Protein AF-0000000084535356 (afdb_homodimer)

Organism: NCBI:txid1434108

Secondary structure (DSSP, 8-state):
-PPPEEEEPPGGGHHHHHHHHHHSTT--GGGSHHHHHHHHHHTT-EEEEEEEEETTEEEEEEEEEEEEETTTEEEEES-BTTB-----EEPPP--S-HHHHHHHHHHHHHHHHHHHHTTT-SEEEEEPPTT----HHHHTTT-EEEEEEEEEEETTS-HHHH--HHHHHHHHHHHHTT-EEEE---HHHHHHHHHHHHHHTT---SS-HHHHHHHHHHHHHHT-EEEEEEE-TT--EEEEEEEEE-SSEEEEEEEEE-GGGGGG-HHHHHHHHHHHHHHHTT-SEEE---TTSHHHHHHHHTT-PEEEEEEEEEEE-HHHHHHHHHHHHHTT---/-PPPEEEEPPGGGHHHHHHHHHHSTT--GGGSHHHHHHHHHHTT-EEEEEEEEETTEEEEEEEEEEEEETTTEEEEES-BTTB-----EEPPP--S-HHHHHHHHHHHHHHHHHHHHTTT-SEEEEEPPTT----HHHHTTT-EEEEEEEEEEETTS-HHHH--HHHHHHHHHHHHTT-EEEE---HHHHHHHHHHHHHHTT---SS-HHHHHHHHHHHHHHT-EEEEEEE-TT--EEEEEEEEE-SSEEEEEEEEE-GGGGGG-HHHHHHHHHHHHHHHTT-SEEE---TTSHHHHHHHHTT-PEEEEEEEEEEE-HHHHHHHHHHHHHTT---

Nearest PDB structures (foldseek):
  6snr-assembly1_A  TM=7.212E-01  e=9.235E-14  Staphylococcus aureus
  1lrz-assembly1_A  TM=6.314E-01  e=2.154E-14  Staphylococcus aureus
  2hv2-assembly1_D  TM=4.639E-01  e=5.388E-11  Enterococcus faecalis
  2hv2-assembly1_A  TM=4.556E-01  e=2.046E-10  Enterococcus faecalis
  6yug-assembly1_B  TM=5.069E-01  e=3.599E-02  Cryptosporidium parvum Iowa II

Structure (mmCIF, N/CA/C/O backbone):
data_AF-0000000084535356-model_v1
#
loop_
_entity.id
_entity.type
_entity.pdbx_description
1 polymer 'BioF2-like acetyltransferase domain-containing protein'
#
loop_
_atom_site.group_PDB
_atom_site.id
_atom_site.type_symbol
_atom_site.label_atom_id
_atom_site.label_alt_id
_atom_site.label_comp_id
_atom_site.label_asym_id
_atom_site.label_entity_id
_atom_site.label_seq_id
_atom_site.pdbx_PDB_ins_code
_atom_site.Cartn_x
_atom_site.Cartn_y
_atom_site.Cartn_z
_atom_site.occupancy
_atom_site.B_iso_or_equiv
_atom_site.auth_seq_id
_atom_site.auth_comp_id
_atom_site.auth_asym_id
_atom_site.auth_atom_id
_atom_site.pdbx_PDB_model_num
ATOM 1 N N . MET A 1 1 ? 29.609 7.246 0.271 1 58.12 1 MET A N 1
ATOM 2 C CA . MET A 1 1 ? 29.094 5.906 0.035 1 58.12 1 MET A CA 1
ATOM 3 C C . MET A 1 1 ? 29.453 5.418 -1.365 1 58.12 1 MET A C 1
ATOM 5 O O . MET A 1 1 ? 29.531 6.215 -2.301 1 58.12 1 MET A O 1
ATOM 9 N N . ASP A 1 2 ? 29.969 4.195 -1.492 1 73.88 2 ASP A N 1
ATOM 10 C CA . ASP A 1 2 ? 30.453 3.689 -2.777 1 73.88 2 ASP A CA 1
ATOM 11 C C . ASP A 1 2 ? 29.328 3.713 -3.822 1 73.88 2 ASP A C 1
ATOM 13 O O . ASP A 1 2 ? 28.172 3.434 -3.508 1 73.88 2 ASP A O 1
ATOM 17 N N . GLU A 1 3 ? 29.625 4.152 -4.891 1 88.38 3 GLU A N 1
ATOM 18 C CA . GLU A 1 3 ? 28.703 4.336 -6.008 1 88.38 3 GLU A CA 1
ATOM 19 C C . GLU A 1 3 ? 28.172 2.996 -6.508 1 88.38 3 GLU A C 1
ATOM 21 O O . GLU A 1 3 ? 28.906 2.006 -6.551 1 88.38 3 GLU A O 1
ATOM 26 N N . ILE A 1 4 ? 26.938 2.803 -6.711 1 95.38 4 ILE A N 1
ATOM 27 C CA . ILE A 1 4 ? 26.281 1.622 -7.266 1 95.38 4 ILE A CA 1
ATOM 28 C C . ILE A 1 4 ? 26.297 1.693 -8.789 1 95.38 4 ILE A C 1
ATOM 30 O O . ILE A 1 4 ? 25.922 2.715 -9.375 1 95.38 4 ILE A O 1
ATOM 34 N N . GLU A 1 5 ? 26.844 0.658 -9.383 1 97.19 5 GLU A N 1
ATOM 35 C CA . GLU A 1 5 ? 26.812 0.506 -10.836 1 97.19 5 GLU A CA 1
ATOM 36 C C . GLU A 1 5 ? 25.719 -0.477 -11.258 1 97.19 5 GLU A C 1
ATOM 38 O O . GLU A 1 5 ? 25.562 -1.537 -10.648 1 97.19 5 GLU A O 1
ATOM 43 N N . VAL A 1 6 ? 24.984 -0.087 -12.266 1 98.38 6 VAL A N 1
ATOM 44 C CA . VAL A 1 6 ? 23.922 -0.958 -12.766 1 98.38 6 VAL A CA 1
ATOM 45 C C . VAL A 1 6 ? 24.25 -1.408 -14.188 1 98.38 6 VAL A C 1
ATOM 47 O O . VAL A 1 6 ? 24.625 -0.592 -15.031 1 98.38 6 VAL A O 1
ATOM 50 N N . ARG A 1 7 ? 24.109 -2.646 -14.422 1 98.06 7 ARG A N 1
ATOM 51 C CA . ARG A 1 7 ? 24.328 -3.18 -15.758 1 98.06 7 ARG A CA 1
ATOM 52 C C . ARG A 1 7 ? 23.594 -4.496 -15.953 1 98.06 7 ARG A C 1
ATOM 54 O O . ARG A 1 7 ? 23.109 -5.098 -14.992 1 98.06 7 ARG A O 1
ATOM 61 N N . GLU A 1 8 ? 23.516 -4.914 -17.156 1 98.12 8 GLU A N 1
ATOM 62 C CA . GLU A 1 8 ? 22.891 -6.191 -17.484 1 98.12 8 GLU A CA 1
ATOM 63 C C . GLU A 1 8 ? 23.797 -7.359 -17.109 1 98.12 8 GLU A C 1
ATOM 65 O O . GLU A 1 8 ? 25.016 -7.316 -17.344 1 98.12 8 GLU A O 1
ATOM 70 N N . LEU A 1 9 ? 23.234 -8.352 -16.578 1 98.25 9 LEU A N 1
ATOM 71 C CA . LEU A 1 9 ? 23.984 -9.562 -16.25 1 98.25 9 LEU A CA 1
ATOM 72 C C . LEU A 1 9 ? 24.156 -10.445 -17.469 1 98.25 9 LEU A C 1
ATOM 74 O O . LEU A 1 9 ? 23.234 -10.594 -18.281 1 98.25 9 LEU A O 1
ATOM 78 N N . ALA A 1 10 ? 25.344 -11.047 -17.547 1 96.81 10 ALA A N 1
ATOM 79 C CA . ALA A 1 10 ? 25.562 -12.125 -18.5 1 96.81 10 ALA A CA 1
ATOM 80 C C . ALA A 1 10 ? 25.016 -13.453 -17.969 1 96.81 10 ALA A C 1
ATOM 82 O O . ALA A 1 10 ? 24.938 -13.656 -16.75 1 96.81 10 ALA A O 1
ATOM 83 N N . PRO A 1 11 ? 24.672 -14.305 -18.906 1 95.31 11 PRO A N 1
ATOM 84 C CA . PRO A 1 11 ? 24.141 -15.594 -18.469 1 95.31 11 PRO A CA 1
ATOM 85 C C . PRO A 1 11 ? 25.094 -16.312 -17.5 1 95.31 11 PRO A C 1
ATOM 87 O O . PRO A 1 11 ? 24.625 -17.016 -16.594 1 95.31 11 PRO A O 1
ATOM 90 N N . SER A 1 12 ? 26.375 -16.078 -17.625 1 95.94 12 SER A N 1
ATOM 91 C CA . SER A 1 12 ? 27.359 -16.703 -16.766 1 95.94 12 SER A CA 1
ATOM 92 C C . SER A 1 12 ? 27.266 -16.156 -15.344 1 95.94 12 SER A C 1
ATOM 94 O O . SER A 1 12 ? 27.812 -16.75 -14.414 1 95.94 12 SER A O 1
ATOM 96 N N . GLU A 1 13 ? 26.578 -15.07 -15.164 1 97.12 13 GLU A N 1
ATOM 97 C CA . GLU A 1 13 ? 26.469 -14.43 -13.852 1 97.12 13 GLU A CA 1
ATOM 98 C C . GLU A 1 13 ? 25.141 -14.781 -13.172 1 97.12 13 GLU A C 1
ATOM 100 O O . GLU A 1 13 ? 24.875 -14.312 -12.062 1 97.12 13 GLU A O 1
ATOM 105 N N . TYR A 1 14 ? 24.391 -15.602 -13.797 1 97.69 14 TYR A N 1
ATOM 106 C CA . TYR A 1 14 ? 23.047 -15.898 -13.281 1 97.69 14 TYR A CA 1
ATOM 107 C C . TYR A 1 14 ? 23.125 -16.672 -11.977 1 97.69 14 TYR A C 1
ATOM 109 O O . TYR A 1 14 ? 22.219 -16.609 -11.148 1 97.69 14 TYR A O 1
ATOM 117 N N . ASN A 1 15 ? 24.203 -17.344 -11.773 1 96.94 15 ASN A N 1
ATOM 118 C CA . ASN A 1 15 ? 24.375 -18.016 -10.484 1 96.94 15 ASN A CA 1
ATOM 119 C C . ASN A 1 15 ? 24.484 -17 -9.344 1 96.94 15 ASN A C 1
ATOM 121 O O . ASN A 1 15 ? 23.984 -17.25 -8.242 1 96.94 15 ASN A O 1
ATOM 125 N N . GLU A 1 16 ? 25.156 -15.961 -9.602 1 97.12 16 GLU A N 1
ATOM 126 C CA . GLU A 1 16 ? 25.266 -14.898 -8.602 1 97.12 16 GLU A CA 1
ATOM 127 C C . GLU A 1 16 ? 23.906 -14.273 -8.328 1 97.12 16 GLU A C 1
ATOM 129 O O . GLU A 1 16 ? 23.578 -13.953 -7.18 1 97.12 16 GLU A O 1
ATOM 134 N N . TRP A 1 17 ? 23.172 -14.109 -9.328 1 98.06 17 TRP A N 1
ATOM 135 C CA . TRP A 1 17 ? 21.797 -13.617 -9.188 1 98.06 17 TRP A CA 1
ATOM 136 C C . TRP A 1 17 ? 20.969 -14.555 -8.312 1 98.06 17 TRP A C 1
ATOM 138 O O . TRP A 1 17 ? 20.297 -14.109 -7.379 1 98.06 17 TRP A O 1
ATOM 148 N N . ASP A 1 18 ? 21.094 -15.773 -8.578 1 97.44 18 ASP A N 1
ATOM 149 C CA . ASP A 1 18 ? 20.312 -16.75 -7.84 1 97.44 18 ASP A CA 1
ATOM 150 C C . ASP A 1 18 ? 20.719 -16.797 -6.367 1 97.44 18 ASP A C 1
ATOM 152 O O . ASP A 1 18 ? 19.891 -17.031 -5.492 1 97.44 18 ASP A O 1
ATOM 156 N N . LEU A 1 19 ? 21.984 -16.531 -6.109 1 97.06 19 LEU A N 1
ATOM 157 C CA . LEU A 1 19 ? 22.438 -16.438 -4.727 1 97.06 19 LEU A CA 1
ATOM 158 C C . LEU A 1 19 ? 21.797 -15.242 -4.023 1 97.06 19 LEU A C 1
ATOM 160 O O . LEU A 1 19 ? 21.406 -15.344 -2.857 1 97.06 19 LEU A O 1
ATOM 164 N N . LEU A 1 20 ? 21.703 -14.148 -4.727 1 97.19 20 LEU A N 1
ATOM 165 C CA . LEU A 1 20 ? 21.016 -12.984 -4.176 1 97.19 20 LEU A CA 1
ATOM 166 C C . LEU A 1 20 ? 19.547 -13.289 -3.904 1 97.19 20 LEU A C 1
ATOM 168 O O . LEU A 1 20 ? 19.016 -12.906 -2.859 1 97.19 20 LEU A O 1
ATOM 172 N N . VAL A 1 21 ? 18.906 -13.93 -4.859 1 96.19 21 VAL A N 1
ATOM 173 C CA . VAL A 1 21 ? 17.516 -14.32 -4.703 1 96.19 21 VAL A CA 1
ATOM 174 C C . VAL A 1 21 ? 17.344 -15.156 -3.441 1 96.19 21 VAL A C 1
ATOM 176 O O . VAL A 1 21 ? 16.406 -14.945 -2.662 1 96.19 21 VAL A O 1
ATOM 179 N N . GLU A 1 22 ? 18.234 -16.016 -3.182 1 94.31 22 GLU A N 1
ATOM 180 C CA . GLU A 1 22 ? 18.172 -16.922 -2.037 1 94.31 22 GLU A CA 1
ATOM 181 C C . GLU A 1 22 ? 18.344 -16.172 -0.725 1 94.31 22 GLU A C 1
ATOM 183 O O . GLU A 1 22 ? 17.688 -16.469 0.272 1 94.31 22 GLU A O 1
ATOM 188 N N . LYS A 1 23 ? 19.141 -15.211 -0.764 1 93.56 23 LYS A N 1
ATOM 189 C CA . LYS A 1 23 ? 19.516 -14.508 0.46 1 93.56 23 LYS A CA 1
ATOM 190 C C . LYS A 1 23 ? 18.5 -13.398 0.78 1 93.56 23 LYS A C 1
ATOM 192 O O . LYS A 1 23 ? 18.25 -13.109 1.95 1 93.56 23 LYS A O 1
ATOM 197 N N . ALA A 1 24 ? 18 -12.758 -0.27 1 92.38 24 ALA A N 1
ATOM 198 C CA . ALA A 1 24 ? 17.062 -11.664 -0.068 1 92.38 24 ALA A CA 1
ATOM 199 C C . ALA A 1 24 ? 15.727 -12.18 0.475 1 92.38 24 ALA A C 1
ATOM 201 O O . ALA A 1 24 ? 15.141 -13.102 -0.085 1 92.38 24 ALA A O 1
ATOM 202 N N . GLN A 1 25 ? 15.195 -11.555 1.484 1 88.81 25 GLN A N 1
ATOM 203 C CA . GLN A 1 25 ? 13.969 -11.992 2.145 1 88.81 25 GLN A CA 1
ATOM 204 C C . GLN A 1 25 ? 12.789 -11.984 1.18 1 88.81 25 GLN A C 1
ATOM 206 O O . GLN A 1 25 ? 12.008 -12.938 1.129 1 88.81 25 GLN A O 1
ATOM 211 N N . PRO A 1 26 ? 12.703 -10.945 0.29 1 90 26 PRO A N 1
ATOM 212 C CA . PRO A 1 26 ? 11.555 -10.945 -0.619 1 90 26 PRO A CA 1
ATOM 213 C C . PRO A 1 26 ? 11.766 -11.844 -1.836 1 90 26 PRO A C 1
ATOM 215 O O . PRO A 1 26 ? 10.906 -11.891 -2.725 1 90 26 PRO A O 1
ATOM 218 N N . GLY A 1 27 ? 12.93 -12.438 -1.937 1 92.12 27 GLY A N 1
ATOM 219 C CA . GLY A 1 27 ? 13.203 -13.312 -3.066 1 92.12 27 GLY A CA 1
ATOM 220 C C . GLY A 1 27 ? 12.258 -14.492 -3.154 1 92.12 27 GLY A C 1
ATOM 221 O O . GLY A 1 27 ? 11.93 -15.109 -2.139 1 92.12 27 GLY A O 1
ATOM 222 N N . THR A 1 28 ? 11.789 -14.75 -4.371 1 91.62 28 THR A N 1
ATOM 223 C CA . THR A 1 28 ? 10.875 -15.859 -4.625 1 91.62 28 THR A CA 1
ATOM 224 C C . THR A 1 28 ? 11.383 -16.734 -5.77 1 91.62 28 THR A C 1
ATOM 226 O O . THR A 1 28 ? 12.32 -16.344 -6.477 1 91.62 28 THR A O 1
ATOM 229 N N . LEU A 1 29 ? 10.75 -17.859 -5.922 1 92.56 29 LEU A N 1
ATOM 230 C CA . LEU A 1 29 ? 11.062 -18.766 -7.023 1 92.56 29 LEU A CA 1
ATOM 231 C C . LEU A 1 29 ? 10.914 -18.047 -8.367 1 92.56 29 LEU A C 1
ATOM 233 O O . LEU A 1 29 ? 11.656 -18.328 -9.305 1 92.56 29 LEU A O 1
ATOM 237 N N . PHE A 1 30 ? 10.055 -17.078 -8.414 1 94.75 30 PHE A N 1
ATOM 238 C CA . PHE A 1 30 ? 9.766 -16.375 -9.656 1 94.75 30 PHE A CA 1
ATOM 239 C C . PHE A 1 30 ? 10.93 -15.492 -10.07 1 94.75 30 PHE A C 1
ATOM 241 O O . PHE A 1 30 ? 11.023 -15.062 -11.227 1 94.75 30 PHE A O 1
ATOM 248 N N . HIS A 1 31 ? 11.828 -15.25 -9.086 1 96 31 HIS A N 1
ATOM 249 C CA . HIS A 1 31 ? 12.992 -14.422 -9.367 1 96 31 HIS A CA 1
ATOM 250 C C . HIS A 1 31 ? 14.141 -15.25 -9.938 1 96 31 HIS A C 1
ATOM 252 O O . HIS A 1 31 ? 15.102 -14.703 -10.477 1 96 31 HIS A O 1
ATOM 258 N N . THR A 1 32 ? 14.078 -16.516 -9.734 1 95.81 32 THR A N 1
ATOM 259 C CA . THR A 1 32 ? 15.227 -17.359 -10.07 1 95.81 32 THR A CA 1
ATOM 260 C C . THR A 1 32 ? 15.469 -17.359 -11.578 1 95.81 32 THR A C 1
ATOM 262 O O . THR A 1 32 ? 14.523 -17.281 -12.359 1 95.81 32 THR A O 1
ATOM 265 N N . SER A 1 33 ? 16.734 -17.578 -11.93 1 96.69 33 SER A N 1
ATOM 266 C CA . SER A 1 33 ? 17.125 -17.547 -13.328 1 96.69 33 SER A CA 1
ATOM 267 C C . SER A 1 33 ? 16.469 -18.688 -14.102 1 96.69 33 SER A C 1
ATOM 269 O O . SER A 1 33 ? 16.125 -18.547 -15.281 1 96.69 33 SER A O 1
ATOM 271 N N . GLU A 1 34 ? 16.281 -19.828 -13.477 1 95.69 34 GLU A N 1
ATOM 272 C CA . GLU A 1 34 ? 15.664 -20.969 -14.148 1 95.69 34 GLU A CA 1
ATOM 273 C C . GLU A 1 34 ? 14.211 -20.672 -14.492 1 95.69 34 GLU A C 1
ATOM 275 O O . GLU A 1 34 ? 13.766 -20.953 -15.609 1 95.69 34 GLU A O 1
ATOM 280 N N . TRP A 1 35 ? 13.492 -20.172 -13.531 1 95.44 35 TRP A N 1
ATOM 281 C CA . TRP A 1 35 ? 12.109 -19.812 -13.805 1 95.44 35 TRP A CA 1
ATOM 282 C C . TRP A 1 35 ? 12.016 -18.766 -14.914 1 95.44 35 TRP A C 1
ATOM 284 O O . TRP A 1 35 ? 11.25 -18.922 -15.859 1 95.44 35 TRP A O 1
ATOM 294 N N . LEU A 1 36 ? 12.828 -17.719 -14.75 1 96.62 36 LEU A N 1
ATOM 295 C CA . LEU A 1 36 ? 12.859 -16.656 -15.734 1 96.62 36 LEU A CA 1
ATOM 296 C C . LEU A 1 36 ? 13.227 -17.203 -17.109 1 96.62 36 LEU A C 1
ATOM 298 O O . LEU A 1 36 ? 12.68 -16.75 -18.125 1 96.62 36 LEU A O 1
ATOM 302 N N . GLY A 1 37 ? 14.125 -18.125 -17.125 1 96 37 GLY A N 1
ATOM 303 C CA . GLY A 1 37 ? 14.516 -18.766 -18.359 1 96 37 GLY A CA 1
ATOM 304 C C . GLY A 1 37 ? 13.383 -19.531 -19.031 1 96 37 GLY A C 1
ATOM 305 O O . GLY A 1 37 ? 13.258 -19.531 -20.25 1 96 37 GLY A O 1
ATOM 306 N N . ILE A 1 38 ? 12.562 -20.188 -18.25 1 96.06 38 ILE A N 1
ATOM 307 C CA . ILE A 1 38 ? 11.391 -20.875 -18.781 1 96.06 38 ILE A CA 1
ATOM 308 C C . ILE A 1 38 ? 10.469 -19.875 -19.469 1 96.06 38 ILE A C 1
ATOM 310 O O . ILE A 1 38 ? 10.008 -20.109 -20.594 1 96.06 38 ILE A O 1
ATOM 314 N N . CYS A 1 39 ? 10.242 -18.719 -18.766 1 95.31 39 CYS A N 1
ATOM 315 C CA . CYS A 1 39 ? 9.414 -17.672 -19.359 1 95.31 39 CYS A CA 1
ATOM 316 C C . CYS A 1 39 ? 10.008 -17.172 -20.656 1 95.31 39 CYS A C 1
ATOM 318 O O . CYS A 1 39 ? 9.297 -17.047 -21.672 1 95.31 39 CYS A O 1
ATOM 320 N N . ARG A 1 40 ? 11.242 -16.938 -20.641 1 95.31 40 ARG A N 1
ATOM 321 C CA . ARG A 1 40 ? 11.953 -16.453 -21.812 1 95.31 40 ARG A CA 1
ATOM 322 C C . ARG A 1 40 ? 11.812 -17.422 -22.984 1 95.31 40 ARG A C 1
ATOM 324 O O . ARG A 1 40 ? 11.414 -17.031 -24.078 1 95.31 40 ARG A O 1
ATOM 331 N N . ASP A 1 41 ? 12.062 -18.688 -22.75 1 95.5 41 ASP A N 1
ATOM 332 C CA . ASP A 1 41 ? 12.164 -19.688 -23.797 1 95.5 41 ASP A CA 1
ATOM 333 C C . ASP A 1 41 ? 10.781 -20.078 -24.328 1 95.5 41 ASP A C 1
ATOM 335 O O . ASP A 1 41 ? 10.555 -20.109 -25.531 1 95.5 41 ASP A O 1
ATOM 339 N N . VAL A 1 42 ? 9.875 -20.312 -23.406 1 94.38 42 VAL A N 1
ATOM 340 C CA . VAL A 1 42 ? 8.594 -20.891 -23.797 1 94.38 42 VAL A CA 1
ATOM 341 C C . VAL A 1 42 ? 7.652 -19.797 -24.297 1 94.38 42 VAL A C 1
ATOM 343 O O . VAL A 1 42 ? 6.855 -20.016 -25.203 1 94.38 42 VAL A O 1
ATOM 346 N N . LEU A 1 43 ? 7.73 -18.672 -23.719 1 92 43 LEU A N 1
ATOM 347 C CA . LEU A 1 43 ? 6.82 -17.594 -24.078 1 92 43 LEU A CA 1
ATOM 348 C C . LEU A 1 43 ? 7.488 -16.625 -25.047 1 92 43 LEU A C 1
ATOM 350 O O . LEU A 1 43 ? 6.906 -15.594 -25.406 1 92 43 LEU A O 1
ATOM 354 N N . SER A 1 44 ? 8.664 -16.938 -25.469 1 90.44 44 SER A N 1
ATOM 355 C CA . SER A 1 44 ? 9.414 -16.125 -26.422 1 90.44 44 SER A CA 1
ATOM 356 C C . SER A 1 44 ? 9.469 -14.664 -25.984 1 90.44 44 SER A C 1
ATOM 358 O O . SER A 1 44 ? 9.148 -13.773 -26.766 1 90.44 44 SER A O 1
ATOM 360 N N . LYS A 1 45 ? 9.828 -14.469 -24.75 1 91.94 45 LYS A N 1
ATOM 361 C CA . LYS A 1 45 ? 9.984 -13.125 -24.203 1 91.94 45 LYS A CA 1
ATOM 362 C C . LYS A 1 45 ? 11.453 -12.695 -24.203 1 91.94 45 LYS A C 1
ATOM 364 O O . LYS A 1 45 ? 12.352 -13.539 -24.109 1 91.94 45 LYS A O 1
ATOM 369 N N . ASP A 1 46 ? 11.672 -11.445 -24.406 1 95.25 46 ASP A N 1
ATOM 370 C CA . ASP A 1 46 ? 13.008 -10.883 -24.219 1 95.25 46 ASP A CA 1
ATOM 371 C C . ASP A 1 46 ? 13.289 -10.609 -22.75 1 95.25 46 ASP A C 1
ATOM 373 O O . ASP A 1 46 ? 12.703 -9.711 -22.141 1 95.25 46 ASP A O 1
ATOM 377 N N . LEU A 1 47 ? 14.18 -11.43 -22.203 1 97 47 LEU A N 1
ATOM 378 C CA . LEU A 1 47 ? 14.508 -11.336 -20.781 1 97 47 LEU A CA 1
ATOM 379 C C . LEU A 1 47 ? 15.82 -10.602 -20.562 1 97 47 LEU A C 1
ATOM 381 O O . LEU A 1 47 ? 16.828 -10.906 -21.219 1 97 47 LEU A O 1
ATOM 385 N N . LYS A 1 48 ? 15.812 -9.648 -19.719 1 97.56 48 LYS A N 1
ATOM 386 C CA . LYS A 1 48 ? 17 -8.953 -19.25 1 97.56 48 LYS A CA 1
ATOM 387 C C . LYS A 1 48 ? 17.062 -8.93 -17.719 1 97.56 48 LYS A C 1
ATOM 389 O O . LYS A 1 48 ? 16.062 -8.594 -17.062 1 97.56 48 LYS A O 1
ATOM 394 N N . ILE A 1 49 ? 18.172 -9.352 -17.203 1 98.31 49 ILE A N 1
ATOM 395 C CA . ILE A 1 49 ? 18.375 -9.188 -15.766 1 98.31 49 ILE A CA 1
ATOM 396 C C . ILE A 1 49 ? 19.406 -8.078 -15.516 1 98.31 49 ILE A C 1
ATOM 398 O O . ILE A 1 49 ? 20.562 -8.18 -15.938 1 98.31 49 ILE A O 1
ATOM 402 N N . TYR A 1 50 ? 18.969 -7.035 -14.891 1 98.62 50 TYR A N 1
ATOM 403 C CA . TYR A 1 50 ? 19.875 -5.945 -14.523 1 98.62 50 TYR A CA 1
ATOM 404 C C . TYR A 1 50 ? 20.344 -6.098 -13.086 1 98.62 50 TYR A C 1
ATOM 406 O O . TYR A 1 50 ? 19.547 -6.32 -12.18 1 98.62 50 TYR A O 1
ATOM 414 N N . GLY A 1 51 ? 21.672 -5.996 -12.914 1 98.5 51 GLY A N 1
ATOM 415 C CA . GLY A 1 51 ? 22.266 -6.105 -11.594 1 98.5 51 GLY A CA 1
ATOM 416 C C . GLY A 1 51 ? 22.812 -4.789 -11.078 1 98.5 51 GLY A C 1
ATOM 417 O O . GLY A 1 51 ? 23.312 -3.969 -11.852 1 98.5 51 GLY A O 1
ATOM 418 N N . CYS A 1 52 ? 22.656 -4.555 -9.781 1 98.56 52 CYS A N 1
ATOM 419 C CA . CYS A 1 52 ? 23.297 -3.453 -9.07 1 98.56 52 CYS A CA 1
ATOM 420 C C . CYS A 1 52 ? 24.547 -3.922 -8.352 1 98.56 52 CYS A C 1
ATOM 422 O O . CYS A 1 52 ? 24.5 -4.82 -7.508 1 98.56 52 CYS A O 1
ATOM 424 N N . PHE A 1 53 ? 25.656 -3.225 -8.609 1 98.12 53 PHE A N 1
ATOM 425 C CA . PHE A 1 53 ? 26.938 -3.68 -8.07 1 98.12 53 PHE A CA 1
ATOM 426 C C . PHE A 1 53 ? 27.562 -2.609 -7.191 1 98.12 53 PHE A C 1
ATOM 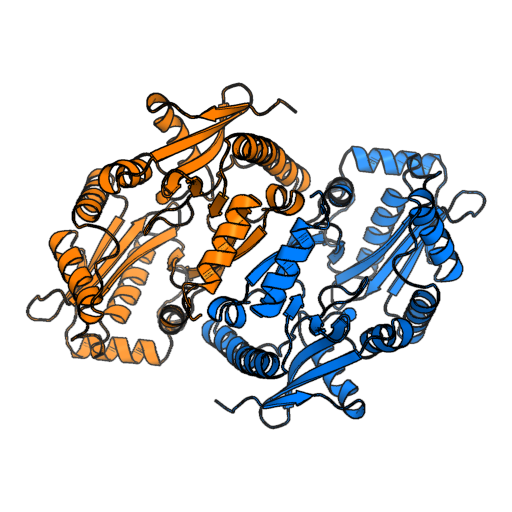428 O O . PHE A 1 53 ? 27.609 -1.435 -7.562 1 98.12 53 PHE A O 1
ATOM 435 N N . ARG A 1 54 ? 27.906 -2.986 -5.977 1 95.81 54 ARG A N 1
ATOM 436 C CA . ARG A 1 54 ? 28.75 -2.201 -5.078 1 95.81 54 ARG A CA 1
ATOM 437 C C . ARG A 1 54 ? 30.141 -2.824 -4.945 1 95.81 54 ARG A C 1
ATOM 439 O O . ARG A 1 54 ? 30.281 -3.926 -4.41 1 95.81 54 ARG A O 1
ATOM 446 N N . LYS A 1 55 ? 31.25 -2.254 -5.395 1 92.62 55 LYS A N 1
ATOM 447 C CA . LYS A 1 55 ? 32.594 -2.816 -5.398 1 92.62 55 LYS A CA 1
ATOM 448 C C . LYS A 1 55 ? 32.594 -4.227 -5.977 1 92.62 55 LYS A C 1
ATOM 450 O O . LYS A 1 55 ? 33.125 -5.16 -5.352 1 92.62 55 LYS A O 1
ATOM 455 N N . ASP A 1 56 ? 31.906 -4.531 -7.035 1 90.75 56 ASP A N 1
ATOM 456 C CA . ASP A 1 56 ? 31.875 -5.754 -7.832 1 90.75 56 ASP A CA 1
ATOM 457 C C . ASP A 1 56 ? 31.016 -6.816 -7.168 1 90.75 56 ASP A C 1
ATOM 459 O O . ASP A 1 56 ? 30.953 -7.961 -7.629 1 90.75 56 ASP A O 1
ATOM 463 N N . GLU A 1 57 ? 30.422 -6.418 -6.07 1 95.62 57 GLU A N 1
ATOM 464 C CA . GLU A 1 57 ? 29.469 -7.324 -5.438 1 95.62 57 GLU A CA 1
ATOM 465 C C . GLU A 1 57 ? 28.047 -7.027 -5.883 1 95.62 57 GLU A C 1
ATOM 467 O O . GLU A 1 57 ? 27.609 -5.871 -5.883 1 95.62 57 GLU A O 1
ATOM 472 N N . LEU A 1 58 ? 27.328 -8.094 -6.285 1 97.94 58 LEU A N 1
ATOM 473 C CA . LEU A 1 58 ? 25.922 -7.938 -6.645 1 97.94 58 LEU A CA 1
ATOM 474 C C . LEU A 1 58 ? 25.078 -7.672 -5.406 1 97.94 58 LEU A C 1
ATOM 476 O O . LEU A 1 58 ? 24.938 -8.539 -4.539 1 97.94 58 LEU A O 1
ATOM 480 N N . VAL A 1 59 ? 24.453 -6.477 -5.27 1 97.5 59 VAL A N 1
ATOM 481 C CA . VAL A 1 59 ? 23.75 -6.09 -4.051 1 97.5 59 VAL A CA 1
ATOM 482 C C . VAL A 1 59 ? 22.281 -5.875 -4.348 1 97.5 59 VAL A C 1
ATOM 484 O O . VAL A 1 59 ? 21.484 -5.574 -3.447 1 97.5 59 VAL A O 1
ATOM 487 N N . GLY A 1 60 ? 21.859 -5.992 -5.516 1 98 60 GLY A N 1
ATOM 488 C CA . GLY A 1 60 ? 20.469 -5.848 -5.93 1 98 60 GLY A CA 1
ATOM 489 C C . GLY A 1 60 ? 20.266 -6.023 -7.422 1 98 60 GLY A C 1
ATOM 490 O O . GLY A 1 60 ? 21.203 -6.379 -8.141 1 98 60 GLY A O 1
ATOM 491 N N . GLY A 1 61 ? 19.031 -5.875 -7.859 1 98.25 61 GLY A N 1
ATOM 492 C CA . GLY A 1 61 ? 18.75 -5.996 -9.281 1 98.25 61 GLY A CA 1
ATOM 493 C C . GLY A 1 61 ? 17.266 -6.223 -9.578 1 98.25 61 GLY A C 1
ATOM 494 O O . GLY A 1 61 ? 16.438 -6.172 -8.672 1 98.25 61 GLY A O 1
ATOM 495 N N . CYS A 1 62 ? 17 -6.422 -10.836 1 98.44 62 CYS A N 1
ATOM 496 C CA . CYS A 1 62 ? 15.633 -6.613 -11.281 1 98.44 62 CYS A CA 1
ATOM 497 C C . CYS A 1 62 ? 15.586 -7.312 -12.633 1 98.44 62 CYS A C 1
ATOM 499 O O . CYS A 1 62 ? 16.234 -6.867 -13.586 1 98.44 62 CYS A O 1
ATOM 501 N N . PRO A 1 63 ? 14.922 -8.391 -12.695 1 98.12 63 PRO A N 1
ATOM 502 C CA . PRO A 1 63 ? 14.633 -8.961 -14.016 1 98.12 63 PRO A CA 1
ATOM 503 C C . PRO A 1 63 ? 13.508 -8.219 -14.742 1 98.12 63 PRO A C 1
ATOM 505 O O . PRO A 1 63 ? 12.555 -7.77 -14.102 1 98.12 63 PRO A O 1
ATOM 508 N N . LEU A 1 64 ? 13.625 -8.133 -16.047 1 97.88 64 LEU A N 1
ATOM 509 C CA . LEU A 1 64 ? 12.602 -7.477 -16.859 1 97.88 64 LEU A CA 1
ATOM 510 C C . LEU A 1 64 ? 12.32 -8.281 -18.125 1 97.88 64 LEU A C 1
ATOM 512 O O . LEU A 1 64 ? 13.242 -8.805 -18.75 1 97.88 64 LEU A O 1
ATOM 516 N N . PHE A 1 65 ? 11.07 -8.406 -18.422 1 97.62 65 PHE A N 1
ATOM 517 C CA . PHE A 1 65 ? 10.625 -8.852 -19.734 1 97.62 65 PHE A CA 1
ATOM 518 C C . PHE A 1 65 ? 10.32 -7.66 -20.641 1 97.62 65 PHE A C 1
ATOM 520 O O . PHE A 1 65 ? 9.469 -6.832 -20.312 1 97.62 65 PHE A O 1
ATOM 527 N N . VAL A 1 66 ? 11.023 -7.617 -21.766 1 96.62 66 VAL A N 1
ATOM 528 C CA . VAL A 1 66 ? 10.898 -6.477 -22.672 1 96.62 66 VAL A CA 1
ATOM 529 C C . VAL A 1 66 ? 10.078 -6.875 -23.891 1 96.62 66 VAL A C 1
ATOM 531 O O . VAL A 1 66 ? 10.281 -7.953 -24.469 1 96.62 66 VAL A O 1
ATOM 534 N N . LYS A 1 67 ? 9.156 -6.066 -24.203 1 94.81 67 LYS A N 1
ATOM 535 C CA . LYS A 1 67 ? 8.305 -6.312 -25.359 1 94.81 67 LYS A CA 1
ATOM 536 C C . LYS A 1 67 ? 8.203 -5.066 -26.234 1 94.81 67 LYS A C 1
ATOM 538 O O . LYS A 1 67 ? 8.094 -3.951 -25.734 1 94.81 67 LYS A O 1
ATOM 543 N N . ASN A 1 68 ? 8.289 -5.27 -27.531 1 92.75 68 ASN A N 1
ATOM 544 C CA . ASN A 1 68 ? 8.047 -4.219 -28.516 1 92.75 68 ASN A CA 1
ATOM 545 C C . ASN A 1 68 ? 6.645 -4.324 -29.109 1 92.75 68 ASN A C 1
ATOM 547 O O . ASN A 1 68 ? 6.34 -5.285 -29.828 1 92.75 68 ASN A O 1
ATOM 551 N N . ILE A 1 69 ? 5.848 -3.402 -28.797 1 90.19 69 ILE A N 1
ATOM 552 C CA . ILE A 1 69 ? 4.473 -3.41 -29.297 1 90.19 69 ILE A CA 1
ATOM 553 C C . ILE A 1 69 ? 4.41 -2.746 -30.656 1 90.19 69 ILE A C 1
ATOM 555 O O . ILE A 1 69 ? 4.516 -1.522 -30.766 1 90.19 69 ILE A O 1
ATOM 559 N N . LYS A 1 70 ? 4.141 -3.492 -31.719 1 86.94 70 LYS A N 1
ATOM 560 C CA . LYS A 1 70 ? 3.957 -3.066 -33.094 1 86.94 70 LYS A CA 1
ATOM 561 C C . LYS A 1 70 ? 5.098 -2.158 -33.562 1 86.94 70 LYS A C 1
ATOM 563 O O . LYS A 1 70 ? 4.871 -1.179 -34.281 1 86.94 70 LYS A O 1
ATOM 568 N N . GLY A 1 71 ? 6.258 -2.318 -32.906 1 85.19 71 GLY A N 1
ATOM 569 C CA . GLY A 1 71 ? 7.43 -1.547 -33.281 1 85.19 71 GLY A CA 1
ATOM 570 C C . GLY A 1 71 ? 7.371 -0.103 -32.844 1 85.19 71 GLY A C 1
ATOM 571 O O . GLY A 1 71 ? 8.281 0.681 -33.125 1 85.19 71 GLY A O 1
ATOM 572 N N . ALA A 1 72 ? 6.375 0.262 -32.094 1 89.31 72 ALA A N 1
ATOM 573 C CA . ALA A 1 72 ? 6.152 1.671 -31.781 1 89.31 72 ALA A CA 1
ATOM 574 C C . ALA A 1 72 ? 6.367 1.939 -30.297 1 89.31 72 ALA A C 1
ATOM 576 O O . ALA A 1 72 ? 6.824 3.02 -29.922 1 89.31 72 ALA A O 1
ATOM 577 N N . LEU A 1 73 ? 6.043 0.942 -29.453 1 93.75 73 LEU A N 1
ATOM 578 C CA . LEU A 1 73 ? 6.156 1.131 -28.016 1 93.75 73 LEU A CA 1
ATOM 579 C C . LEU A 1 73 ? 6.992 0.022 -27.391 1 93.75 73 LEU A C 1
ATOM 581 O O . LEU A 1 73 ? 6.738 -1.162 -27.625 1 93.75 73 LEU A O 1
ATOM 585 N N . LYS A 1 74 ? 7.977 0.395 -26.703 1 96.12 74 LYS A N 1
ATOM 586 C CA . LYS A 1 74 ? 8.812 -0.542 -25.953 1 96.12 74 LYS A CA 1
ATOM 587 C C . LYS A 1 74 ? 8.406 -0.582 -24.484 1 96.12 74 LYS A C 1
ATOM 589 O O . LYS A 1 74 ? 8.477 0.432 -23.797 1 96.12 74 LYS A O 1
ATOM 594 N N . VAL A 1 75 ? 8 -1.73 -24.062 1 96.94 75 VAL A N 1
ATOM 595 C CA . VAL A 1 75 ? 7.504 -1.845 -22.688 1 96.94 75 VAL A CA 1
ATOM 596 C C . VAL A 1 75 ? 8.359 -2.842 -21.906 1 96.94 75 VAL A C 1
ATOM 598 O O . VAL A 1 75 ? 8.789 -3.859 -22.453 1 96.94 75 VAL A O 1
ATOM 601 N N . ALA A 1 76 ? 8.656 -2.543 -20.672 1 97.81 76 ALA A N 1
ATOM 602 C CA . ALA A 1 76 ? 9.398 -3.404 -19.75 1 97.81 76 ALA A CA 1
ATOM 603 C C . ALA A 1 76 ? 8.547 -3.77 -18.531 1 97.81 76 ALA A C 1
ATOM 605 O O . ALA A 1 76 ? 7.988 -2.891 -17.875 1 97.81 76 ALA A O 1
ATOM 606 N N . ASN A 1 77 ? 8.406 -5.02 -18.281 1 97.75 77 ASN A N 1
ATOM 607 C CA . ASN A 1 77 ? 7.617 -5.531 -17.172 1 97.75 77 ASN A CA 1
ATOM 608 C C . ASN A 1 77 ? 8.391 -6.562 -16.359 1 97.75 77 ASN A C 1
ATOM 610 O O . ASN A 1 77 ? 9.062 -7.43 -16.922 1 97.75 77 ASN A O 1
ATOM 614 N N . SER A 1 78 ? 8.352 -6.375 -15.023 1 97.62 78 SER A N 1
ATOM 615 C CA . SER A 1 78 ? 9.055 -7.348 -14.188 1 97.62 78 SER A CA 1
ATOM 616 C C . SER A 1 78 ? 8.289 -8.664 -14.117 1 97.62 78 SER A C 1
ATOM 618 O O . SER A 1 78 ? 8.836 -9.68 -13.672 1 97.62 78 SER A O 1
ATOM 620 N N . THR A 1 79 ? 7.078 -8.633 -14.469 1 94.56 79 THR A N 1
ATOM 621 C CA . THR A 1 79 ? 6.254 -9.844 -14.43 1 94.56 79 THR A CA 1
ATOM 622 C C . THR A 1 79 ? 5.832 -10.258 -15.836 1 94.56 79 THR A C 1
ATOM 624 O O . THR A 1 79 ? 5.918 -9.461 -16.781 1 94.56 79 THR A O 1
ATOM 627 N N . CYS A 1 80 ? 5.438 -11.461 -15.938 1 91.25 80 CYS A N 1
ATOM 628 C CA . CYS A 1 80 ? 4.82 -12.008 -17.141 1 91.25 80 CYS A CA 1
ATOM 629 C C . CYS A 1 80 ? 3.73 -13.008 -16.797 1 91.25 80 CYS A C 1
ATOM 631 O O . CYS A 1 80 ? 3.379 -13.172 -15.633 1 91.25 80 CYS A O 1
ATOM 633 N N . ASN A 1 81 ? 3.105 -13.602 -17.766 1 84.88 81 ASN A N 1
ATOM 634 C CA . ASN A 1 81 ? 1.977 -14.508 -17.562 1 84.88 81 ASN A CA 1
ATOM 635 C C . ASN A 1 81 ? 2.26 -15.508 -16.438 1 84.88 81 ASN A C 1
ATOM 637 O O . ASN A 1 81 ? 3.223 -16.266 -16.516 1 84.88 81 ASN A O 1
ATOM 641 N N . MET A 1 82 ? 1.441 -15.438 -15.398 1 86.06 82 MET A N 1
ATOM 642 C CA . MET A 1 82 ? 1.442 -16.375 -14.281 1 86.06 82 MET A CA 1
ATOM 643 C C . MET A 1 82 ? 2.756 -16.297 -13.508 1 86.06 82 MET A C 1
ATOM 645 O O . MET A 1 82 ? 3.176 -17.281 -12.891 1 86.06 82 MET A O 1
ATOM 649 N N . THR A 1 83 ? 3.598 -15.273 -13.68 1 87.31 83 THR A N 1
ATOM 650 C CA . THR A 1 83 ? 4.77 -14.945 -12.875 1 87.31 83 THR A CA 1
ATOM 651 C C . THR A 1 83 ? 4.508 -13.719 -12.016 1 87.31 83 THR A C 1
ATOM 653 O O . THR A 1 83 ? 4.484 -12.594 -12.523 1 87.31 83 THR A O 1
ATOM 656 N N . SER A 1 84 ? 4.383 -14.156 -10.742 1 84.38 84 SER A N 1
ATOM 657 C CA . SER A 1 84 ? 3.992 -13.109 -9.805 1 84.38 84 SER A CA 1
ATOM 658 C C . SER A 1 84 ? 5.203 -12.555 -9.062 1 84.38 84 SER A C 1
ATOM 660 O O . SER A 1 84 ? 6.27 -13.172 -9.055 1 84.38 84 SER A O 1
ATOM 662 N N . TYR A 1 85 ? 5.395 -11.289 -8.75 1 86.75 85 TYR A N 1
ATOM 663 C CA . TYR A 1 85 ? 6.27 -10.664 -7.766 1 86.75 85 TYR A CA 1
ATOM 664 C C . TYR A 1 85 ? 7.699 -10.578 -8.281 1 86.75 85 TYR A C 1
ATOM 666 O O . TYR A 1 85 ? 8.656 -10.617 -7.504 1 86.75 85 TYR A O 1
ATOM 674 N N . SER A 1 86 ? 8.117 -10.641 -9.383 1 93 86 SER A N 1
ATOM 675 C CA . SER A 1 86 ? 9.484 -10.664 -9.891 1 93 86 SER A CA 1
ATOM 676 C C . SER A 1 86 ? 10.016 -9.25 -10.102 1 93 86 SER A C 1
ATOM 678 O O . SER A 1 86 ? 10.703 -8.977 -11.086 1 93 86 SER A O 1
ATOM 680 N N . GLY A 1 87 ? 9.766 -8.375 -9.148 1 95.88 87 GLY A N 1
ATOM 681 C CA . GLY A 1 87 ? 10.289 -7.023 -9.195 1 95.88 87 GLY A CA 1
ATOM 682 C C . GLY A 1 87 ? 11.672 -6.902 -8.578 1 95.88 87 GLY A C 1
ATOM 683 O O . GLY A 1 87 ? 12.391 -7.895 -8.453 1 95.88 87 GLY A O 1
ATOM 684 N N . PRO A 1 88 ? 12.094 -5.711 -8.234 1 97.88 88 PRO A N 1
ATOM 685 C CA . PRO A 1 88 ? 13.438 -5.441 -7.711 1 97.88 88 PRO A CA 1
ATOM 686 C C . PRO A 1 88 ? 13.727 -6.203 -6.418 1 97.88 88 PRO A C 1
ATOM 688 O O . PRO A 1 88 ? 12.844 -6.352 -5.57 1 97.88 88 PRO A O 1
ATOM 691 N N . LEU A 1 89 ? 14.945 -6.691 -6.344 1 96.69 89 LEU A N 1
ATOM 692 C CA . LEU A 1 89 ? 15.484 -7.289 -5.125 1 96.69 89 LEU A CA 1
ATOM 693 C C . LEU A 1 89 ? 16.688 -6.5 -4.625 1 96.69 89 LEU A C 1
ATOM 695 O O . LEU A 1 89 ? 17.5 -6.012 -5.422 1 96.69 89 LEU A O 1
ATOM 699 N N . ILE A 1 90 ? 16.781 -6.41 -3.35 1 96.38 90 ILE A N 1
ATOM 700 C CA . ILE A 1 90 ? 17.891 -5.695 -2.727 1 96.38 90 ILE A CA 1
ATOM 701 C C . ILE A 1 90 ? 18.516 -6.555 -1.631 1 96.38 90 ILE A C 1
ATOM 703 O O . ILE A 1 90 ? 17.812 -7.305 -0.948 1 96.38 90 ILE A O 1
ATOM 707 N N . LYS A 1 91 ? 19.781 -6.465 -1.582 1 94.5 91 LYS A N 1
ATOM 708 C CA . LYS A 1 91 ? 20.469 -7.07 -0.446 1 94.5 91 LYS A CA 1
ATOM 709 C C . LYS A 1 91 ? 20.078 -6.383 0.861 1 94.5 91 LYS A C 1
ATOM 711 O O . LYS A 1 91 ? 20.125 -5.156 0.961 1 94.5 91 LYS A O 1
ATOM 716 N N . GLU A 1 92 ? 19.703 -7.133 1.825 1 90.75 92 GLU A N 1
ATOM 717 C CA . GLU A 1 92 ? 19.266 -6.57 3.1 1 90.75 92 GLU A CA 1
ATOM 718 C C . GLU A 1 92 ? 20.438 -5.961 3.865 1 90.75 92 GLU A C 1
ATOM 720 O O . GLU A 1 92 ? 21.547 -6.496 3.838 1 90.75 92 GLU A O 1
ATOM 725 N N . SER A 1 93 ? 20.047 -4.879 4.512 1 89.31 93 SER A N 1
ATOM 726 C CA . SER A 1 93 ? 21.031 -4.223 5.371 1 89.31 93 SER A CA 1
ATOM 727 C C . SER A 1 93 ? 21.25 -5.004 6.664 1 89.31 93 SER A C 1
ATOM 729 O O . SER A 1 93 ? 20.297 -5.59 7.203 1 89.31 93 SER A O 1
ATOM 731 N N . ASN A 1 94 ? 22.469 -4.984 7.148 1 88 94 ASN A N 1
ATOM 732 C CA . ASN A 1 94 ? 22.781 -5.609 8.43 1 88 94 ASN A CA 1
ATOM 733 C C . ASN A 1 94 ? 22.719 -4.598 9.57 1 88 94 ASN A C 1
ATOM 735 O O . ASN A 1 94 ? 22.969 -4.945 10.727 1 88 94 ASN A O 1
ATOM 739 N N . SER A 1 95 ? 22.328 -3.465 9.195 1 86.19 95 SER A N 1
ATOM 740 C CA . SER A 1 95 ? 22.297 -2.422 10.219 1 86.19 95 SER A CA 1
ATOM 741 C C . SER A 1 95 ? 21.109 -2.582 11.148 1 86.19 95 SER A C 1
ATOM 743 O O . SER A 1 95 ? 20.016 -2.939 10.711 1 86.19 95 SER A O 1
ATOM 745 N N . SER A 1 96 ? 21.281 -2.295 12.445 1 82.12 96 SER A N 1
ATOM 746 C CA . SER A 1 96 ? 20.188 -2.299 13.422 1 82.12 96 SER A CA 1
ATOM 747 C C . SER A 1 96 ? 19.391 -0.998 13.375 1 82.12 96 SER A C 1
ATOM 749 O O . SER A 1 96 ? 18.266 -0.935 13.859 1 82.12 96 SER A O 1
ATOM 751 N N . LYS A 1 97 ? 20 0.06 12.82 1 80.31 97 LYS A N 1
ATOM 752 C CA . LYS A 1 97 ? 19.344 1.364 12.75 1 80.31 97 LYS A CA 1
ATOM 753 C C . LYS A 1 97 ? 18.391 1.44 11.555 1 80.31 97 LYS A C 1
ATOM 755 O O . LYS A 1 97 ? 18.797 1.187 10.422 1 80.31 97 LYS A O 1
ATOM 760 N N . ALA A 1 98 ? 17.203 1.832 11.852 1 77.62 98 ALA A N 1
ATOM 761 C CA . ALA A 1 98 ? 16.172 1.916 10.82 1 77.62 98 ALA A CA 1
ATOM 762 C C . ALA A 1 98 ? 16.578 2.902 9.727 1 77.62 98 ALA A C 1
ATOM 764 O O . ALA A 1 98 ? 16.391 2.629 8.539 1 77.62 98 ALA A O 1
ATOM 765 N N . SER A 1 99 ? 17.109 4.008 10.086 1 80.94 99 SER A N 1
ATOM 766 C CA . SER A 1 99 ? 17.5 5.047 9.141 1 80.94 99 SER A CA 1
ATOM 767 C C . SER A 1 99 ? 18.547 4.535 8.148 1 80.94 99 SER A C 1
ATOM 769 O O . SER A 1 99 ? 18.469 4.82 6.953 1 80.94 99 SER A O 1
ATOM 771 N N . LYS A 1 100 ? 19.422 3.811 8.648 1 84.38 100 LYS A N 1
ATOM 772 C CA . LYS A 1 100 ? 20.469 3.273 7.797 1 84.38 100 LYS A CA 1
ATOM 773 C C . LYS A 1 100 ? 19.922 2.217 6.844 1 84.38 100 LYS A C 1
ATOM 775 O O . LYS A 1 100 ? 20.344 2.141 5.684 1 84.38 100 LYS A O 1
ATOM 780 N N . ARG A 1 101 ? 19.031 1.427 7.332 1 88.62 101 ARG A N 1
ATOM 781 C CA . ARG A 1 101 ? 18.406 0.419 6.484 1 88.62 101 ARG A CA 1
ATOM 782 C C . ARG A 1 101 ? 17.672 1.067 5.312 1 88.62 101 ARG A C 1
ATOM 784 O O . ARG A 1 101 ? 17.797 0.623 4.172 1 88.62 101 ARG A O 1
ATOM 791 N N . VAL A 1 102 ? 16.984 2.105 5.629 1 88.88 102 VAL A N 1
ATOM 792 C CA . VAL A 1 102 ? 16.25 2.828 4.598 1 88.88 102 VAL A CA 1
ATOM 793 C C . VAL A 1 102 ? 17.219 3.459 3.611 1 88.88 102 VAL A C 1
ATOM 795 O O . VAL A 1 102 ? 17.016 3.408 2.398 1 88.88 102 VAL A O 1
ATOM 798 N N . GLN A 1 103 ? 18.234 4.031 4.109 1 88.12 103 GLN A N 1
ATOM 799 C CA . GLN A 1 103 ? 19.25 4.668 3.268 1 88.12 103 GLN A CA 1
ATOM 800 C C . GLN A 1 103 ? 19.875 3.66 2.307 1 88.12 103 GLN A C 1
ATOM 802 O O . GLN A 1 103 ?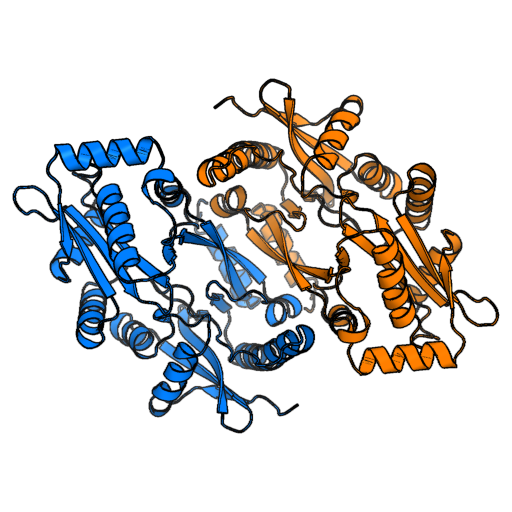 20.062 3.955 1.124 1 88.12 103 GLN A O 1
ATOM 807 N N . GLU A 1 104 ? 20.188 2.543 2.799 1 90.94 104 GLU A N 1
ATOM 808 C CA . GLU A 1 104 ? 20.812 1.519 1.973 1 90.94 104 GLU A CA 1
ATOM 809 C C . GLU A 1 104 ? 19.859 1.028 0.882 1 90.94 104 GLU A C 1
ATOM 811 O O . GLU A 1 104 ? 20.297 0.75 -0.24 1 90.94 104 GLU A O 1
ATOM 816 N N . VAL A 1 105 ? 18.641 0.916 1.234 1 92.94 105 VAL A N 1
ATOM 817 C CA . VAL A 1 105 ? 17.625 0.567 0.243 1 92.94 105 VAL A CA 1
ATOM 818 C C . VAL A 1 105 ? 17.609 1.618 -0.864 1 92.94 105 VAL A C 1
ATOM 820 O O . VAL A 1 105 ? 17.641 1.281 -2.051 1 92.94 105 VAL A O 1
ATOM 823 N N . HIS A 1 106 ? 17.594 2.865 -0.502 1 94.31 106 HIS A N 1
ATOM 824 C CA . HIS A 1 106 ? 17.562 3.965 -1.461 1 94.31 106 HIS A CA 1
ATOM 825 C C . HIS A 1 106 ? 18.828 4.008 -2.303 1 94.31 106 HIS A C 1
ATOM 827 O O . HIS A 1 106 ? 18.781 4.305 -3.498 1 94.31 106 HIS A O 1
ATOM 833 N N . ASP A 1 107 ? 19.922 3.678 -1.679 1 94.94 107 ASP A N 1
ATOM 834 C CA . ASP A 1 107 ? 21.203 3.682 -2.363 1 94.94 107 ASP A CA 1
ATOM 835 C C . ASP A 1 107 ? 21.219 2.684 -3.518 1 94.94 107 ASP A C 1
ATOM 837 O O . ASP A 1 107 ? 21.922 2.879 -4.508 1 94.94 107 ASP A O 1
ATOM 841 N N . ILE A 1 108 ? 20.469 1.68 -3.369 1 97 108 ILE A N 1
ATOM 842 C CA . ILE A 1 108 ? 20.453 0.636 -4.391 1 97 108 ILE A CA 1
ATOM 843 C C . ILE A 1 108 ? 19.359 0.925 -5.406 1 97 108 ILE A C 1
ATOM 845 O O . ILE A 1 108 ? 19.594 0.881 -6.617 1 97 108 ILE A O 1
ATOM 849 N N . LEU A 1 109 ? 18.188 1.287 -4.965 1 97.56 109 LEU A N 1
ATOM 850 C CA . LEU A 1 109 ? 17.031 1.423 -5.84 1 97.56 109 LEU A CA 1
ATOM 851 C C . LEU A 1 109 ? 17.156 2.676 -6.699 1 97.56 109 LEU A C 1
ATOM 853 O O . LEU A 1 109 ? 16.688 2.693 -7.844 1 97.56 109 LEU A O 1
ATOM 857 N N . ASN A 1 110 ? 17.734 3.742 -6.156 1 97.44 110 ASN A N 1
ATOM 858 C CA . ASN A 1 110 ? 17.812 4.984 -6.914 1 97.44 110 ASN A CA 1
ATOM 859 C C . ASN A 1 110 ? 18.641 4.809 -8.188 1 97.44 110 ASN A C 1
ATOM 861 O O . ASN A 1 110 ? 18.156 5.109 -9.289 1 97.44 110 ASN A O 1
ATOM 865 N N . PRO A 1 111 ? 19.859 4.254 -8.086 1 98.12 111 PRO A N 1
ATOM 866 C CA . PRO A 1 111 ? 20.609 4.016 -9.328 1 98.12 111 PRO A CA 1
ATOM 867 C C . PRO A 1 111 ? 19.891 3.035 -10.258 1 98.12 111 PRO A C 1
ATOM 869 O O . PRO A 1 111 ? 19.953 3.195 -11.484 1 98.12 111 PRO A O 1
ATOM 872 N N . LEU A 1 112 ? 19.297 1.995 -9.734 1 98.44 112 LEU A N 1
ATOM 873 C CA . LEU A 1 112 ? 18.547 1.061 -10.562 1 98.44 112 LEU A CA 1
ATOM 874 C C . LEU A 1 112 ? 17.438 1.782 -11.328 1 98.44 112 LEU A C 1
ATOM 876 O O . LEU A 1 112 ? 17.312 1.621 -12.547 1 98.44 112 LEU A O 1
ATOM 880 N N . ARG A 1 113 ? 16.625 2.566 -10.602 1 98.44 113 ARG A N 1
ATOM 881 C CA . ARG A 1 113 ? 15.547 3.346 -11.211 1 98.44 113 ARG A CA 1
ATOM 882 C C . ARG A 1 113 ? 16.094 4.266 -12.297 1 98.44 113 ARG A C 1
ATOM 884 O O . ARG A 1 113 ? 15.555 4.312 -13.406 1 98.44 113 ARG A O 1
ATOM 891 N N . GLU A 1 114 ? 17.141 5.004 -11.984 1 98.12 114 GLU A N 1
ATOM 892 C CA . GLU A 1 114 ? 17.734 5.926 -12.938 1 98.12 114 GLU A CA 1
ATOM 893 C C . GLU A 1 114 ? 18.219 5.191 -14.188 1 98.12 114 GLU A C 1
ATOM 895 O O . GLU A 1 114 ? 18.031 5.668 -15.312 1 98.12 114 GLU A O 1
ATOM 900 N N . PHE A 1 115 ? 18.891 4.086 -14.008 1 98.31 115 PHE A N 1
ATOM 901 C CA . PHE A 1 115 ? 19.375 3.271 -15.125 1 98.31 115 PHE A CA 1
ATOM 902 C C . PHE A 1 115 ? 18.203 2.85 -16.016 1 98.31 115 PHE A C 1
ATOM 904 O O . PHE A 1 115 ? 18.281 2.969 -17.234 1 98.31 115 PHE A O 1
ATOM 911 N N . LEU A 1 116 ? 17.125 2.318 -15.359 1 98.31 116 LEU A N 1
ATOM 912 C CA . LEU A 1 116 ? 15.953 1.86 -16.109 1 98.31 116 LEU A CA 1
ATOM 913 C C . LEU A 1 116 ? 15.352 2.994 -16.938 1 98.31 116 LEU A C 1
ATOM 915 O O . LEU A 1 116 ? 14.945 2.785 -18.078 1 98.31 116 LEU A O 1
ATOM 919 N N . CYS A 1 117 ? 15.328 4.18 -16.359 1 97.31 117 CYS A N 1
ATOM 920 C CA . CYS A 1 117 ? 14.758 5.34 -17.031 1 97.31 117 CYS A CA 1
ATOM 921 C C . CYS A 1 117 ? 15.562 5.707 -18.266 1 97.31 117 CYS A C 1
ATOM 923 O O . CYS A 1 117 ? 15.047 6.34 -19.188 1 97.31 117 CYS A O 1
ATOM 925 N N . LYS A 1 118 ? 16.766 5.27 -18.359 1 97.12 118 LYS A N 1
ATOM 926 C CA . LYS A 1 118 ? 17.656 5.629 -19.453 1 97.12 118 LYS A CA 1
ATOM 927 C C . LYS A 1 118 ? 17.641 4.562 -20.547 1 97.12 118 LYS A C 1
ATOM 929 O O . LYS A 1 118 ? 18.328 4.699 -21.562 1 97.12 118 LYS A O 1
ATOM 934 N N . GLN A 1 119 ? 16.875 3.49 -20.391 1 96.5 119 GLN A N 1
ATOM 935 C CA . GLN A 1 119 ? 16.906 2.373 -21.328 1 96.5 119 GLN A CA 1
ATOM 936 C C . GLN A 1 119 ? 16 2.639 -22.531 1 96.5 119 GLN A C 1
ATOM 938 O O . GLN A 1 119 ? 15.953 1.841 -23.469 1 96.5 119 GLN A O 1
ATOM 943 N N . GLY A 1 120 ? 15.234 3.699 -22.5 1 94.44 120 GLY A N 1
ATOM 944 C CA . GLY A 1 120 ? 14.391 4.066 -23.641 1 94.44 120 GLY A CA 1
ATOM 945 C C . GLY A 1 120 ? 13.047 3.365 -23.625 1 94.44 120 GLY A C 1
ATOM 946 O O . GLY A 1 120 ? 12.406 3.236 -24.672 1 94.44 120 GLY A O 1
ATOM 947 N N . PHE A 1 121 ? 12.625 2.859 -22.531 1 97.38 121 PHE A N 1
ATOM 948 C CA . PHE A 1 121 ? 11.312 2.229 -22.422 1 97.38 121 PHE A CA 1
ATOM 949 C C . PHE A 1 121 ? 10.211 3.277 -22.422 1 97.38 121 PHE A C 1
ATOM 951 O O . PHE A 1 121 ? 10.352 4.344 -21.828 1 97.38 121 PHE A O 1
ATOM 958 N N . ASP A 1 122 ? 9.062 2.955 -23.078 1 97.19 122 ASP A N 1
ATOM 959 C CA . ASP A 1 122 ? 7.891 3.82 -23.062 1 97.19 122 ASP A CA 1
ATOM 960 C C . ASP A 1 122 ? 7.027 3.555 -21.828 1 97.19 122 ASP A C 1
ATOM 962 O O . ASP A 1 122 ? 6.227 4.402 -21.422 1 97.19 122 ASP A O 1
ATOM 966 N N . SER A 1 123 ? 7.18 2.396 -21.297 1 97.69 123 SER A N 1
ATOM 967 C CA . SER A 1 123 ? 6.52 2.033 -20.047 1 97.69 123 SER A CA 1
ATOM 968 C C . SER A 1 123 ? 7.34 1.015 -19.266 1 97.69 123 SER A C 1
ATOM 970 O O . SER A 1 123 ? 7.922 0.098 -19.844 1 97.69 123 SER A O 1
ATOM 972 N N . ILE A 1 124 ? 7.473 1.209 -17.969 1 98.38 124 ILE A N 1
ATOM 973 C CA . ILE A 1 124 ? 8.125 0.276 -17.062 1 98.38 124 ILE A CA 1
ATOM 974 C C . ILE A 1 124 ? 7.168 -0.097 -15.93 1 98.38 124 ILE A C 1
ATOM 976 O O . ILE A 1 124 ? 6.602 0.779 -15.273 1 98.38 124 ILE A O 1
ATOM 980 N N . HIS A 1 125 ? 6.922 -1.345 -15.766 1 98.25 125 HIS A N 1
ATOM 981 C CA . HIS A 1 125 ? 6.078 -1.837 -14.68 1 98.25 125 HIS A CA 1
ATOM 982 C C . HIS A 1 125 ? 6.836 -2.828 -13.797 1 98.25 125 HIS A C 1
ATOM 984 O O . HIS A 1 125 ? 7.281 -3.873 -14.281 1 98.25 125 HIS A O 1
ATOM 990 N N . LEU A 1 126 ? 7.008 -2.516 -12.531 1 98.44 126 LEU A N 1
ATOM 991 C CA . LEU A 1 126 ? 7.719 -3.355 -11.57 1 98.44 126 LEU A CA 1
ATOM 992 C C . LEU A 1 126 ? 6.789 -3.803 -10.445 1 98.44 126 LEU A C 1
ATOM 994 O O . LEU A 1 126 ? 6.18 -2.971 -9.773 1 98.44 126 LEU A O 1
ATOM 998 N N . ALA A 1 127 ? 6.68 -5.09 -10.242 1 97.69 127 ALA A N 1
ATOM 999 C CA . ALA A 1 127 ? 5.883 -5.633 -9.148 1 97.69 127 ALA A CA 1
ATOM 1000 C C . ALA A 1 127 ? 6.773 -6.207 -8.055 1 97.69 127 ALA A C 1
ATOM 1002 O O . ALA A 1 127 ? 7.48 -7.195 -8.273 1 97.69 127 ALA A O 1
ATOM 1003 N N . PHE A 1 128 ? 6.699 -5.621 -6.906 1 97.31 128 PHE A N 1
ATOM 1004 C CA . PHE A 1 128 ? 7.496 -6.078 -5.777 1 97.31 128 PHE A CA 1
ATOM 1005 C C . PHE A 1 128 ? 6.844 -7.285 -5.109 1 97.31 128 PHE A C 1
ATOM 1007 O O . PHE A 1 128 ? 5.629 -7.469 -5.199 1 97.31 128 PHE A O 1
ATOM 1014 N N . ALA A 1 129 ? 7.695 -8.094 -4.535 1 94.94 129 ALA A N 1
ATOM 1015 C CA . ALA A 1 129 ? 7.191 -9.234 -3.781 1 94.94 129 ALA A CA 1
ATOM 1016 C C . ALA A 1 129 ? 6.66 -8.805 -2.418 1 94.94 129 ALA A C 1
ATOM 1018 O O . ALA A 1 129 ? 7.098 -7.789 -1.868 1 94.94 129 ALA A O 1
ATOM 1019 N N . PRO A 1 130 ? 5.672 -9.609 -1.893 1 92.75 130 PRO A N 1
ATOM 1020 C CA . PRO A 1 130 ? 5.277 -9.336 -0.508 1 92.75 130 PRO A CA 1
ATOM 1021 C C . PRO A 1 130 ? 6.469 -9.289 0.446 1 92.75 130 PRO A C 1
ATOM 1023 O O . PRO A 1 130 ? 7.398 -10.086 0.321 1 92.75 130 PRO A O 1
ATOM 1026 N N . GLY A 1 131 ? 6.422 -8.312 1.366 1 88.69 131 GLY A N 1
ATOM 1027 C CA . GLY A 1 131 ? 7.543 -8.133 2.279 1 88.69 131 GLY A CA 1
ATOM 1028 C C . GLY A 1 131 ? 8.352 -6.887 1.996 1 88.69 131 GLY A C 1
ATOM 1029 O O . GLY A 1 131 ? 9.016 -6.355 2.889 1 88.69 131 GLY A O 1
ATOM 1030 N N . PHE A 1 132 ? 8.391 -6.523 0.7 1 92.19 132 PHE A N 1
ATOM 1031 C CA . PHE A 1 132 ? 9.039 -5.258 0.377 1 92.19 132 PHE A CA 1
ATOM 1032 C C . PHE A 1 132 ? 8.094 -4.09 0.611 1 92.19 132 PHE A C 1
ATOM 1034 O O . PHE A 1 132 ? 7.031 -4.012 -0.01 1 92.19 132 PHE A O 1
ATOM 1041 N N . LYS A 1 133 ? 8.492 -3.09 1.406 1 90.12 133 LYS A N 1
ATOM 1042 C CA . LYS A 1 133 ? 7.508 -2.119 1.881 1 90.12 133 LYS A CA 1
ATOM 1043 C C . LYS A 1 133 ? 7.766 -0.74 1.28 1 90.12 133 LYS A C 1
ATOM 1045 O O . LYS A 1 133 ? 6.824 0.017 1.022 1 90.12 133 LYS A O 1
ATOM 1050 N N . ASP A 1 134 ? 9.023 -0.385 0.963 1 95.19 134 ASP A N 1
ATOM 1051 C CA . ASP A 1 134 ? 9.375 1.007 0.693 1 95.19 134 ASP A CA 1
ATOM 1052 C C . ASP A 1 134 ? 9.578 1.243 -0.801 1 95.19 134 ASP A C 1
ATOM 1054 O O . ASP A 1 134 ? 10.656 0.983 -1.335 1 95.19 134 ASP A O 1
ATOM 1058 N N . VAL A 1 135 ? 8.555 1.857 -1.448 1 97.25 135 VAL A N 1
ATOM 1059 C CA . VAL A 1 135 ? 8.672 2.096 -2.883 1 97.25 135 VAL A CA 1
ATOM 1060 C C . VAL A 1 135 ? 8.852 3.59 -3.146 1 97.25 135 VAL A C 1
ATOM 1062 O O . VAL A 1 135 ? 8.672 4.055 -4.273 1 97.25 135 VAL A O 1
ATOM 1065 N N . ARG A 1 136 ? 9.32 4.398 -2.172 1 97.5 136 ARG A N 1
ATOM 1066 C CA . ARG A 1 136 ? 9.469 5.852 -2.258 1 97.5 136 ARG A CA 1
ATOM 1067 C C . ARG A 1 136 ? 10.516 6.238 -3.293 1 97.5 136 ARG A C 1
ATOM 1069 O O . ARG A 1 136 ? 10.375 7.25 -3.979 1 97.5 136 ARG A O 1
ATOM 1076 N N . PRO A 1 137 ? 11.578 5.402 -3.461 1 97.38 137 PRO A N 1
ATOM 1077 C CA . PRO A 1 137 ? 12.523 5.754 -4.527 1 97.38 137 PRO A CA 1
ATOM 1078 C C . PRO A 1 137 ? 11.836 5.953 -5.879 1 97.38 137 PRO A C 1
ATOM 1080 O O . PRO A 1 137 ? 12.328 6.711 -6.719 1 97.38 137 PRO A O 1
ATOM 1083 N N . PHE A 1 138 ? 10.719 5.32 -6.043 1 98.19 138 PHE A N 1
ATOM 1084 C CA . PHE A 1 138 ? 9.977 5.438 -7.289 1 98.19 138 PHE A CA 1
ATOM 1085 C C . PHE A 1 138 ? 8.922 6.535 -7.191 1 98.19 138 PHE A C 1
ATOM 1087 O O . PHE A 1 138 ? 8.867 7.43 -8.039 1 98.19 138 PHE A O 1
ATOM 1094 N N . THR A 1 139 ? 8.117 6.555 -6.113 1 97.44 139 THR A N 1
ATOM 1095 C CA . THR A 1 139 ? 7 7.484 -6 1 97.44 139 THR A CA 1
ATOM 1096 C C . THR A 1 139 ? 7.504 8.922 -5.867 1 97.44 139 THR A C 1
ATOM 1098 O O . THR A 1 139 ? 6.867 9.859 -6.352 1 97.44 139 THR A O 1
ATOM 1101 N N . TRP A 1 140 ? 8.641 9.086 -5.234 1 96.88 140 TRP A N 1
ATOM 1102 C CA . TRP A 1 140 ? 9.242 10.414 -5.129 1 96.88 140 TRP A CA 1
ATOM 1103 C C . TRP A 1 140 ? 9.648 10.938 -6.504 1 96.88 140 TRP A C 1
ATOM 1105 O O . TRP A 1 140 ? 9.891 12.141 -6.668 1 96.88 140 TRP A O 1
ATOM 1115 N N . ASN A 1 141 ? 9.805 10.07 -7.426 1 96.62 141 ASN A N 1
ATOM 1116 C CA . ASN A 1 141 ? 10.328 10.445 -8.734 1 96.62 141 ASN A CA 1
ATOM 1117 C C . ASN A 1 141 ? 9.289 10.258 -9.836 1 96.62 141 ASN A C 1
ATOM 1119 O O . ASN A 1 141 ? 9.625 9.891 -10.961 1 96.62 141 ASN A O 1
ATOM 1123 N N . GLY A 1 142 ? 8.07 10.352 -9.453 1 95.12 142 GLY A N 1
ATOM 1124 C CA . GLY A 1 142 ? 7 10.531 -10.422 1 95.12 142 GLY A CA 1
ATOM 1125 C C . GLY A 1 142 ? 6.379 9.227 -10.875 1 95.12 142 GLY A C 1
ATOM 1126 O O . GLY A 1 142 ? 5.539 9.211 -11.773 1 95.12 142 GLY A O 1
ATOM 1127 N N . TRP A 1 143 ? 6.793 8.062 -10.344 1 97.69 143 TRP A N 1
ATOM 1128 C CA . TRP A 1 143 ? 6.168 6.793 -10.703 1 97.69 143 TRP A CA 1
ATOM 1129 C C . TRP A 1 143 ? 4.828 6.625 -10 1 97.69 143 TRP A C 1
ATOM 1131 O O . TRP A 1 143 ? 4.688 6.992 -8.828 1 97.69 143 TRP A O 1
ATOM 1141 N N . ASP A 1 144 ? 3.906 6.051 -10.703 1 97.31 144 ASP A N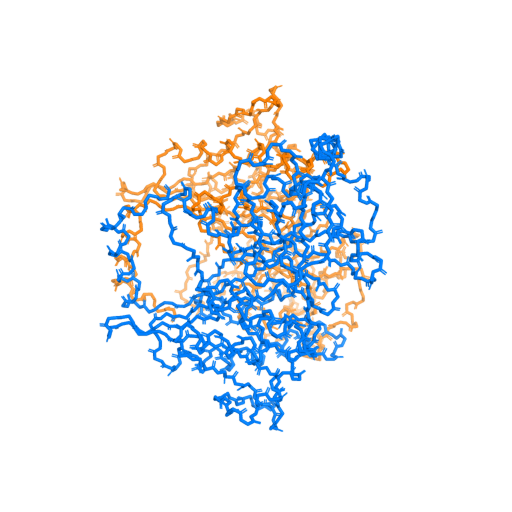 1
ATOM 1142 C CA . ASP A 1 144 ? 2.643 5.664 -10.078 1 97.31 144 ASP A CA 1
ATOM 1143 C C . ASP A 1 144 ? 2.799 4.379 -9.266 1 97.31 144 ASP A C 1
ATOM 1145 O O . ASP A 1 144 ? 3.551 3.482 -9.656 1 97.31 144 ASP A O 1
ATOM 1149 N N . SER A 1 145 ? 2.139 4.34 -8.164 1 98.25 145 SER A N 1
ATOM 1150 C CA . SER A 1 145 ? 2.145 3.119 -7.363 1 98.25 145 SER A CA 1
ATOM 1151 C C . SER A 1 145 ? 0.751 2.506 -7.277 1 98.25 145 SER A C 1
ATOM 1153 O O . SER A 1 145 ? -0.251 3.203 -7.441 1 98.25 145 SER A O 1
ATOM 1155 N N . THR A 1 146 ? 0.659 1.195 -7.09 1 98 146 THR A N 1
ATOM 1156 C CA . THR A 1 146 ? -0.579 0.442 -6.914 1 98 146 THR A CA 1
ATOM 1157 C C . THR A 1 146 ? -0.458 -0.534 -5.75 1 98 146 THR A C 1
ATOM 1159 O O . THR A 1 146 ? 0.591 -1.151 -5.555 1 98 146 THR A O 1
ATOM 1162 N N . VAL A 1 147 ? -1.579 -0.62 -5.035 1 97.62 147 VAL A N 1
ATOM 1163 C CA . VAL A 1 147 ? -1.657 -1.553 -3.916 1 97.62 147 VAL A CA 1
ATOM 1164 C C . VAL A 1 147 ? -2.287 -2.865 -4.379 1 97.62 147 VAL A C 1
ATOM 1166 O O . VAL A 1 147 ? -3.334 -2.863 -5.027 1 97.62 147 VAL A O 1
ATOM 1169 N N . HIS A 1 148 ? -1.573 -3.93 -4.117 1 96.75 148 HIS A N 1
ATOM 1170 C CA . HIS A 1 148 ? -2.08 -5.281 -4.324 1 96.75 148 HIS A CA 1
ATOM 1171 C C . HIS A 1 148 ? -2.143 -6.055 -3.012 1 96.75 148 HIS A C 1
ATOM 1173 O O . HIS A 1 148 ? -1.607 -5.605 -1.996 1 96.75 148 HIS A O 1
ATOM 1179 N N . TYR A 1 149 ? -2.869 -7.203 -3.082 1 96.25 149 TYR A N 1
ATOM 1180 C CA . TYR A 1 149 ? -2.967 -8.039 -1.888 1 96.25 149 TYR A CA 1
ATOM 1181 C C . TYR A 1 149 ? -2.789 -9.508 -2.232 1 96.25 149 TYR A C 1
ATOM 1183 O O . TYR A 1 149 ? -3.062 -9.93 -3.359 1 96.25 149 TYR A O 1
ATOM 1191 N N . THR A 1 150 ? -2.281 -10.195 -1.33 1 95.19 150 THR A N 1
ATOM 1192 C CA . THR A 1 150 ? -2.279 -11.656 -1.359 1 95.19 150 THR A CA 1
ATOM 1193 C C . THR A 1 150 ? -2.787 -12.227 -0.037 1 95.19 150 THR A C 1
ATOM 1195 O O . THR A 1 150 ? -2.924 -11.492 0.947 1 95.19 150 THR A O 1
ATOM 1198 N N . HIS A 1 151 ? -3.158 -13.516 -0.028 1 95.19 151 HIS A N 1
ATOM 1199 C CA . HIS A 1 151 ? -3.668 -14.195 1.159 1 95.19 151 HIS A CA 1
ATOM 1200 C C . HIS A 1 151 ? -2.643 -15.18 1.712 1 95.19 151 HIS A C 1
ATOM 1202 O O . HIS A 1 151 ? -2.168 -16.062 0.989 1 95.19 151 HIS A O 1
ATOM 1208 N N . TYR A 1 152 ? -2.328 -15.008 2.967 1 94.75 152 TYR A N 1
ATOM 1209 C CA . TYR A 1 152 ? -1.47 -15.961 3.662 1 94.75 152 TYR A CA 1
ATOM 1210 C C . TYR A 1 152 ? -2.268 -16.781 4.668 1 94.75 152 TYR A C 1
ATOM 1212 O O . TYR A 1 152 ? -3.008 -16.234 5.484 1 94.75 152 TYR A O 1
ATOM 1220 N N . LEU A 1 153 ? -2.242 -18.031 4.59 1 94.75 153 LEU A N 1
ATOM 1221 C CA . LEU A 1 153 ? -2.736 -18.891 5.652 1 94.75 153 LEU A CA 1
ATOM 1222 C C . LEU A 1 153 ? -1.636 -19.203 6.664 1 94.75 153 LEU A C 1
ATOM 1224 O O . LEU A 1 153 ? -0.55 -19.656 6.293 1 94.75 153 LEU A O 1
ATOM 1228 N N . ASN A 1 154 ? -1.901 -18.891 7.898 1 94.19 154 ASN A N 1
ATOM 1229 C CA . ASN A 1 154 ? -0.962 -19.156 8.977 1 94.19 154 ASN A CA 1
ATOM 1230 C C . ASN A 1 154 ? -0.961 -20.641 9.359 1 94.19 154 ASN A C 1
ATOM 1232 O O . ASN A 1 154 ? -1.912 -21.125 9.977 1 94.19 154 ASN A O 1
ATOM 1236 N N . LEU A 1 155 ? 0.13 -21.297 9.125 1 95.56 155 LEU A N 1
ATOM 1237 C CA . LEU A 1 155 ? 0.178 -22.75 9.273 1 95.56 155 LEU A CA 1
ATOM 1238 C C . LEU A 1 155 ? 0.438 -23.141 10.727 1 95.56 155 LEU A C 1
ATOM 1240 O O . LEU A 1 155 ? 0.336 -24.312 11.086 1 95.56 155 LEU A O 1
ATOM 1244 N N . ASN A 1 156 ? 0.726 -22.156 11.539 1 94.44 156 ASN A N 1
ATOM 1245 C CA . ASN A 1 156 ? 0.917 -22.438 12.953 1 94.44 156 ASN A CA 1
ATOM 1246 C C . ASN A 1 156 ? -0.417 -22.562 13.688 1 94.44 156 ASN A C 1
ATOM 1248 O O . ASN A 1 156 ? -0.465 -23.047 14.82 1 94.44 156 ASN A O 1
ATOM 1252 N N . GLU A 1 157 ? -1.442 -22.203 13.062 1 92 157 GLU A N 1
ATOM 1253 C CA . GLU A 1 157 ? -2.77 -22.25 13.672 1 92 157 GLU A CA 1
ATOM 1254 C C . GLU A 1 157 ? -3.436 -23.609 13.414 1 92 157 GLU A C 1
ATOM 1256 O O . GLU A 1 157 ? -2.924 -24.422 12.641 1 92 157 GLU A O 1
ATOM 1261 N N . ASP A 1 158 ? -4.52 -23.781 14.195 1 92.75 158 ASP A N 1
ATOM 1262 C CA . ASP A 1 158 ? -5.391 -24.922 13.938 1 92.75 158 ASP A CA 1
ATOM 1263 C C . ASP A 1 158 ? -6.414 -24.609 12.852 1 92.75 158 ASP A C 1
ATOM 1265 O O . ASP A 1 158 ? -7.32 -23.797 13.062 1 92.75 158 ASP A O 1
ATOM 1269 N N . VAL A 1 159 ? -6.262 -25.266 11.742 1 92.12 159 VAL A N 1
ATOM 1270 C CA . VAL A 1 159 ? -7.098 -24.969 10.586 1 92.12 159 VAL A CA 1
ATOM 1271 C C . VAL A 1 159 ? -8.57 -25.156 10.945 1 92.12 159 VAL A C 1
ATOM 1273 O O . VAL A 1 159 ? -9.43 -24.391 10.477 1 92.12 159 VAL A O 1
ATOM 1276 N N . ASP A 1 160 ? -8.93 -26.062 11.805 1 93.69 160 ASP A N 1
ATOM 1277 C CA . ASP A 1 160 ? -10.312 -26.391 12.148 1 93.69 160 ASP A CA 1
ATOM 1278 C C . ASP A 1 160 ? -10.961 -25.25 12.93 1 93.69 160 ASP A C 1
ATOM 1280 O O . ASP A 1 160 ? -12.172 -25.031 12.844 1 93.69 160 ASP A O 1
ATOM 1284 N N . ASN A 1 161 ? -10.18 -24.547 13.578 1 89.44 161 ASN A N 1
ATOM 1285 C CA . ASN A 1 161 ? -10.695 -23.438 14.383 1 89.44 161 ASN A CA 1
ATOM 1286 C C . ASN A 1 161 ? -10.984 -22.203 13.523 1 89.44 161 ASN A C 1
ATOM 1288 O O . ASN A 1 161 ? -11.719 -21.312 13.945 1 89.44 161 ASN A O 1
ATOM 1292 N N . ASN A 1 162 ? -10.445 -22.281 12.367 1 87.12 162 ASN A N 1
ATOM 1293 C CA . ASN A 1 162 ? -10.461 -21.031 11.617 1 87.12 162 ASN A CA 1
ATOM 1294 C C . ASN A 1 162 ? -11.328 -21.125 10.367 1 87.12 162 ASN A C 1
ATOM 1296 O O . ASN A 1 162 ? -11.602 -20.125 9.711 1 87.12 162 ASN A O 1
ATOM 1300 N N . ILE A 1 163 ? -11.773 -22.297 10.008 1 92.88 163 ILE A N 1
ATOM 1301 C CA . ILE A 1 163 ? -12.523 -22.438 8.773 1 92.88 163 ILE A CA 1
ATOM 1302 C C . ILE A 1 163 ? -13.984 -22.047 9.008 1 92.88 163 ILE A C 1
ATOM 1304 O O . ILE A 1 163 ? -14.531 -22.297 10.086 1 92.88 163 ILE A O 1
ATOM 1308 N N . SER A 1 164 ? -14.57 -21.484 8.055 1 91.5 164 SER A N 1
ATOM 1309 C CA . SER A 1 164 ? -15.961 -21.031 8.125 1 91.5 164 SER A CA 1
ATOM 1310 C C . SER A 1 164 ? -16.922 -22.219 8.094 1 91.5 164 SER A C 1
ATOM 1312 O O . SER A 1 164 ? -16.531 -23.328 7.758 1 91.5 164 SER A O 1
ATOM 1314 N N . ARG A 1 165 ? -18.234 -22 8.414 1 91.69 165 ARG A N 1
ATOM 1315 C CA . ARG A 1 165 ? -19.297 -23 8.328 1 91.69 165 ARG A CA 1
ATOM 1316 C C . ARG A 1 165 ? -19.453 -23.516 6.902 1 91.69 165 ARG A C 1
ATOM 1318 O O . ARG A 1 165 ? -19.703 -24.703 6.688 1 91.69 165 ARG A O 1
ATOM 1325 N N . LYS A 1 166 ? -19.312 -22.625 5.945 1 91.88 166 LYS A N 1
ATOM 1326 C CA . LYS A 1 166 ? -19.438 -22.984 4.539 1 91.88 166 LYS A CA 1
ATOM 1327 C C . LYS A 1 166 ? -18.344 -23.984 4.137 1 91.88 166 LYS A C 1
ATOM 1329 O O . LYS A 1 166 ? -18.641 -24.984 3.467 1 91.88 166 LYS A O 1
ATOM 1334 N N . ILE A 1 167 ? -17.125 -23.719 4.52 1 94.69 167 ILE A N 1
ATOM 1335 C CA . ILE A 1 167 ? -16.016 -24.609 4.195 1 94.69 167 ILE A CA 1
ATOM 1336 C C . ILE A 1 167 ? -16.219 -25.953 4.875 1 94.69 167 ILE A C 1
ATOM 1338 O O . ILE A 1 167 ? -15.969 -27 4.277 1 94.69 167 ILE A O 1
ATOM 1342 N N . ARG A 1 168 ? -16.688 -25.969 6.098 1 96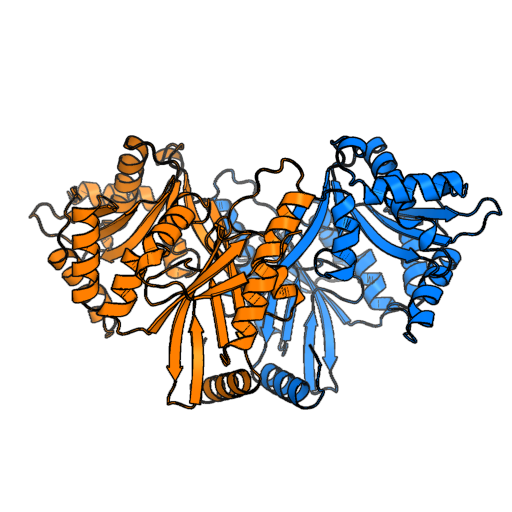.75 168 ARG A N 1
ATOM 1343 C CA . ARG A 1 168 ? -16.969 -27.219 6.805 1 96.75 168 ARG A CA 1
ATOM 1344 C C . ARG A 1 168 ? -17.984 -28.047 6.047 1 96.75 168 ARG A C 1
ATOM 1346 O O . ARG A 1 168 ? -17.844 -29.266 5.949 1 96.75 168 ARG A O 1
ATOM 1353 N N . ARG A 1 169 ? -18.984 -27.375 5.586 1 97.25 169 ARG A N 1
ATOM 1354 C CA . ARG A 1 169 ? -20 -28.062 4.809 1 97.25 169 ARG A CA 1
ATOM 1355 C C . ARG A 1 169 ? -19.422 -28.656 3.529 1 97.25 169 ARG A C 1
ATOM 1357 O O . ARG A 1 169 ? -19.75 -29.781 3.15 1 97.25 169 ARG A O 1
ATOM 1364 N N . GLU A 1 170 ? -18.609 -27.891 2.879 1 97 170 GLU A N 1
ATOM 1365 C CA . GLU A 1 170 ? -17.969 -28.375 1.653 1 97 170 GLU A CA 1
ATOM 1366 C C . GLU A 1 170 ? -17.062 -29.562 1.928 1 97 170 GLU A C 1
ATOM 1368 O O . GLU A 1 170 ? -17.016 -30.5 1.136 1 97 170 GLU A O 1
ATOM 1373 N N . LEU A 1 171 ? -16.391 -29.516 3 1 97.75 171 LEU A N 1
ATOM 1374 C CA . LEU A 1 171 ? -15.531 -30.625 3.381 1 97.75 171 LEU A CA 1
ATOM 1375 C C . LEU A 1 171 ? -16.359 -31.875 3.691 1 97.75 171 LEU A C 1
ATOM 1377 O O . LEU A 1 171 ? -15.969 -32.969 3.32 1 97.75 171 LEU A O 1
ATOM 1381 N N . LYS A 1 172 ? -17.422 -31.656 4.402 1 98.12 172 LYS A N 1
ATOM 1382 C CA . LYS A 1 172 ? -18.328 -32.781 4.676 1 98.12 172 LYS A CA 1
ATOM 1383 C C . LYS A 1 172 ? -18.828 -33.406 3.381 1 98.12 172 LYS A C 1
ATOM 1385 O O . LYS A 1 172 ? -18.844 -34.625 3.24 1 98.12 172 LYS A O 1
ATOM 1390 N N . THR A 1 173 ? -19.25 -32.562 2.467 1 98.31 173 THR A N 1
ATOM 1391 C CA . THR A 1 173 ? -19.719 -33.031 1.167 1 98.31 173 THR A CA 1
ATOM 1392 C C . THR A 1 173 ? -18.641 -33.812 0.441 1 98.31 173 THR A C 1
ATOM 1394 O O . THR A 1 173 ? -18.906 -34.875 -0.132 1 98.31 173 THR A O 1
ATOM 1397 N N . ALA A 1 174 ? -17.422 -33.281 0.415 1 98.38 174 ALA A N 1
ATOM 1398 C CA . ALA A 1 174 ? -16.297 -33.969 -0.229 1 98.38 174 ALA A CA 1
ATOM 1399 C C . ALA A 1 174 ? -16.047 -35.344 0.382 1 98.38 174 ALA A C 1
ATOM 1401 O O . ALA A 1 174 ? -15.836 -36.312 -0.34 1 98.38 174 ALA A O 1
ATOM 1402 N N . ASN A 1 175 ? -16.109 -35.406 1.66 1 97.69 175 ASN A N 1
ATOM 1403 C CA . ASN A 1 175 ? -15.898 -36.656 2.373 1 97.69 175 ASN A CA 1
ATOM 1404 C C . ASN A 1 175 ? -17 -37.656 2.076 1 97.69 175 ASN A C 1
ATOM 1406 O O . ASN A 1 175 ? -16.719 -38.844 1.865 1 97.69 175 ASN A O 1
ATOM 1410 N N . GLU A 1 176 ? -18.219 -37.156 2.086 1 98.06 176 GLU A N 1
ATOM 1411 C CA . GLU A 1 176 ? -19.344 -38.031 1.808 1 98.06 176 GLU A CA 1
ATOM 1412 C C . GLU A 1 176 ? -19.297 -38.562 0.385 1 98.06 176 GLU A C 1
ATOM 1414 O O . GLU A 1 176 ? -19.719 -39.688 0.132 1 98.06 176 GLU A O 1
ATOM 1419 N N . ALA A 1 177 ? -18.781 -37.781 -0.49 1 97.88 177 ALA A N 1
ATOM 1420 C CA . ALA A 1 177 ? -18.656 -38.188 -1.884 1 97.88 177 ALA A CA 1
ATOM 1421 C C . ALA A 1 177 ? -17.469 -39.156 -2.061 1 97.88 177 ALA A C 1
ATOM 1423 O O . ALA A 1 177 ? -17.25 -39.688 -3.146 1 97.88 177 ALA A O 1
ATOM 1424 N N . GLY A 1 178 ? -16.688 -39.312 -1.045 1 98 178 GLY A N 1
ATOM 1425 C CA . GLY A 1 178 ? -15.547 -40.219 -1.075 1 98 178 GLY A CA 1
ATOM 1426 C C . GLY A 1 178 ? -14.336 -39.625 -1.771 1 98 178 GLY A C 1
ATOM 1427 O O . GLY A 1 178 ? -13.461 -40.344 -2.229 1 98 178 GLY A O 1
ATOM 1428 N N . LEU A 1 179 ? -14.258 -38.344 -1.916 1 98.44 179 LEU A N 1
ATOM 1429 C CA . LEU A 1 179 ? -13.117 -37.688 -2.559 1 98.44 179 LEU A CA 1
ATOM 1430 C C . LEU A 1 179 ? -11.852 -37.875 -1.725 1 98.44 179 LEU A C 1
ATOM 1432 O O . LEU A 1 179 ? -11.922 -37.938 -0.495 1 98.44 179 LEU A O 1
ATOM 1436 N N . LYS A 1 180 ? -10.75 -38 -2.41 1 98.12 180 LYS A N 1
ATOM 1437 C CA . LYS A 1 180 ? -9.453 -38.125 -1.757 1 98.12 180 LYS A CA 1
ATOM 1438 C C . LYS A 1 180 ? -8.414 -37.219 -2.412 1 98.12 180 LYS A C 1
ATOM 1440 O O . LYS A 1 180 ? -8.539 -36.875 -3.59 1 98.12 180 LYS A O 1
ATOM 1445 N N . THR A 1 181 ? -7.5 -36.812 -1.613 1 97.69 181 THR A N 1
ATOM 1446 C CA . THR A 1 181 ? -6.391 -36 -2.104 1 97.69 181 THR A CA 1
ATOM 1447 C C . THR A 1 181 ? -5.105 -36.812 -2.148 1 97.69 181 THR A C 1
ATOM 1449 O O . THR A 1 181 ? -4.832 -37.594 -1.24 1 97.69 181 THR A O 1
ATOM 1452 N N . ARG A 1 182 ? -4.289 -36.656 -3.139 1 97.06 182 ARG A N 1
ATOM 1453 C CA . ARG A 1 182 ? -2.977 -37.281 -3.209 1 97.06 182 ARG A CA 1
ATOM 1454 C C . ARG A 1 182 ? -1.987 -36.406 -3.973 1 97.06 182 ARG A C 1
ATOM 1456 O O . ARG A 1 182 ? -2.389 -35.562 -4.773 1 97.06 182 ARG A O 1
ATOM 1463 N N . VAL A 1 183 ? -0.735 -36.656 -3.74 1 96.5 183 VAL A N 1
ATOM 1464 C CA . VAL A 1 183 ? 0.314 -36.031 -4.523 1 96.5 183 VAL A CA 1
ATOM 1465 C C . VAL A 1 183 ? 0.429 -36.688 -5.891 1 96.5 183 VAL A C 1
ATOM 1467 O O . VAL A 1 183 ? 0.519 -37.938 -5.977 1 96.5 183 VAL A O 1
ATOM 1470 N N . TRP A 1 184 ? 0.358 -35.938 -6.973 1 96.25 184 TRP A N 1
ATOM 1471 C CA . TRP A 1 184 ? 0.436 -36.469 -8.336 1 96.25 184 TRP A CA 1
ATOM 1472 C C . TRP A 1 184 ? 1.062 -35.438 -9.273 1 96.25 184 TRP A C 1
ATOM 1474 O O . TRP A 1 184 ? 0.355 -34.656 -9.898 1 96.25 184 TRP A O 1
ATOM 1484 N N . ASN A 1 185 ? 2.373 -35.562 -9.422 1 96.06 185 ASN A N 1
ATOM 1485 C CA . ASN A 1 185 ? 3.096 -34.594 -10.258 1 96.06 185 ASN A CA 1
ATOM 1486 C C . ASN A 1 185 ? 3.055 -35 -11.734 1 96.06 185 ASN A C 1
ATOM 1488 O O . ASN A 1 185 ? 4.051 -35.5 -12.273 1 96.06 185 ASN A O 1
ATOM 1492 N N . ASP A 1 186 ? 1.961 -34.781 -12.375 1 96.44 186 ASP A N 1
ATOM 1493 C CA . ASP A 1 186 ? 1.755 -35.125 -13.773 1 96.44 186 ASP A CA 1
ATOM 1494 C C . ASP A 1 186 ? 1.257 -33.938 -14.578 1 96.44 186 ASP A C 1
ATOM 1496 O O . ASP A 1 186 ? 0.091 -33.562 -14.477 1 96.44 186 ASP A O 1
ATOM 1500 N N . PRO A 1 187 ? 2.107 -33.438 -15.438 1 97 187 PRO A N 1
ATOM 1501 C CA . PRO A 1 187 ? 1.729 -32.219 -16.188 1 97 187 PRO A CA 1
ATOM 1502 C C . PRO A 1 187 ? 0.527 -32.469 -17.094 1 97 187 PRO A C 1
ATOM 1504 O O . PRO A 1 187 ? -0.27 -31.547 -17.328 1 97 187 PRO A O 1
ATOM 1507 N N . GLU A 1 188 ? 0.356 -33.625 -17.609 1 96.69 188 GLU A N 1
ATOM 1508 C CA . GLU A 1 188 ? -0.77 -33.938 -18.5 1 96.69 188 GLU A CA 1
ATOM 1509 C C . GLU A 1 188 ? -2.096 -33.812 -17.75 1 96.69 188 GLU A C 1
ATOM 1511 O O . GLU A 1 188 ? -3.068 -33.281 -18.266 1 96.69 188 GLU A O 1
ATOM 1516 N N . THR A 1 189 ? -2.104 -34.406 -16.594 1 97 189 THR A N 1
ATOM 1517 C CA . THR A 1 189 ? -3.303 -34.312 -15.766 1 97 189 THR A CA 1
ATOM 1518 C C . THR A 1 189 ? -3.654 -32.875 -15.461 1 97 189 THR A C 1
ATOM 1520 O O . THR A 1 189 ? -4.812 -32.469 -15.594 1 97 189 THR A O 1
ATOM 1523 N N . TYR A 1 190 ? -2.674 -32.156 -15.055 1 97.5 190 TYR A N 1
ATOM 1524 C CA . TYR A 1 190 ? -2.941 -30.75 -14.719 1 97.5 190 TYR A CA 1
ATOM 1525 C C . TYR A 1 190 ? -3.455 -29.984 -15.93 1 97.5 190 TYR A C 1
ATOM 1527 O O . TYR A 1 190 ? -4.469 -29.281 -15.844 1 97.5 190 TYR A O 1
ATOM 1535 N N . TYR A 1 191 ? -2.754 -30.094 -17 1 96.88 191 TYR A N 1
ATOM 1536 C CA . TYR A 1 191 ? -3.107 -29.312 -18.188 1 96.88 191 TYR A CA 1
ATOM 1537 C C . TYR A 1 191 ? -4.492 -29.688 -18.688 1 96.88 191 TYR A C 1
ATOM 1539 O O . TYR A 1 191 ? -5.234 -28.828 -19.188 1 96.88 191 TYR A O 1
ATOM 1547 N N . HIS A 1 192 ? -4.812 -30.938 -18.609 1 96 192 HIS A N 1
ATOM 1548 C CA . HIS A 1 192 ? -6.152 -31.391 -18.984 1 96 192 HIS A CA 1
ATOM 1549 C C . HIS A 1 192 ? -7.215 -30.688 -18.141 1 96 192 HIS A C 1
ATOM 1551 O O . HIS A 1 192 ? -8.18 -30.125 -18.688 1 96 192 HIS A O 1
ATOM 1557 N N . LEU A 1 193 ? -7.047 -30.656 -16.844 1 96.69 193 LEU A N 1
ATOM 1558 C CA . LEU A 1 193 ? -7.98 -29.984 -15.945 1 96.69 193 LEU A CA 1
ATOM 1559 C C . LEU A 1 193 ? -8.055 -28.5 -16.25 1 96.69 193 LEU A C 1
ATOM 1561 O O . LEU A 1 193 ? -9.148 -27.922 -16.312 1 96.69 193 LEU A O 1
ATOM 1565 N N . LEU A 1 194 ? -6.848 -27.922 -16.438 1 95.75 194 LEU A N 1
ATOM 1566 C CA . LEU A 1 194 ? -6.785 -26.5 -16.75 1 95.75 194 LEU A CA 1
ATOM 1567 C C . LEU A 1 194 ? -7.555 -26.188 -18.031 1 95.75 194 LEU A C 1
ATOM 1569 O O . LEU A 1 194 ? -8.289 -25.203 -18.094 1 95.75 194 LEU A O 1
ATOM 1573 N N . SER A 1 195 ? -7.438 -27.016 -19 1 95.25 195 SER A N 1
ATOM 1574 C CA . SER A 1 195 ? -8.109 -26.828 -20.281 1 95.25 195 SER A CA 1
ATOM 1575 C C . SER A 1 195 ? -9.625 -26.891 -20.141 1 95.25 195 SER A C 1
ATOM 1577 O O . SER A 1 195 ? -10.352 -26.172 -20.812 1 95.25 195 SER A O 1
ATOM 1579 N N . MET A 1 196 ? -10.125 -27.688 -19.266 1 94.25 196 MET A N 1
ATOM 1580 C CA . MET A 1 196 ? -11.562 -27.812 -19.016 1 94.25 196 MET A CA 1
ATOM 1581 C C . MET A 1 196 ? -12.133 -26.5 -18.469 1 94.25 196 MET A C 1
ATOM 1583 O O . MET A 1 196 ? -13.234 -26.094 -18.844 1 94.25 196 MET A O 1
ATOM 1587 N N . VAL A 1 197 ? -11.344 -25.875 -17.594 1 89.94 197 VAL A N 1
ATOM 1588 C CA . VAL A 1 197 ? -11.766 -24.625 -16.984 1 89.94 197 VAL A CA 1
ATOM 1589 C C . VAL A 1 197 ? -11.938 -23.562 -18.062 1 89.94 197 VAL A C 1
ATOM 1591 O O . VAL A 1 197 ? -12.953 -22.859 -18.109 1 89.94 197 VAL A O 1
ATOM 1594 N N . TYR A 1 198 ? -10.977 -23.453 -18.953 1 91.38 198 TYR A N 1
ATOM 1595 C CA . TYR A 1 198 ? -10.961 -22.375 -19.938 1 91.38 198 TYR A CA 1
ATOM 1596 C C . TYR A 1 198 ? -11.883 -22.703 -21.109 1 91.38 198 TYR A C 1
ATOM 1598 O O . TYR A 1 198 ? -12.469 -21.797 -21.719 1 91.38 198 TYR A O 1
ATOM 1606 N N . GLU A 1 199 ? -12.039 -23.938 -21.422 1 89.94 199 GLU A N 1
ATOM 1607 C CA . GLU A 1 199 ? -12.953 -24.344 -22.484 1 89.94 199 GLU A CA 1
ATOM 1608 C C . GLU A 1 199 ? -14.391 -23.953 -22.141 1 89.94 199 GLU A C 1
ATOM 1610 O O . GLU A 1 199 ? -15.133 -23.5 -23.016 1 89.94 199 GLU A O 1
ATOM 1615 N N . LYS A 1 200 ? -14.727 -24.094 -21 1 87.38 200 LYS A N 1
ATOM 1616 C CA . LYS A 1 200 ? -16.062 -23.734 -20.547 1 87.38 200 LYS A CA 1
ATOM 1617 C C . LYS A 1 200 ? -16.312 -22.234 -20.734 1 87.38 200 LYS A C 1
ATOM 1619 O O . LYS A 1 200 ? -17.453 -21.812 -20.953 1 87.38 200 LYS A O 1
ATOM 1624 N N . GLN A 1 201 ? -15.312 -21.453 -20.641 1 86.56 201 GLN A N 1
ATOM 1625 C CA . GLN A 1 201 ? -15.414 -20.016 -20.797 1 86.56 201 GLN A CA 1
ATOM 1626 C C . GLN A 1 201 ? -15.094 -19.578 -22.219 1 86.56 201 GLN A C 1
ATOM 1628 O O . GLN A 1 201 ? -15.023 -18.391 -22.516 1 86.56 201 GLN A O 1
ATOM 1633 N N . LYS A 1 202 ? -14.859 -20.531 -23.109 1 90.44 202 LYS A N 1
ATOM 1634 C CA . LYS A 1 202 ? -14.5 -20.281 -24.5 1 90.44 202 LYS A CA 1
ATOM 1635 C C . LYS A 1 202 ? -13.242 -19.438 -24.609 1 90.44 202 LYS A C 1
ATOM 1637 O O . LYS A 1 202 ? -13.18 -18.5 -25.406 1 90.44 202 LYS A O 1
ATOM 1642 N N . LEU A 1 203 ? -12.328 -19.75 -23.688 1 88.88 203 LEU A N 1
ATOM 1643 C CA . LEU A 1 203 ? -11.039 -19.078 -23.656 1 88.88 203 LEU A CA 1
ATOM 1644 C C . LEU A 1 203 ? -9.891 -20.078 -23.781 1 88.88 203 LEU A C 1
ATOM 1646 O O . LEU A 1 203 ? -10.062 -21.266 -23.484 1 88.88 203 LEU A O 1
ATOM 1650 N N . ALA A 1 204 ? -8.797 -19.625 -24.297 1 88.44 204 ALA A N 1
ATOM 1651 C CA . ALA A 1 204 ? -7.578 -20.422 -24.281 1 88.44 204 ALA A CA 1
ATOM 1652 C C . ALA A 1 204 ? -6.902 -20.375 -22.922 1 88.44 204 ALA A C 1
ATOM 1654 O O . ALA A 1 204 ? -7.004 -19.391 -22.203 1 88.44 204 ALA A O 1
ATOM 1655 N N . PRO A 1 205 ? -6.211 -21.5 -22.609 1 89.5 205 PRO A N 1
ATOM 1656 C CA . PRO A 1 205 ? -5.441 -21.453 -21.375 1 89.5 205 PRO A CA 1
ATOM 1657 C C . PRO A 1 205 ? -4.426 -20.312 -21.344 1 89.5 205 PRO A C 1
ATOM 1659 O O . PRO A 1 205 ? -3.967 -19.875 -22.406 1 89.5 205 PRO A O 1
ATOM 1662 N N . PRO A 1 206 ? -4.141 -19.891 -20.188 1 87.62 206 PRO A N 1
ATOM 1663 C CA . PRO A 1 206 ? -3.275 -18.719 -20.062 1 87.62 206 PRO A CA 1
ATOM 1664 C C . PRO A 1 206 ? -1.839 -18.984 -20.5 1 87.62 206 PRO A C 1
ATOM 1666 O O . PRO A 1 206 ? -1.113 -18.062 -20.875 1 87.62 206 PRO A O 1
ATOM 1669 N N . LEU A 1 207 ? -1.385 -20.266 -20.391 1 92.69 207 LEU A N 1
ATOM 1670 C CA . LEU A 1 207 ? -0.048 -20.688 -20.797 1 92.69 207 LEU A CA 1
ATOM 1671 C C . LEU A 1 207 ? -0.106 -21.969 -21.594 1 92.69 207 LEU A C 1
ATOM 1673 O O . LEU A 1 207 ? -1.008 -22.797 -21.406 1 92.69 207 LEU A O 1
ATOM 1677 N N . PRO A 1 208 ? 0.864 -22.109 -22.484 1 93.62 208 PRO A N 1
ATOM 1678 C CA . PRO A 1 208 ? 0.879 -23.344 -23.281 1 93.62 208 PRO A CA 1
ATOM 1679 C C . PRO A 1 208 ? 1.306 -24.562 -22.453 1 93.62 208 PRO A C 1
ATOM 1681 O O . PRO A 1 208 ? 1.959 -24.422 -21.422 1 93.62 208 PRO A O 1
ATOM 1684 N N . ARG A 1 209 ? 0.935 -25.688 -23 1 95.19 209 ARG A N 1
ATOM 1685 C CA . ARG A 1 209 ? 1.243 -26.969 -22.359 1 95.19 209 ARG A CA 1
ATOM 1686 C C . ARG A 1 209 ? 2.734 -27.094 -22.062 1 95.19 209 ARG A C 1
ATOM 1688 O O . ARG A 1 209 ? 3.123 -27.562 -21 1 95.19 209 ARG A O 1
ATOM 1695 N N . GLY A 1 210 ? 3.531 -26.656 -23.016 1 95.81 210 GLY A N 1
ATOM 1696 C CA . GLY A 1 210 ? 4.977 -26.734 -22.891 1 95.81 210 GLY A CA 1
ATOM 1697 C C . GLY A 1 210 ? 5.508 -26 -21.672 1 95.81 210 GLY A C 1
ATOM 1698 O O . GLY A 1 210 ? 6.52 -26.406 -21.094 1 95.81 210 GLY A O 1
ATOM 1699 N N . PHE A 1 211 ? 4.918 -24.969 -21.328 1 95.94 211 PHE A N 1
ATOM 1700 C CA . PHE A 1 211 ? 5.324 -24.219 -20.141 1 95.94 211 PHE A CA 1
ATOM 1701 C C . PHE A 1 211 ? 5.176 -25.078 -18.891 1 95.94 211 PHE A C 1
ATOM 1703 O O . PHE A 1 211 ? 6.105 -25.188 -18.078 1 95.94 211 PHE A O 1
ATOM 1710 N N . PHE A 1 212 ? 4.039 -25.688 -18.688 1 96.88 212 PHE A N 1
ATOM 1711 C CA . PHE A 1 212 ? 3.773 -26.516 -17.531 1 96.88 212 PHE A CA 1
ATOM 1712 C C . PHE A 1 212 ? 4.699 -27.719 -17.5 1 96.88 212 PHE A C 1
ATOM 1714 O O . PHE A 1 212 ? 5.191 -28.109 -16.438 1 96.88 212 PHE A O 1
ATOM 1721 N N . GLU A 1 213 ? 4.934 -28.281 -18.656 1 97.81 213 GLU A N 1
ATOM 1722 C CA . GLU A 1 213 ? 5.875 -29.406 -18.719 1 97.81 213 GLU A CA 1
ATOM 1723 C C . GLU A 1 213 ? 7.246 -29 -18.188 1 97.81 213 GLU A C 1
ATOM 1725 O O . GLU A 1 213 ? 7.871 -29.75 -17.438 1 97.81 213 GLU A O 1
ATOM 1730 N N . ARG A 1 214 ? 7.676 -27.828 -18.547 1 96.94 214 ARG A N 1
ATOM 1731 C CA . ARG A 1 214 ? 8.969 -27.328 -18.062 1 96.94 214 ARG A CA 1
ATOM 1732 C C . ARG A 1 214 ? 8.938 -27.078 -16.562 1 96.94 214 ARG A C 1
ATOM 1734 O O . ARG A 1 214 ? 9.922 -27.344 -15.867 1 96.94 214 ARG A O 1
ATOM 1741 N N . VAL A 1 215 ? 7.879 -26.562 -16.078 1 96.56 215 VAL A N 1
ATOM 1742 C CA . VAL A 1 215 ? 7.754 -26.281 -14.648 1 96.56 215 VAL A CA 1
ATOM 1743 C C . VAL A 1 215 ? 7.762 -27.594 -13.867 1 96.56 215 VAL A C 1
ATOM 1745 O O . VAL A 1 215 ? 8.453 -27.719 -12.852 1 96.56 215 VAL A O 1
ATOM 1748 N N . PHE A 1 216 ? 7.047 -28.594 -14.375 1 97.88 216 PHE A N 1
ATOM 1749 C CA . PHE A 1 216 ? 7.023 -29.891 -13.711 1 97.88 216 PHE A CA 1
ATOM 1750 C C . PHE A 1 216 ? 8.406 -30.531 -13.719 1 97.88 216 PHE A C 1
ATOM 1752 O O . PHE A 1 216 ? 8.805 -31.188 -12.75 1 97.88 216 PHE A O 1
ATOM 1759 N N . LYS A 1 217 ? 9.055 -30.391 -14.828 1 97.56 217 LYS A N 1
ATOM 1760 C CA . LYS A 1 217 ? 10.422 -30.891 -14.883 1 97.56 217 LYS A CA 1
ATOM 1761 C C . LYS A 1 217 ? 11.297 -30.203 -13.836 1 97.56 217 LYS A C 1
ATOM 1763 O O . LYS A 1 217 ? 12.094 -30.859 -13.156 1 97.56 217 LYS A O 1
ATOM 1768 N N . LEU A 1 218 ? 11.164 -28.906 -13.727 1 95.88 218 LEU A N 1
ATOM 1769 C CA . LEU A 1 218 ? 11.906 -28.141 -12.727 1 95.88 218 LEU A CA 1
ATOM 1770 C C . LEU A 1 218 ? 11.578 -28.609 -11.32 1 95.88 218 LEU A C 1
ATOM 1772 O O . LEU A 1 218 ? 12.477 -28.781 -10.492 1 95.88 218 LEU A O 1
ATOM 1776 N N . ILE A 1 219 ? 10.312 -28.844 -11.008 1 95.81 219 ILE A N 1
ATOM 1777 C CA . ILE A 1 219 ? 9.859 -29.344 -9.711 1 95.81 219 ILE A CA 1
ATOM 1778 C C . ILE A 1 219 ? 10.539 -30.672 -9.406 1 95.81 219 ILE A C 1
ATOM 1780 O O . ILE A 1 219 ? 11.031 -30.875 -8.289 1 95.81 219 ILE A O 1
ATOM 1784 N N . GLN A 1 220 ? 10.555 -31.469 -10.391 1 95.62 220 GLN A N 1
ATOM 1785 C CA . GLN A 1 220 ? 11.148 -32.781 -10.211 1 95.62 220 GLN A CA 1
ATOM 1786 C C . GLN A 1 220 ? 12.656 -32.688 -9.992 1 95.62 220 GLN A C 1
ATOM 1788 O O . GLN A 1 220 ? 13.195 -33.344 -9.086 1 95.62 220 GLN A O 1
ATOM 1793 N N . GLU A 1 221 ? 13.281 -31.922 -10.742 1 95.56 221 GLU A N 1
ATOM 1794 C CA . GLU A 1 221 ? 14.742 -31.844 -10.734 1 95.56 221 GLU A CA 1
ATOM 1795 C C . GLU A 1 221 ? 15.242 -31.125 -9.484 1 95.56 221 GLU A C 1
ATOM 1797 O O . GLU A 1 221 ? 16.281 -31.484 -8.93 1 95.56 221 GLU A O 1
ATOM 1802 N N . LYS A 1 222 ? 14.484 -30.156 -8.992 1 94.12 222 LYS A N 1
ATOM 1803 C CA . LYS A 1 222 ? 15.008 -29.281 -7.934 1 94.12 222 LYS A CA 1
ATOM 1804 C C . LYS A 1 222 ? 14.211 -29.453 -6.645 1 94.12 222 LYS A C 1
ATOM 1806 O O . LYS A 1 222 ? 14.539 -28.859 -5.621 1 94.12 222 LYS A O 1
ATOM 1811 N N . ASP A 1 223 ? 13.141 -30.25 -6.66 1 93.81 223 ASP A N 1
ATOM 1812 C CA . ASP A 1 223 ? 12.266 -30.453 -5.504 1 93.81 223 ASP A CA 1
ATOM 1813 C C . ASP A 1 223 ? 11.766 -29.125 -4.957 1 93.81 223 ASP A C 1
ATOM 1815 O O . ASP A 1 223 ? 11.93 -28.828 -3.77 1 93.81 223 ASP A O 1
ATOM 1819 N N . ILE A 1 224 ? 11.141 -28.391 -5.871 1 94.56 224 ILE A N 1
ATOM 1820 C CA . ILE A 1 224 ? 10.766 -27.031 -5.48 1 94.56 224 ILE A CA 1
ATOM 1821 C C . ILE A 1 224 ? 9.242 -26.922 -5.379 1 94.56 224 ILE A C 1
ATOM 1823 O O . ILE A 1 224 ? 8.695 -25.828 -5.336 1 94.56 224 ILE A O 1
ATOM 1827 N N . GLY A 1 225 ? 8.523 -28.062 -5.441 1 96.12 225 GLY A N 1
ATOM 1828 C CA . GLY A 1 225 ? 7.074 -28 -5.344 1 96.12 225 GLY A CA 1
ATOM 1829 C C . GLY A 1 225 ? 6.41 -29.344 -5.559 1 96.12 225 GLY A C 1
ATOM 1830 O O . GLY A 1 225 ? 7.086 -30.375 -5.613 1 96.12 225 GLY A O 1
ATOM 1831 N N . TYR A 1 226 ? 5.102 -29.312 -5.566 1 96.62 226 TYR A N 1
ATOM 1832 C CA . TYR A 1 226 ? 4.293 -30.516 -5.781 1 96.62 226 TYR A CA 1
ATOM 1833 C C . TYR A 1 226 ? 2.893 -30.141 -6.254 1 96.62 226 TYR A C 1
ATOM 1835 O O . TYR A 1 226 ? 2.463 -29 -6.113 1 96.62 226 TYR A O 1
ATOM 1843 N N . MET A 1 227 ? 2.262 -31.141 -6.824 1 98.19 227 MET A N 1
ATOM 1844 C CA . MET A 1 227 ? 0.855 -31 -7.184 1 98.19 227 MET A CA 1
ATOM 1845 C C . MET A 1 227 ? -0.019 -31.938 -6.355 1 98.19 227 MET A C 1
ATOM 1847 O O . MET A 1 227 ? 0.26 -33.125 -6.266 1 98.19 227 MET A O 1
ATOM 1851 N N . PHE A 1 228 ? -1.049 -31.375 -5.711 1 97.88 228 PHE A N 1
ATOM 1852 C CA . PHE A 1 228 ? -2.123 -32.156 -5.121 1 97.88 228 PHE A CA 1
ATOM 1853 C C . PHE A 1 228 ? -3.289 -32.312 -6.09 1 97.88 228 PHE A C 1
ATOM 1855 O O . PHE A 1 228 ? -3.629 -31.359 -6.801 1 97.88 228 PHE A O 1
ATOM 1862 N N . VAL A 1 229 ? -3.826 -33.469 -6.066 1 98.31 229 VAL A N 1
ATOM 1863 C CA . VAL A 1 229 ? -5.027 -33.719 -6.855 1 98.31 229 VAL A CA 1
ATOM 1864 C C . VAL A 1 229 ? -6.125 -34.281 -5.961 1 98.31 229 VAL A C 1
ATOM 1866 O O . VAL A 1 229 ? -5.852 -35.062 -5.039 1 98.31 229 VAL A O 1
ATOM 1869 N N . THR A 1 230 ? -7.289 -33.75 -6.152 1 98.5 230 THR A N 1
ATOM 1870 C CA . THR A 1 230 ? -8.469 -34.438 -5.613 1 98.5 230 THR A CA 1
ATOM 1871 C C . THR A 1 230 ? -9.047 -35.406 -6.625 1 98.5 230 THR A C 1
ATOM 1873 O O . THR A 1 230 ? -9.25 -35.062 -7.793 1 98.5 230 THR A O 1
ATOM 1876 N N . GLU A 1 231 ? -9.273 -36.594 -6.203 1 98.06 231 GLU A N 1
ATOM 1877 C CA . GLU A 1 231 ? -9.789 -37.625 -7.098 1 98.06 231 GLU A CA 1
ATOM 1878 C C . GLU A 1 231 ? -11.078 -38.219 -6.562 1 98.06 231 GLU A C 1
ATOM 1880 O O . GLU A 1 231 ? -11.297 -38.281 -5.348 1 98.06 231 GLU A O 1
ATOM 1885 N N . THR A 1 232 ? -11.906 -38.75 -7.473 1 97.69 232 THR A N 1
ATOM 1886 C CA . THR A 1 232 ? -13.117 -39.5 -7.129 1 97.69 232 THR A CA 1
ATOM 1887 C C . THR A 1 232 ? -12.758 -40.906 -6.668 1 97.69 232 THR A C 1
ATOM 1889 O O . THR A 1 232 ? -11.617 -41.344 -6.805 1 97.69 232 THR A O 1
ATOM 1892 N N . PRO A 1 233 ? -13.758 -41.562 -6.102 1 96.94 233 PRO A N 1
ATOM 1893 C CA . PRO A 1 233 ? -13.5 -42.938 -5.707 1 96.94 233 PRO A CA 1
ATOM 1894 C C . PRO A 1 233 ? -13.055 -43.812 -6.879 1 96.94 233 PRO A C 1
ATOM 1896 O O . PRO A 1 233 ? -12.336 -44.812 -6.68 1 96.94 233 PRO A O 1
ATOM 1899 N N . GLU A 1 234 ? -13.445 -43.531 -8.117 1 96.06 234 GLU A N 1
ATOM 1900 C CA . GLU A 1 234 ? -13.102 -44.281 -9.312 1 96.06 234 GLU A CA 1
ATOM 1901 C C . GLU A 1 234 ? -11.703 -43.906 -9.812 1 96.06 234 GLU A C 1
ATOM 1903 O O . GLU A 1 234 ? -11.211 -44.5 -10.773 1 96.06 234 GLU A O 1
ATOM 1908 N N . GLY A 1 235 ? -11.086 -42.906 -9.227 1 95.06 235 GLY A N 1
ATOM 1909 C CA . GLY A 1 235 ? -9.711 -42.562 -9.562 1 95.06 235 GLY A CA 1
ATOM 1910 C C . GLY A 1 235 ? -9.609 -41.406 -10.555 1 95.06 235 GLY A C 1
ATOM 1911 O O . GLY A 1 235 ? -8.523 -41.125 -11.078 1 95.06 235 GLY A O 1
ATOM 1912 N N . GLU A 1 236 ? -10.688 -40.781 -10.773 1 96.19 236 GLU A N 1
ATOM 1913 C CA . GLU A 1 236 ? -10.672 -39.656 -11.703 1 96.19 236 GLU A CA 1
ATOM 1914 C C . GLU A 1 236 ? -10.219 -38.375 -11.008 1 96.19 236 GLU A C 1
ATOM 1916 O O . GLU A 1 236 ? -10.805 -37.969 -10 1 96.19 236 GLU A O 1
ATOM 1921 N N . ALA A 1 237 ? -9.125 -37.781 -11.594 1 97.88 237 ALA A N 1
ATOM 1922 C CA . ALA A 1 237 ? -8.688 -36.469 -11.078 1 97.88 237 ALA A CA 1
ATOM 1923 C C . ALA A 1 237 ? -9.68 -35.375 -11.445 1 97.88 237 ALA A C 1
ATOM 1925 O O . ALA A 1 237 ? -10 -35.188 -12.625 1 97.88 237 ALA A O 1
ATOM 1926 N N . ILE A 1 238 ? -10.141 -34.562 -10.445 1 98.25 238 ILE A N 1
ATOM 1927 C CA . ILE A 1 238 ? -11.203 -33.625 -10.766 1 98.25 238 ILE A CA 1
ATOM 1928 C C . ILE A 1 238 ? -10.797 -32.219 -10.328 1 98.25 238 ILE A C 1
ATOM 1930 O O . ILE A 1 238 ? -11.445 -31.25 -10.703 1 98.25 238 ILE A O 1
ATOM 1934 N N . ALA A 1 239 ? -9.766 -32.062 -9.523 1 98.31 239 ALA A N 1
ATOM 1935 C CA . ALA A 1 239 ? -9.203 -30.781 -9.133 1 98.31 239 ALA A CA 1
ATOM 1936 C C . ALA A 1 239 ? -7.715 -30.906 -8.812 1 98.31 239 ALA A C 1
ATOM 1938 O O . ALA A 1 239 ? -7.242 -31.984 -8.445 1 98.31 239 ALA A O 1
ATOM 1939 N N . ALA A 1 240 ? -6.984 -29.828 -8.992 1 98.44 240 ALA A N 1
ATOM 1940 C CA . ALA A 1 240 ? -5.547 -29.875 -8.742 1 98.44 240 ALA A CA 1
ATOM 1941 C C . ALA A 1 240 ? -5.031 -28.5 -8.32 1 98.44 240 ALA A C 1
ATOM 1943 O O . ALA A 1 240 ? -5.52 -27.469 -8.797 1 98.44 240 ALA A O 1
ATOM 1944 N N . HIS A 1 241 ? -4.141 -28.469 -7.355 1 97.88 241 HIS A N 1
ATOM 1945 C CA . HIS A 1 241 ? -3.318 -27.312 -6.996 1 97.88 241 HIS A CA 1
ATOM 1946 C C . HIS A 1 241 ? -1.842 -27.594 -7.262 1 97.88 241 HIS A C 1
ATOM 1948 O O . HIS A 1 241 ? -1.316 -28.641 -6.855 1 97.88 241 HIS A O 1
ATOM 1954 N N . LEU A 1 242 ? -1.243 -26.75 -8.023 1 97.44 242 LEU A N 1
ATOM 1955 C CA . LEU A 1 242 ? 0.209 -26.797 -8.148 1 97.44 242 LEU A CA 1
ATOM 1956 C C . LEU A 1 242 ? 0.874 -25.828 -7.18 1 97.44 242 LEU A C 1
ATOM 1958 O O . LEU A 1 242 ? 0.705 -24.609 -7.297 1 97.44 242 LEU A O 1
ATOM 1962 N N . ASN A 1 243 ? 1.618 -26.375 -6.207 1 96.62 243 ASN A N 1
ATOM 1963 C CA . ASN A 1 243 ? 2.271 -25.609 -5.156 1 96.62 243 ASN A CA 1
ATOM 1964 C C . ASN A 1 243 ? 3.775 -25.5 -5.391 1 96.62 243 ASN A C 1
ATOM 1966 O O . ASN A 1 243 ? 4.426 -26.484 -5.727 1 96.62 243 ASN A O 1
ATOM 1970 N N . LEU A 1 244 ? 4.266 -24.281 -5.223 1 96 244 LEU A N 1
ATOM 1971 C CA . LEU A 1 244 ? 5.699 -24.031 -5.328 1 96 244 LEU A CA 1
ATOM 1972 C C . LEU A 1 244 ? 6.273 -23.609 -3.98 1 96 244 LEU A C 1
ATOM 1974 O O . LEU A 1 244 ? 5.652 -22.844 -3.248 1 96 244 LEU A O 1
ATOM 1978 N N . TYR A 1 245 ? 7.484 -24.141 -3.688 1 93.31 245 TYR A N 1
ATOM 1979 C CA . TYR A 1 245 ? 8.102 -23.859 -2.395 1 93.31 245 TYR A CA 1
ATOM 1980 C C . TYR A 1 245 ? 8.859 -22.547 -2.424 1 93.31 245 TYR A C 1
ATOM 1982 O O . TYR A 1 245 ? 9.562 -22.25 -3.396 1 93.31 245 TYR A O 1
ATOM 1990 N N . GLY A 1 246 ? 8.617 -21.734 -1.371 1 85.94 246 GLY A N 1
ATOM 1991 C CA . GLY A 1 246 ? 9.5 -20.625 -1.041 1 85.94 246 GLY A CA 1
ATOM 1992 C C . GLY A 1 246 ? 10.383 -20.906 0.161 1 85.94 246 GLY A C 1
ATOM 1993 O O . GLY A 1 246 ? 10.602 -22.062 0.52 1 85.94 246 GLY A O 1
ATOM 1994 N N . LYS A 1 247 ? 11.023 -19.922 0.696 1 81.19 247 LYS A N 1
ATOM 1995 C CA . LYS A 1 247 ? 11.891 -20.078 1.858 1 81.19 247 LYS A CA 1
ATOM 1996 C C . LYS A 1 247 ? 11.094 -20.484 3.092 1 81.19 247 LYS A C 1
ATOM 1998 O O . LYS A 1 247 ? 11.359 -21.531 3.688 1 81.19 247 LYS A O 1
ATOM 2003 N N . LYS A 1 248 ? 10.133 -19.766 3.508 1 81.81 248 LYS A N 1
ATOM 2004 C CA . LYS A 1 248 ? 9.289 -20.047 4.664 1 81.81 248 LYS A CA 1
ATOM 2005 C C . LYS A 1 248 ? 7.816 -20.156 4.262 1 81.81 248 LYS A C 1
ATOM 2007 O O . LYS A 1 248 ? 6.98 -20.578 5.059 1 81.81 248 LYS A O 1
ATOM 2012 N N . CYS A 1 249 ? 7.645 -19.859 3.066 1 89.5 249 CYS A N 1
ATOM 2013 C CA . CYS A 1 249 ? 6.273 -19.781 2.566 1 89.5 249 CYS A CA 1
ATOM 2014 C C . CYS A 1 249 ? 6.141 -20.5 1.225 1 89.5 249 CYS A C 1
ATOM 2016 O O . CYS A 1 249 ? 7.07 -20.484 0.417 1 89.5 249 CYS A O 1
ATOM 2018 N N . THR A 1 250 ? 5.031 -21.203 1.062 1 94.31 250 THR A N 1
ATOM 2019 C CA . THR A 1 250 ? 4.711 -21.781 -0.239 1 94.31 250 THR A CA 1
ATOM 2020 C C . THR A 1 250 ? 3.736 -20.891 -1.003 1 94.31 250 THR A C 1
ATOM 2022 O O . THR A 1 250 ? 3.102 -20.016 -0.417 1 94.31 250 THR A O 1
ATOM 2025 N N . VAL A 1 251 ? 3.74 -21.141 -2.273 1 94.88 251 VAL A N 1
ATOM 2026 C CA . VAL A 1 251 ? 2.779 -20.453 -3.117 1 94.88 251 VAL A CA 1
ATOM 2027 C C . VAL A 1 251 ? 1.89 -21.453 -3.838 1 94.88 251 VAL A C 1
ATOM 2029 O O . VAL A 1 251 ? 2.387 -22.344 -4.531 1 94.88 251 VAL A O 1
ATOM 2032 N N . THR A 1 252 ? 0.609 -21.375 -3.576 1 95.56 252 THR A N 1
ATOM 2033 C CA . THR A 1 252 ? -0.315 -22.094 -4.453 1 95.56 252 THR A CA 1
ATOM 2034 C C . THR A 1 252 ? -0.423 -21.391 -5.805 1 95.56 252 THR A C 1
ATOM 2036 O O . THR A 1 252 ? -1.291 -20.531 -6 1 95.56 252 THR A O 1
ATOM 2039 N N . TRP A 1 253 ? 0.375 -21.828 -6.695 1 95.19 253 TRP A N 1
ATOM 2040 C CA . TRP A 1 253 ? 0.688 -21.078 -7.91 1 95.19 253 TRP A CA 1
ATOM 2041 C C . TRP A 1 253 ? -0.491 -21.094 -8.875 1 95.19 253 TRP A C 1
ATOM 2043 O O . TRP A 1 253 ? -0.875 -20.047 -9.406 1 95.19 253 TRP A O 1
ATOM 2053 N N . THR A 1 254 ? -1.055 -22.188 -9.117 1 94.88 254 THR A N 1
ATOM 2054 C CA . THR A 1 254 ? -2.178 -22.328 -10.039 1 94.88 254 THR A CA 1
ATOM 2055 C C . THR A 1 254 ? -3.094 -23.469 -9.602 1 94.88 254 THR A C 1
ATOM 2057 O O . THR A 1 254 ? -2.676 -24.359 -8.859 1 94.88 254 THR A O 1
ATOM 2060 N N . SER A 1 255 ? -4.277 -23.344 -9.969 1 94.81 255 SER A N 1
ATOM 2061 C CA . SER A 1 255 ? -5.316 -24.328 -9.633 1 94.81 255 SER A CA 1
ATOM 2062 C C . SER A 1 255 ? -6.203 -24.625 -10.836 1 94.81 255 SER A C 1
ATOM 2064 O O . SER A 1 255 ? -6.301 -23.812 -11.758 1 94.81 255 SER A O 1
ATOM 2066 N N . ALA A 1 256 ? -6.742 -25.797 -10.82 1 95.5 256 ALA A N 1
ATOM 2067 C CA . ALA A 1 256 ? -7.68 -26.219 -11.859 1 95.5 256 ALA A CA 1
ATOM 2068 C C . ALA A 1 256 ? -8.75 -27.141 -11.297 1 95.5 256 ALA A C 1
ATOM 2070 O O . ALA A 1 256 ? -8.461 -27.984 -10.445 1 95.5 256 ALA A O 1
ATOM 2071 N N . LEU A 1 257 ? -9.938 -26.891 -11.688 1 95.06 257 LEU A N 1
ATOM 2072 C CA . LEU A 1 257 ? -11.078 -27.672 -11.227 1 95.06 257 LEU A CA 1
ATOM 2073 C C . LEU A 1 257 ? -11.992 -28.047 -12.398 1 95.06 257 LEU A C 1
ATOM 2075 O O . LEU A 1 257 ? -12.328 -27.203 -13.227 1 95.06 257 LEU A O 1
ATOM 2079 N N . ASN A 1 258 ? -12.281 -29.312 -12.492 1 95.62 258 ASN A N 1
ATOM 2080 C CA . ASN A 1 258 ? -13.352 -29.734 -13.391 1 95.62 258 ASN A CA 1
ATOM 2081 C C . ASN A 1 258 ? -14.688 -29.125 -13.008 1 95.62 258 ASN A C 1
ATOM 2083 O O . ASN A 1 258 ? -15.227 -29.422 -11.938 1 95.62 258 ASN A O 1
ATOM 2087 N N . PRO A 1 259 ? -15.211 -28.297 -13.883 1 92.62 259 PRO A N 1
ATOM 2088 C CA . PRO A 1 259 ? -16.422 -27.547 -13.516 1 92.62 259 PRO A CA 1
ATOM 2089 C C . PRO A 1 259 ? -17.594 -28.453 -13.164 1 92.62 259 PRO A C 1
ATOM 2091 O O . PRO A 1 259 ? -18.469 -28.062 -12.398 1 92.62 259 PRO A O 1
ATOM 2094 N N . ASP A 1 260 ? -17.641 -29.656 -13.578 1 93.38 260 ASP A N 1
ATOM 2095 C CA . ASP A 1 260 ? -18.75 -30.578 -13.344 1 93.38 260 ASP A CA 1
ATOM 2096 C C . ASP A 1 260 ? -18.75 -31.094 -11.906 1 93.38 260 ASP A C 1
ATOM 2098 O O . ASP A 1 260 ? -19.734 -31.641 -11.438 1 93.38 260 ASP A O 1
ATOM 2102 N N . PHE A 1 261 ? -17.703 -30.875 -11.227 1 94.94 261 PHE A N 1
ATOM 2103 C CA . PHE A 1 261 ? -17.562 -31.484 -9.906 1 94.94 261 PHE A CA 1
ATOM 2104 C C . PHE A 1 261 ? -17.484 -30.406 -8.828 1 94.94 261 PHE A C 1
ATOM 2106 O O . PHE A 1 261 ? -17.188 -30.703 -7.672 1 94.94 261 PHE A O 1
ATOM 2113 N N . GLY A 1 262 ? -17.688 -29.188 -9.172 1 92.31 262 GLY A N 1
ATOM 2114 C CA . GLY A 1 262 ? -17.516 -28.062 -8.258 1 92.31 262 GLY A CA 1
ATOM 2115 C C . GLY A 1 262 ? -18.359 -28.203 -6.996 1 92.31 262 GLY A C 1
ATOM 2116 O O . GLY A 1 262 ? -17.922 -27.844 -5.906 1 92.31 262 GLY A O 1
ATOM 2117 N N . ARG A 1 263 ? -19.469 -28.75 -7.094 1 92.81 263 ARG A N 1
ATOM 2118 C CA . ARG A 1 263 ? -20.438 -28.812 -5.996 1 92.81 263 ARG A CA 1
ATOM 2119 C C . ARG A 1 263 ? -20.016 -29.875 -4.973 1 92.81 263 ARG A C 1
ATOM 2121 O O . ARG A 1 263 ? -20.562 -29.906 -3.865 1 92.81 263 ARG A O 1
ATOM 2128 N N . LEU A 1 264 ? -19.047 -30.688 -5.305 1 96.12 264 LEU A N 1
ATOM 2129 C CA . LEU A 1 264 ? -18.656 -31.766 -4.406 1 96.12 264 LEU A CA 1
ATOM 2130 C C . LEU A 1 264 ? -17.609 -31.281 -3.396 1 96.12 264 LEU A C 1
ATOM 2132 O O . LEU A 1 264 ? -17.203 -32.031 -2.521 1 96.12 264 LEU A O 1
ATOM 2136 N N . GLY A 1 265 ? -17.078 -30.047 -3.584 1 96.5 265 GLY A N 1
ATOM 2137 C CA . GLY A 1 265 ? -16.172 -29.453 -2.615 1 96.5 265 GLY A CA 1
ATOM 2138 C C . GLY A 1 265 ? -14.734 -29.891 -2.801 1 96.5 265 GLY A C 1
ATOM 2139 O O . GLY A 1 265 ? -13.992 -30.016 -1.829 1 96.5 265 GLY A O 1
ATOM 2140 N N . PRO A 1 266 ? -14.281 -30.266 -4.016 1 97.56 266 PRO A N 1
ATOM 2141 C CA . PRO A 1 266 ? -12.914 -30.75 -4.207 1 97.56 266 PRO A CA 1
ATOM 2142 C C . PRO A 1 266 ? -11.867 -29.688 -3.879 1 97.56 266 PRO A C 1
ATOM 2144 O O . PRO A 1 266 ? -10.781 -30.016 -3.398 1 97.56 266 PRO A O 1
ATOM 2147 N N . ASN A 1 267 ? -12.172 -28.469 -4.105 1 95.81 267 ASN A N 1
ATOM 2148 C CA . ASN A 1 267 ? -11.227 -27.391 -3.838 1 95.81 267 ASN A CA 1
ATOM 2149 C C . ASN A 1 267 ? -11.016 -27.188 -2.342 1 95.81 267 ASN A C 1
ATOM 2151 O O . ASN A 1 267 ? -9.883 -26.969 -1.896 1 95.81 267 ASN A O 1
ATOM 2155 N N . ALA A 1 268 ? -12.102 -27.188 -1.612 1 96.44 268 ALA A N 1
ATOM 2156 C CA . ALA A 1 268 ? -11.984 -27.094 -0.159 1 96.44 268 ALA A CA 1
ATOM 2157 C C . ALA A 1 268 ? -11.109 -28.203 0.395 1 96.44 268 ALA A C 1
ATOM 2159 O O . ALA A 1 268 ? -10.273 -27.969 1.271 1 96.44 268 ALA A O 1
ATOM 2160 N N . LEU A 1 269 ? -11.336 -29.391 -0.124 1 98.19 269 LEU A N 1
ATOM 2161 C CA . LEU A 1 269 ? -10.555 -30.547 0.309 1 98.19 269 LEU A CA 1
ATOM 2162 C C . LEU A 1 269 ? -9.078 -30.359 0.004 1 98.19 269 LEU A C 1
ATOM 2164 O O . LEU A 1 269 ? -8.219 -30.688 0.826 1 98.19 269 LEU A O 1
ATOM 2168 N N . LEU A 1 270 ? -8.742 -29.797 -1.147 1 98 270 LEU A N 1
ATOM 2169 C CA . LEU A 1 270 ? -7.359 -29.531 -1.519 1 98 270 LEU A CA 1
ATOM 2170 C C . LEU A 1 270 ? -6.715 -28.562 -0.542 1 98 270 LEU A C 1
ATOM 2172 O O . LEU A 1 270 ? -5.652 -28.844 0.016 1 98 270 LEU A O 1
ATOM 2176 N N . TYR A 1 271 ? -7.32 -27.422 -0.307 1 96.69 271 TYR A N 1
ATOM 2177 C CA . TYR A 1 271 ? -6.77 -26.406 0.59 1 96.69 271 TYR A CA 1
ATOM 2178 C C . TYR A 1 271 ? -6.562 -26.984 1.989 1 96.69 271 TYR A C 1
ATOM 2180 O O . TYR A 1 271 ? -5.527 -26.734 2.615 1 96.69 271 TYR A O 1
ATOM 2188 N N . TYR A 1 272 ? -7.547 -27.688 2.428 1 97.56 272 TYR A N 1
ATOM 2189 C CA . TYR A 1 272 ? -7.48 -28.281 3.76 1 97.56 272 TYR A CA 1
ATOM 2190 C C . TYR A 1 272 ? -6.297 -29.234 3.879 1 97.56 272 TYR A C 1
ATOM 2192 O O . TYR A 1 272 ? -5.5 -29.125 4.812 1 97.56 272 TYR A O 1
ATOM 2200 N N . ASN A 1 273 ? -6.195 -30.125 2.969 1 97.69 273 ASN A N 1
ATOM 2201 C CA . ASN A 1 273 ? -5.125 -31.125 3.01 1 97.69 273 ASN A CA 1
ATOM 2202 C C . ASN A 1 273 ? -3.764 -30.484 2.758 1 97.69 273 ASN A C 1
ATOM 2204 O O . ASN A 1 273 ? -2.756 -30.922 3.312 1 97.69 273 ASN A O 1
ATOM 2208 N N . GLU A 1 274 ? -3.711 -29.469 1.882 1 97.12 274 GLU A N 1
ATOM 2209 C CA . GLU A 1 274 ? -2.477 -28.719 1.678 1 97.12 274 GLU A CA 1
ATOM 2210 C C . GLU A 1 274 ? -2.016 -28.062 2.973 1 97.12 274 GLU A C 1
ATOM 2212 O O . GLU A 1 274 ? -0.829 -28.094 3.307 1 97.12 274 GLU A O 1
ATOM 2217 N N . PHE A 1 275 ? -2.953 -27.438 3.645 1 96.81 275 PHE A N 1
ATOM 2218 C CA . PHE A 1 275 ? -2.656 -26.797 4.926 1 96.81 275 PHE A CA 1
ATOM 2219 C C . PHE A 1 275 ? -1.997 -27.797 5.875 1 96.81 275 PHE A C 1
ATOM 2221 O O . PHE A 1 275 ? -0.931 -27.516 6.43 1 96.81 275 PHE A O 1
ATOM 2228 N N . LEU A 1 276 ? -2.604 -28.953 6.012 1 97.06 276 LEU A N 1
ATOM 2229 C CA . LEU A 1 276 ? -2.107 -29.969 6.93 1 97.06 276 LEU A CA 1
ATOM 2230 C C . LEU A 1 276 ? -0.747 -30.5 6.477 1 97.06 276 LEU A C 1
ATOM 2232 O O . LEU A 1 276 ? 0.159 -30.672 7.297 1 97.06 276 LEU A O 1
ATOM 2236 N N . ASP A 1 277 ? -0.623 -30.734 5.238 1 96.88 277 ASP A N 1
ATOM 2237 C CA . ASP A 1 277 ? 0.624 -31.281 4.699 1 96.88 277 ASP A CA 1
ATOM 2238 C C . ASP A 1 277 ? 1.774 -30.297 4.895 1 96.88 277 ASP A C 1
ATOM 2240 O O . ASP A 1 277 ? 2.846 -30.672 5.379 1 96.88 277 ASP A O 1
ATOM 2244 N N . LEU A 1 278 ? 1.602 -29.047 4.52 1 96.31 278 LEU A N 1
ATOM 2245 C CA . LEU A 1 278 ? 2.646 -28.031 4.621 1 96.31 278 LEU A CA 1
ATOM 2246 C C . LEU A 1 278 ? 2.994 -27.75 6.078 1 96.31 278 LEU A C 1
ATOM 2248 O O . LEU A 1 278 ? 4.156 -27.516 6.41 1 96.31 278 LEU A O 1
ATOM 2252 N N . LYS A 1 279 ? 1.953 -27.766 6.891 1 96.06 279 LYS A N 1
ATOM 2253 C CA . LYS A 1 279 ? 2.197 -27.656 8.328 1 96.06 279 LYS A CA 1
ATOM 2254 C C . LYS A 1 279 ? 3.127 -28.781 8.805 1 96.06 279 LYS A C 1
ATOM 2256 O O . LYS A 1 279 ? 4.078 -28.516 9.547 1 96.06 279 LYS A O 1
ATOM 2261 N N . SER A 1 280 ? 2.893 -29.969 8.398 1 95.94 280 SER A N 1
ATOM 2262 C CA . SER A 1 280 ? 3.701 -31.109 8.812 1 95.94 280 SER A CA 1
ATOM 2263 C C . SER A 1 280 ? 5.133 -30.984 8.305 1 95.94 280 SER A C 1
ATOM 2265 O O . SER A 1 280 ? 6.051 -31.578 8.867 1 95.94 280 SER A O 1
ATOM 2267 N N . ARG A 1 281 ? 5.332 -30.234 7.25 1 93.38 281 ARG A N 1
ATOM 2268 C CA . ARG A 1 281 ? 6.656 -30.016 6.672 1 93.38 281 ARG A CA 1
ATOM 2269 C C . ARG A 1 281 ? 7.312 -28.766 7.266 1 93.38 281 ARG A C 1
ATOM 2271 O O . ARG A 1 281 ? 8.359 -28.328 6.785 1 93.38 281 ARG A O 1
ATOM 2278 N N . ASN A 1 282 ? 6.691 -28.078 8.164 1 93.19 282 ASN A N 1
ATOM 2279 C CA . ASN A 1 282 ? 7.223 -27 8.992 1 93.19 282 ASN A CA 1
ATOM 2280 C C . ASN A 1 282 ? 7.309 -25.688 8.219 1 93.19 282 ASN A C 1
ATOM 2282 O O . ASN A 1 282 ? 8.227 -24.906 8.43 1 93.19 282 ASN A O 1
ATOM 2286 N N . PHE A 1 283 ? 6.496 -25.594 7.246 1 95.5 283 PHE A N 1
ATOM 2287 C CA . PHE A 1 283 ? 6.305 -24.266 6.676 1 95.5 283 PHE A CA 1
ATOM 2288 C C . PHE A 1 283 ? 5.523 -23.375 7.633 1 95.5 283 PHE A C 1
ATOM 2290 O O . PHE A 1 283 ? 4.754 -23.875 8.461 1 95.5 283 PHE A O 1
ATOM 2297 N N . GLU A 1 284 ? 5.75 -22.078 7.492 1 95 284 GLU A N 1
ATOM 2298 C CA . GLU A 1 284 ? 5.09 -21.141 8.406 1 95 284 GLU A CA 1
ATOM 2299 C C . GLU A 1 284 ? 3.812 -20.578 7.789 1 95 284 GLU A C 1
ATOM 2301 O O . GLU A 1 284 ? 2.828 -20.359 8.492 1 95 284 GLU A O 1
ATOM 2306 N N . TYR A 1 285 ? 3.863 -20.406 6.461 1 94.94 285 TYR A N 1
ATOM 2307 C CA . TYR A 1 285 ? 2.725 -19.797 5.773 1 94.94 285 TYR A CA 1
ATOM 2308 C C . TYR A 1 285 ? 2.488 -20.469 4.422 1 94.94 285 TYR A C 1
ATOM 2310 O O . TYR A 1 285 ? 3.412 -21.031 3.832 1 94.94 285 TYR A O 1
ATOM 2318 N N . MET A 1 286 ? 1.312 -20.391 4.023 1 95.62 286 MET A N 1
ATOM 2319 C CA . MET A 1 286 ? 0.931 -20.734 2.656 1 95.62 286 MET A CA 1
ATOM 2320 C C . MET A 1 286 ? 0.294 -19.531 1.957 1 95.62 286 MET A C 1
ATOM 2322 O O . MET A 1 286 ? -0.755 -19.047 2.381 1 95.62 286 MET A O 1
ATOM 2326 N N . ASN A 1 287 ? 1.003 -19.047 0.986 1 95.31 287 ASN A N 1
ATOM 2327 C CA . ASN A 1 287 ? 0.457 -17.969 0.155 1 95.31 287 ASN A CA 1
ATOM 2328 C C . ASN A 1 287 ? -0.531 -18.516 -0.875 1 95.31 287 ASN A C 1
ATOM 2330 O O . ASN A 1 287 ? -0.126 -19.094 -1.882 1 95.31 287 ASN A O 1
ATOM 2334 N N . VAL A 1 288 ? -1.791 -18.328 -0.691 1 94.5 288 VAL A N 1
ATOM 2335 C CA . VAL A 1 288 ? -2.803 -18.906 -1.566 1 94.5 288 VAL A CA 1
ATOM 2336 C C . VAL A 1 288 ? -3.238 -17.891 -2.607 1 94.5 288 VAL A C 1
ATOM 2338 O O . VAL A 1 288 ? -4.137 -18.141 -3.41 1 94.5 288 VAL A O 1
ATOM 2341 N N . MET A 1 289 ? -2.609 -16.719 -2.654 1 91.69 289 MET A N 1
ATOM 2342 C CA . MET A 1 289 ? -2.803 -15.68 -3.662 1 91.69 289 MET A CA 1
ATOM 2343 C C . MET A 1 289 ? -4.27 -15.266 -3.744 1 91.69 289 MET A C 1
ATOM 2345 O O . MET A 1 289 ? -4.965 -15.234 -2.729 1 91.69 289 MET A O 1
ATOM 2349 N N . ALA A 1 290 ? -4.773 -14.797 -4.793 1 88.12 290 ALA A N 1
ATOM 2350 C CA . ALA A 1 290 ? -6.172 -14.648 -5.195 1 88.12 290 ALA A CA 1
ATOM 2351 C C . ALA A 1 290 ? -6.828 -13.469 -4.488 1 88.12 290 ALA A C 1
ATOM 2353 O O . ALA A 1 290 ? -8.055 -13.352 -4.469 1 88.12 290 ALA A O 1
ATOM 2354 N N . ALA A 1 291 ? -6.09 -12.602 -3.84 1 92.75 291 ALA A N 1
ATOM 2355 C CA . ALA A 1 291 ? -6.711 -11.531 -3.07 1 92.75 291 ALA A CA 1
ATOM 2356 C C . ALA A 1 291 ? -7.098 -10.359 -3.971 1 92.75 291 ALA A C 1
ATOM 2358 O O . ALA A 1 291 ? -7.859 -9.477 -3.562 1 92.75 291 ALA A O 1
ATOM 2359 N N . ASN A 1 292 ? -6.633 -10.312 -5.176 1 93.12 292 ASN A N 1
ATOM 2360 C CA . ASN A 1 292 ? -6.844 -9.156 -6.035 1 93.12 292 ASN A CA 1
ATOM 2361 C C . ASN A 1 292 ? -8.109 -9.305 -6.879 1 93.12 292 ASN A C 1
ATOM 2363 O O . ASN A 1 292 ? -8.531 -8.359 -7.547 1 93.12 292 ASN A O 1
ATOM 2367 N N . ILE A 1 293 ? -8.664 -10.508 -6.875 1 88.44 293 ILE A N 1
ATOM 2368 C CA . ILE A 1 293 ? -9.875 -10.789 -7.637 1 88.44 293 ILE A CA 1
ATOM 2369 C C . ILE A 1 293 ? -10.984 -11.258 -6.695 1 88.44 293 ILE A C 1
ATOM 2371 O O . ILE A 1 293 ? -10.852 -12.297 -6.043 1 88.44 293 ILE A O 1
ATOM 2375 N N . SER A 1 294 ? -12.07 -10.484 -6.719 1 86.75 294 SER A N 1
ATOM 2376 C CA . SER A 1 294 ? -13.125 -10.648 -5.727 1 86.75 294 SER A CA 1
ATOM 2377 C C . SER A 1 294 ? -13.703 -12.055 -5.766 1 86.75 294 SER A C 1
ATOM 2379 O O . SER A 1 294 ? -13.859 -12.695 -4.727 1 86.75 294 SER A O 1
ATOM 2381 N N . ARG A 1 295 ? -13.914 -12.617 -6.957 1 82.94 295 ARG A N 1
ATOM 2382 C CA . ARG A 1 295 ? -14.57 -13.914 -7.086 1 82.94 295 ARG A CA 1
ATOM 2383 C C . ARG A 1 295 ? -13.742 -15.016 -6.43 1 82.94 295 ARG A C 1
ATOM 2385 O O . ARG A 1 295 ? -14.297 -16 -5.922 1 82.94 295 ARG A O 1
ATOM 2392 N N . PHE A 1 296 ? -12.484 -14.844 -6.398 1 84.31 296 PHE A N 1
ATOM 2393 C CA . PHE A 1 296 ? -11.602 -15.852 -5.816 1 84.31 296 PHE A CA 1
ATOM 2394 C C . PHE A 1 296 ? -11.43 -15.617 -4.32 1 84.31 296 PHE A C 1
ATOM 2396 O O . PHE A 1 296 ? -11.312 -16.578 -3.547 1 84.31 296 PHE A O 1
ATOM 2403 N N . ALA A 1 297 ? -11.477 -14.375 -3.967 1 88.31 297 ALA A N 1
ATOM 2404 C CA . ALA A 1 297 ? -11.219 -14.008 -2.576 1 88.31 297 ALA A CA 1
ATOM 2405 C C . ALA A 1 297 ? -12.328 -14.516 -1.661 1 88.31 297 ALA A C 1
ATOM 2407 O O . ALA A 1 297 ? -12.07 -14.93 -0.529 1 88.31 297 ALA A O 1
ATOM 2408 N N . ASP A 1 298 ? -13.547 -14.5 -2.166 1 86.12 298 ASP A N 1
ATOM 2409 C CA . ASP A 1 298 ? -14.695 -14.883 -1.345 1 86.12 298 ASP A CA 1
ATOM 2410 C C . ASP A 1 298 ? -14.523 -16.297 -0.799 1 86.12 298 ASP A C 1
ATOM 2412 O O . ASP A 1 298 ? -14.711 -16.531 0.397 1 86.12 298 ASP A O 1
ATOM 2416 N N . PHE A 1 299 ? -14.211 -17.188 -1.632 1 89.75 299 PHE A N 1
ATOM 2417 C CA . PHE A 1 299 ? -14.016 -18.578 -1.228 1 89.75 299 PHE A CA 1
ATOM 2418 C C . PHE A 1 299 ? -12.852 -18.703 -0.248 1 89.75 299 PHE A C 1
ATOM 2420 O O . PHE A 1 299 ? -12.977 -19.344 0.792 1 89.75 299 PHE A O 1
ATOM 2427 N N . ILE A 1 300 ? -11.711 -18.078 -0.565 1 92.69 300 ILE A N 1
ATOM 2428 C CA . ILE A 1 300 ? -10.484 -18.219 0.214 1 92.69 300 ILE A CA 1
ATOM 2429 C C . ILE A 1 300 ? -10.695 -17.625 1.609 1 92.69 300 ILE A C 1
ATOM 2431 O O . ILE A 1 300 ? -10.133 -18.125 2.59 1 92.69 300 ILE A O 1
ATOM 2435 N N . MET A 1 301 ? -11.539 -16.641 1.717 1 90.75 301 MET A N 1
ATOM 2436 C CA . MET A 1 301 ? -11.828 -16.016 3.004 1 90.75 301 MET A CA 1
ATOM 2437 C C . MET A 1 301 ? -12.383 -17.031 3.994 1 90.75 301 MET A C 1
ATOM 2439 O O . MET A 1 301 ? -12.234 -16.859 5.207 1 90.75 301 MET A O 1
ATOM 2443 N N . GLY A 1 302 ? -12.992 -18.078 3.469 1 91.81 302 GLY A N 1
ATOM 2444 C CA . GLY A 1 302 ? -13.508 -19.141 4.316 1 91.81 302 GLY A CA 1
ATOM 2445 C C . GLY A 1 302 ? -12.438 -19.844 5.129 1 91.81 302 GLY A C 1
ATOM 2446 O O . GLY A 1 302 ? -12.734 -20.531 6.102 1 91.81 302 GLY A O 1
ATOM 2447 N N . PHE A 1 303 ? -11.203 -19.688 4.773 1 93.25 303 PHE A N 1
ATOM 2448 C CA . PHE A 1 303 ? -10.078 -20.281 5.492 1 93.25 303 PHE A CA 1
ATOM 2449 C C . PHE A 1 303 ? -9.43 -19.266 6.426 1 93.25 303 PHE A C 1
ATOM 2451 O O . PHE A 1 303 ? -8.406 -19.562 7.043 1 93.25 303 PHE A O 1
ATOM 2458 N N . SER A 1 304 ? -9.938 -18.062 6.508 1 90.56 304 SER A N 1
ATOM 2459 C CA . SER A 1 304 ? -9.516 -16.984 7.391 1 90.56 304 SER A CA 1
ATOM 2460 C C . SER A 1 304 ? -8.055 -16.609 7.152 1 90.56 304 SER A C 1
ATOM 2462 O O . SER A 1 304 ? -7.254 -16.578 8.094 1 90.56 304 SER A O 1
ATOM 2464 N N . PRO A 1 305 ? -7.75 -16.297 5.918 1 93.38 305 PRO A N 1
ATOM 2465 C CA . PRO A 1 305 ? -6.363 -15.93 5.613 1 93.38 305 PRO A CA 1
ATOM 2466 C C . PRO A 1 305 ? -5.984 -14.547 6.152 1 93.38 305 PRO A C 1
ATOM 2468 O O . PRO A 1 305 ? -6.863 -13.742 6.465 1 93.38 305 PRO A O 1
ATOM 2471 N N . GLU A 1 306 ? -4.707 -14.336 6.371 1 92.44 306 GLU A N 1
ATOM 2472 C CA . GLU A 1 306 ? -4.184 -12.984 6.57 1 92.44 306 GLU A CA 1
ATOM 2473 C C . GLU A 1 306 ? -4.047 -12.242 5.242 1 92.44 306 GLU A C 1
ATOM 2475 O O . GLU A 1 306 ? -3.629 -12.828 4.242 1 92.44 306 GLU A O 1
ATOM 2480 N N . LEU A 1 307 ? -4.453 -10.984 5.254 1 94 307 LEU A N 1
ATOM 2481 C CA . LEU A 1 307 ? -4.332 -10.141 4.07 1 94 307 LEU A CA 1
ATOM 2482 C C . LEU A 1 307 ? -2.99 -9.414 4.059 1 94 307 LEU A C 1
ATOM 2484 O O . LEU A 1 307 ? -2.697 -8.625 4.961 1 94 307 LEU A O 1
ATOM 2488 N N . ILE A 1 308 ? -2.174 -9.68 3.047 1 94.25 308 ILE A N 1
ATOM 2489 C CA . ILE A 1 308 ? -0.836 -9.102 2.967 1 94.25 308 ILE A CA 1
ATOM 2490 C C . ILE A 1 308 ? -0.747 -8.172 1.759 1 94.25 308 ILE A C 1
ATOM 2492 O O . ILE A 1 308 ? -0.951 -8.602 0.621 1 94.25 308 ILE A O 1
ATOM 2496 N N . PRO A 1 309 ? -0.434 -6.895 1.991 1 95.94 309 PRO A N 1
ATOM 2497 C CA . PRO A 1 309 ? -0.265 -5.996 0.846 1 95.94 309 PRO A CA 1
ATOM 2498 C C . PRO A 1 309 ? 1.101 -6.145 0.177 1 95.94 309 PRO A C 1
ATOM 2500 O O . PRO A 1 309 ? 2.059 -6.59 0.814 1 95.94 309 PRO A O 1
ATOM 2503 N N . TYR A 1 310 ? 1.141 -5.883 -1.084 1 96.69 310 TYR A N 1
ATOM 2504 C CA . TYR A 1 310 ? 2.363 -5.664 -1.85 1 96.69 310 TYR A CA 1
ATOM 2505 C C . TYR A 1 310 ? 2.148 -4.617 -2.936 1 96.69 310 TYR A C 1
ATOM 2507 O O . TYR A 1 310 ? 1.022 -4.164 -3.154 1 96.69 310 TYR A O 1
ATOM 2515 N N . TYR A 1 311 ? 3.271 -4.172 -3.553 1 97.75 311 TYR A N 1
ATOM 2516 C CA . TYR A 1 311 ? 3.137 -2.941 -4.324 1 97.75 311 TYR A CA 1
ATOM 2517 C C . TYR A 1 311 ? 3.74 -3.102 -5.715 1 97.75 311 TYR A C 1
ATOM 2519 O O . TYR A 1 311 ? 4.695 -3.857 -5.898 1 97.75 311 TYR A O 1
ATOM 2527 N N . SER A 1 312 ? 3.156 -2.422 -6.648 1 98.19 312 SER A N 1
ATOM 2528 C CA . SER A 1 312 ? 3.789 -2.236 -7.949 1 98.19 312 SER A CA 1
ATOM 2529 C C . SER A 1 312 ? 3.953 -0.756 -8.281 1 98.19 312 SER A C 1
ATOM 2531 O O . SER A 1 312 ? 3.273 0.093 -7.695 1 98.19 312 SER A O 1
ATOM 2533 N N . VAL A 1 313 ? 4.93 -0.479 -9.07 1 98.44 313 VAL A N 1
ATOM 2534 C CA . VAL A 1 313 ? 5.18 0.879 -9.539 1 98.44 313 VAL A CA 1
ATOM 2535 C C . VAL A 1 313 ? 5.258 0.893 -11.062 1 98.44 313 VAL A C 1
ATOM 2537 O O . VAL A 1 313 ? 5.684 -0.087 -11.68 1 98.44 313 VAL A O 1
ATOM 2540 N N . THR A 1 314 ? 4.824 1.997 -11.672 1 98.38 314 THR A N 1
ATOM 2541 C CA . THR A 1 314 ? 4.785 2.109 -13.125 1 98.38 314 THR A CA 1
ATOM 2542 C C . THR A 1 314 ? 5.223 3.5 -13.578 1 98.38 314 THR A C 1
ATOM 2544 O O . THR A 1 314 ? 4.844 4.504 -12.969 1 98.38 314 THR A O 1
ATOM 2547 N N . LEU A 1 315 ? 6.062 3.551 -14.477 1 98.06 315 LEU A N 1
ATOM 2548 C CA . LEU A 1 315 ? 6.41 4.77 -15.203 1 98.06 315 LEU A CA 1
ATOM 2549 C C . LEU A 1 315 ? 5.953 4.691 -16.656 1 98.06 315 LEU A C 1
ATOM 2551 O O . LEU A 1 315 ? 6.145 3.666 -17.312 1 98.06 315 LEU A O 1
ATOM 2555 N N . GLU A 1 316 ? 5.305 5.734 -17.109 1 95.5 316 GLU A N 1
ATOM 2556 C CA . GLU A 1 316 ? 4.832 5.793 -18.484 1 95.5 316 GLU A CA 1
ATOM 2557 C C . GLU A 1 316 ? 5.289 7.074 -19.172 1 95.5 316 GLU A C 1
ATOM 2559 O O . GLU A 1 316 ? 5.238 8.156 -18.578 1 95.5 316 GLU A O 1
ATOM 2564 N N . SER A 1 317 ? 5.777 6.891 -20.344 1 92.75 317 SER A N 1
ATOM 2565 C CA . SER A 1 317 ? 6.051 8.07 -21.156 1 92.75 317 SER A CA 1
ATOM 2566 C C . SER A 1 317 ? 4.762 8.758 -21.594 1 92.75 317 SER A C 1
ATOM 2568 O O . SER A 1 317 ? 3.678 8.18 -21.484 1 92.75 317 SER A O 1
ATOM 2570 N N . LYS A 1 318 ? 4.91 10.016 -22.078 1 88.25 318 LYS A N 1
ATOM 2571 C CA . LYS A 1 318 ? 3.764 10.734 -22.625 1 88.25 318 LYS A CA 1
ATOM 2572 C C . LYS A 1 318 ? 3.15 9.977 -23.797 1 88.25 318 LYS A C 1
ATOM 2574 O O . LYS A 1 318 ? 1.928 9.852 -23.891 1 88.25 318 LYS A O 1
ATOM 2579 N N . LYS A 1 319 ? 4.066 9.484 -24.656 1 89.94 319 LYS A N 1
ATOM 2580 C CA . LYS A 1 319 ? 3.635 8.727 -25.812 1 89.94 319 LYS A CA 1
ATOM 2581 C C . LYS A 1 319 ? 2.811 7.512 -25.406 1 89.94 319 LYS A C 1
ATOM 2583 O O . LYS A 1 319 ? 1.74 7.262 -25.969 1 89.94 319 LYS A O 1
ATOM 2588 N N . TYR A 1 320 ? 3.262 6.828 -24.469 1 91.38 320 TYR A N 1
ATOM 2589 C CA . TYR A 1 320 ? 2.562 5.641 -23.984 1 91.38 320 TYR A CA 1
ATOM 2590 C C . TYR A 1 320 ? 1.23 6.012 -23.344 1 91.38 320 TYR A C 1
ATOM 2592 O O . TYR A 1 320 ? 0.217 5.348 -23.578 1 91.38 320 TYR A O 1
ATOM 2600 N N . SER A 1 321 ? 1.208 7.055 -22.562 1 87.12 321 SER A N 1
ATOM 2601 C CA . SER A 1 321 ? -0.001 7.496 -21.875 1 87.12 321 SER A CA 1
ATOM 2602 C C . SER A 1 321 ? -1.096 7.875 -22.859 1 87.12 321 SER A C 1
ATOM 2604 O O . SER A 1 321 ? -2.268 7.559 -22.656 1 87.12 321 SER A O 1
ATOM 2606 N N . ILE A 1 322 ? -0.701 8.523 -23.891 1 85.56 322 ILE A N 1
ATOM 2607 C CA . ILE A 1 322 ? -1.643 8.922 -24.922 1 85.56 322 ILE A CA 1
ATOM 2608 C C . ILE A 1 322 ? -2.186 7.676 -25.625 1 85.56 322 ILE A C 1
ATOM 2610 O O . ILE A 1 322 ? -3.398 7.539 -25.812 1 85.56 322 ILE A O 1
ATOM 2614 N N . ALA A 1 323 ? -1.258 6.789 -25.984 1 87.25 323 ALA A N 1
ATOM 2615 C CA . ALA A 1 323 ? -1.668 5.555 -26.656 1 87.25 323 ALA A CA 1
ATOM 2616 C C . ALA A 1 323 ? -2.627 4.754 -25.781 1 87.25 323 ALA A C 1
ATOM 2618 O O . ALA A 1 323 ? -3.627 4.223 -26.266 1 87.25 323 ALA A O 1
ATOM 2619 N N . LYS A 1 324 ? -2.301 4.703 -24.547 1 86.38 324 LYS A N 1
ATOM 2620 C CA . LYS A 1 324 ? -3.119 3.975 -23.578 1 86.38 324 LYS A CA 1
ATOM 2621 C C . LYS A 1 324 ? -4.516 4.582 -23.469 1 86.38 324 LYS A C 1
ATOM 2623 O O . LYS A 1 324 ? -5.516 3.859 -23.469 1 86.38 324 LYS A O 1
ATOM 2628 N N . THR A 1 325 ? -4.574 5.875 -23.375 1 82 325 THR A N 1
ATOM 2629 C CA . THR A 1 325 ? -5.848 6.578 -23.266 1 82 325 THR A CA 1
ATOM 2630 C C . THR A 1 325 ? -6.695 6.344 -24.516 1 82 325 THR A C 1
ATOM 2632 O O . THR A 1 325 ? -7.891 6.066 -24.422 1 82 325 THR A O 1
ATOM 2635 N N . LEU A 1 326 ? -6.055 6.465 -25.641 1 82.12 326 LEU A N 1
ATOM 2636 C CA . LEU A 1 326 ? -6.742 6.254 -26.906 1 82.12 326 LEU A CA 1
ATOM 2637 C C . LEU A 1 326 ? -7.258 4.824 -27.016 1 82.12 326 LEU A C 1
ATOM 2639 O O . LEU A 1 326 ? -8.367 4.594 -27.484 1 82.12 326 LEU A O 1
ATOM 2643 N N . TYR A 1 327 ? -6.457 3.951 -26.594 1 82.19 327 TYR A N 1
ATOM 2644 C CA . TYR A 1 327 ? -6.855 2.547 -26.609 1 82.19 327 TYR A CA 1
ATOM 2645 C C . TYR A 1 327 ? -8.078 2.318 -25.719 1 82.19 327 TYR A C 1
ATOM 2647 O O . TYR A 1 327 ? -9.016 1.625 -26.109 1 82.19 327 TYR A O 1
ATOM 2655 N N . LYS A 1 328 ? -8.125 2.887 -24.562 1 80.69 328 LYS A N 1
ATOM 2656 C CA . LYS A 1 328 ? -9.227 2.732 -23.625 1 80.69 328 LYS A CA 1
ATOM 2657 C C . LYS A 1 328 ? -10.516 3.332 -24.172 1 80.69 328 LYS A C 1
ATOM 2659 O O . LYS A 1 328 ? -11.602 2.816 -23.922 1 80.69 328 LYS A O 1
ATOM 2664 N N . ILE A 1 329 ? -10.391 4.348 -24.859 1 79.81 329 ILE A N 1
ATOM 2665 C CA . ILE A 1 329 ? -11.555 5.023 -25.438 1 79.81 329 ILE A CA 1
ATOM 2666 C C . ILE A 1 329 ? -12.148 4.168 -26.547 1 79.81 329 ILE A C 1
ATOM 2668 O O . ILE A 1 329 ? -13.367 4.074 -26.688 1 79.81 329 ILE A O 1
ATOM 2672 N N . THR A 1 330 ? -11.312 3.564 -27.266 1 80.62 330 THR A N 1
ATOM 2673 C CA . THR A 1 330 ? -11.766 2.875 -28.469 1 80.62 330 THR A CA 1
ATOM 2674 C C . THR A 1 330 ? -12.172 1.438 -28.141 1 80.62 330 THR A C 1
ATOM 2676 O O . THR A 1 330 ? -12.938 0.82 -28.891 1 80.62 330 THR A O 1
ATOM 2679 N N . HIS A 1 331 ? -11.516 0.767 -27.188 1 75.56 331 HIS A N 1
ATOM 2680 C CA . HIS A 1 331 ? -11.828 -0.627 -26.891 1 75.56 331 HIS A CA 1
ATOM 2681 C C . HIS A 1 331 ? -12.672 -0.749 -25.625 1 75.56 331 HIS A C 1
ATOM 2683 O O . HIS A 1 331 ? -13.188 -1.825 -25.328 1 75.56 331 HIS A O 1
ATOM 2689 N N . ASN A 1 332 ? -13.828 -0.143 -25.547 1 56.12 332 ASN A N 1
ATOM 2690 C CA . ASN A 1 332 ? -14.773 -0.185 -24.438 1 56.12 332 ASN A CA 1
ATOM 2691 C C . ASN A 1 332 ? -14.25 -1.031 -23.281 1 56.12 332 ASN A C 1
ATOM 2693 O O . ASN A 1 332 ? -14.523 -2.229 -23.203 1 56.12 332 ASN A O 1
ATOM 2697 N N . GLU A 1 333 ? -13.156 -0.961 -22.922 1 47.09 333 GLU A N 1
ATOM 2698 C CA . GLU A 1 333 ? -12.867 -1.891 -21.828 1 47.09 333 GLU A CA 1
ATOM 2699 C C . GLU A 1 333 ? -13.82 -1.678 -20.656 1 47.09 333 GLU A C 1
ATOM 2701 O O . GLU A 1 333 ? -13.914 -0.575 -20.109 1 47.09 333 GLU A O 1
ATOM 2706 N N . THR A 1 334 ? -14.984 -2.232 -20.812 1 36.22 334 THR A N 1
ATOM 2707 C CA . THR A 1 334 ? -15.984 -2.344 -19.766 1 36.22 334 THR A CA 1
ATOM 2708 C C . THR A 1 334 ? -15.328 -2.686 -18.422 1 36.22 334 THR A C 1
ATOM 2710 O O . THR A 1 334 ? -14.703 -3.74 -18.297 1 36.22 334 THR A O 1
ATOM 2713 N N . TYR A 1 335 ? -14.82 -1.726 -17.719 1 30.25 335 TYR A N 1
ATOM 2714 C CA . TYR A 1 335 ? -14.68 -2.145 -16.328 1 30.25 335 TYR A CA 1
ATOM 2715 C C . TYR A 1 335 ? -16.047 -2.447 -15.719 1 30.25 335 TYR A C 1
ATOM 2717 O O . TYR A 1 335 ? -17.047 -1.811 -16.062 1 30.25 335 TYR A O 1
ATOM 2725 N N . MET B 1 1 ? -27.359 -10.43 6.07 1 59.22 1 MET B N 1
ATOM 2726 C CA . MET B 1 1 ? -26.797 -9.266 6.766 1 59.22 1 MET B CA 1
ATOM 2727 C C . MET B 1 1 ? -27.625 -8.016 6.465 1 59.22 1 MET B C 1
ATOM 2729 O O . MET B 1 1 ? -28.188 -7.879 5.371 1 59.22 1 MET B O 1
ATOM 2733 N N . ASP B 1 2 ? -27.969 -7.211 7.477 1 74.56 2 ASP B N 1
ATOM 2734 C CA . ASP B 1 2 ? -28.828 -6.047 7.297 1 74.56 2 ASP B CA 1
ATOM 2735 C C . ASP B 1 2 ? -28.234 -5.082 6.273 1 74.56 2 ASP B C 1
ATOM 2737 O O . ASP B 1 2 ? -27.016 -4.898 6.219 1 74.56 2 ASP B O 1
ATOM 2741 N N . GLU B 1 3 ? -29 -4.621 5.484 1 88.31 3 GLU B N 1
ATOM 2742 C CA . GLU B 1 3 ? -28.625 -3.734 4.387 1 88.31 3 GLU B CA 1
ATOM 2743 C C . GLU B 1 3 ? -28.094 -2.402 4.902 1 88.31 3 GLU B C 1
ATOM 2745 O O . GLU B 1 3 ? -28.578 -1.879 5.906 1 88.31 3 GLU B O 1
ATOM 2750 N N . ILE B 1 4 ? -27.031 -1.892 4.441 1 95.44 4 ILE B N 1
ATOM 2751 C CA . ILE B 1 4 ? -26.438 -0.599 4.77 1 95.44 4 ILE B CA 1
ATOM 2752 C C . ILE B 1 4 ? -27.047 0.488 3.893 1 95.44 4 ILE B C 1
ATOM 2754 O O . ILE B 1 4 ? -27.125 0.338 2.672 1 95.44 4 ILE B O 1
ATOM 2758 N N . GLU B 1 5 ? -27.578 1.485 4.547 1 97.19 5 GLU B N 1
ATOM 2759 C CA . GLU B 1 5 ? -28.078 2.672 3.857 1 97.19 5 GLU B CA 1
ATOM 2760 C C . GLU B 1 5 ? -27.078 3.818 3.936 1 97.19 5 GLU B C 1
ATOM 2762 O O . GLU B 1 5 ? -26.484 4.07 4.992 1 97.19 5 GLU B O 1
ATOM 2767 N N . VAL B 1 6 ? -26.875 4.461 2.811 1 98.38 6 VAL B N 1
ATOM 2768 C CA . VAL B 1 6 ? -25.953 5.586 2.777 1 98.38 6 VAL B CA 1
ATOM 2769 C C . VAL B 1 6 ? -26.703 6.875 2.465 1 98.38 6 VAL B C 1
ATOM 2771 O O . VAL B 1 6 ? -27.531 6.914 1.545 1 98.38 6 VAL B O 1
ATOM 2774 N N . ARG B 1 7 ? -26.422 7.871 3.209 1 98.06 7 ARG B N 1
ATOM 2775 C CA . ARG B 1 7 ? -27.047 9.172 2.965 1 98.06 7 ARG B CA 1
ATOM 2776 C C . ARG B 1 7 ? -26.203 10.297 3.551 1 98.06 7 ARG B C 1
ATOM 2778 O O . ARG B 1 7 ? -25.297 10.047 4.344 1 98.06 7 ARG B O 1
ATOM 2785 N N . GLU B 1 8 ? -26.516 11.469 3.184 1 98.12 8 GLU B N 1
ATOM 2786 C CA . GLU B 1 8 ? -25.844 12.648 3.715 1 98.12 8 GLU B CA 1
ATOM 2787 C C . GLU B 1 8 ? -26.297 12.953 5.137 1 98.12 8 GLU B C 1
ATOM 2789 O O . GLU B 1 8 ? -27.5 12.875 5.445 1 98.12 8 GLU B O 1
ATOM 2794 N N . LEU B 1 9 ? -25.406 13.305 5.945 1 98.31 9 LEU B N 1
ATOM 2795 C CA . LEU B 1 9 ? -25.719 13.688 7.316 1 98.31 9 LEU B CA 1
ATOM 2796 C C . LEU B 1 9 ? -26.203 15.141 7.371 1 98.31 9 LEU B C 1
ATOM 2798 O O . LEU B 1 9 ? -25.641 16 6.688 1 98.31 9 LEU B O 1
ATOM 2802 N N . ALA B 1 10 ? -27.172 15.367 8.234 1 96.88 10 ALA B N 1
ATOM 2803 C CA . ALA B 1 10 ? -27.531 16.734 8.594 1 96.88 10 ALA B CA 1
ATOM 2804 C C . ALA B 1 10 ? -26.578 17.281 9.664 1 96.88 10 ALA B C 1
ATOM 2806 O O . ALA B 1 10 ? -26.016 16.516 10.453 1 96.88 10 ALA B O 1
ATOM 2807 N N . PRO B 1 11 ? -26.484 18.594 9.648 1 95.38 11 PRO B N 1
ATOM 2808 C CA . PRO B 1 11 ? -25.594 19.188 10.656 1 95.38 11 PRO B CA 1
ATOM 2809 C C . PRO B 1 11 ? -25.938 18.75 12.078 1 95.38 11 PRO B C 1
ATOM 2811 O O . PRO B 1 11 ? -25.062 18.609 12.922 1 95.38 11 PRO B O 1
ATOM 2814 N N . SER B 1 12 ? -27.188 18.469 12.328 1 96.06 12 SER B N 1
ATOM 2815 C CA . SER B 1 12 ? -27.641 18.031 13.641 1 96.06 12 SER B CA 1
ATOM 2816 C C . SER B 1 12 ? -27.125 16.641 13.984 1 96.06 12 SER B C 1
ATOM 2818 O O . SER B 1 12 ? -27.156 16.219 15.141 1 96.06 12 SER B O 1
ATOM 2820 N N . GLU B 1 13 ? -26.625 15.93 13 1 97.19 13 GLU B N 1
ATOM 2821 C CA . GLU B 1 13 ? -26.156 14.562 13.195 1 97.19 13 GLU B CA 1
ATOM 2822 C C . GLU B 1 13 ? -24.641 14.516 13.32 1 97.19 13 GLU B C 1
ATOM 2824 O O . GLU B 1 13 ? -24.047 13.445 13.477 1 97.19 13 GLU B O 1
ATOM 2829 N N . TYR B 1 14 ? -24.031 15.656 13.289 1 97.75 14 TYR B N 1
ATOM 2830 C CA . TYR B 1 14 ? -22.578 15.703 13.281 1 97.75 14 TYR B CA 1
ATOM 2831 C C . TYR B 1 14 ? -22 15.211 14.602 1 97.75 14 TYR B C 1
ATOM 2833 O O . TYR B 1 14 ? -20.875 14.711 14.648 1 97.75 14 TYR B O 1
ATOM 2841 N N . ASN B 1 15 ? -22.75 15.297 15.625 1 97 15 ASN B N 1
ATOM 2842 C CA . ASN B 1 15 ? -22.297 14.727 16.891 1 97 15 ASN B CA 1
ATOM 2843 C C . ASN B 1 15 ? -22.141 13.211 16.812 1 97 15 ASN B C 1
ATOM 2845 O O . ASN B 1 15 ? -21.219 12.648 17.391 1 97 15 ASN B O 1
ATOM 2849 N N . GLU B 1 16 ? -23.062 12.617 16.141 1 97.19 16 GLU B N 1
ATOM 2850 C CA . GLU B 1 16 ? -22.969 11.172 15.93 1 97.19 16 GLU B CA 1
ATOM 2851 C C . GLU B 1 16 ? -21.75 10.82 15.094 1 97.19 16 GLU B C 1
ATOM 2853 O O . GLU B 1 16 ? -21.078 9.82 15.359 1 97.19 16 GLU B O 1
ATOM 2858 N N . TRP B 1 17 ? -21.484 11.594 14.141 1 98.06 17 TRP B N 1
ATOM 2859 C CA . TRP B 1 17 ? -20.281 11.422 13.328 1 98.06 17 TRP B CA 1
ATOM 2860 C C . TRP B 1 17 ? -19.031 11.523 14.188 1 98.06 17 TRP B C 1
ATOM 2862 O O . TRP B 1 17 ? -18.141 10.664 14.102 1 98.06 17 TRP B O 1
ATOM 2872 N N . ASP B 1 18 ? -19.016 12.484 15 1 97.5 18 ASP B N 1
ATOM 2873 C CA . ASP B 1 18 ? -17.844 12.703 15.836 1 97.5 18 ASP B CA 1
ATOM 2874 C C . ASP B 1 18 ? -17.641 11.555 16.828 1 97.5 18 ASP B C 1
ATOM 2876 O O . ASP B 1 18 ? -16.5 11.203 17.156 1 97.5 18 ASP B O 1
ATOM 2880 N N . LEU B 1 19 ? -18.734 10.961 17.25 1 97.19 19 LEU B N 1
ATOM 2881 C CA . LEU B 1 19 ? -18.641 9.789 18.109 1 97.19 19 LEU B CA 1
ATOM 2882 C C . LEU B 1 19 ? -18 8.617 17.359 1 97.19 19 LEU B C 1
ATOM 2884 O O . LEU B 1 19 ? -17.188 7.883 17.922 1 97.19 19 LEU B O 1
ATOM 2888 N N . LEU B 1 20 ? -18.391 8.453 16.141 1 97.25 20 LEU B N 1
ATOM 2889 C CA . LEU B 1 20 ? -17.781 7.422 15.305 1 97.25 20 LEU B CA 1
ATOM 2890 C C . LEU B 1 20 ? -16.297 7.684 15.117 1 97.25 20 LEU B C 1
ATOM 2892 O O . LEU B 1 20 ? -15.484 6.762 15.203 1 97.25 20 LEU B O 1
ATOM 2896 N N . VAL B 1 21 ? -15.961 8.93 14.82 1 96.31 21 VAL B N 1
ATOM 2897 C CA . VAL B 1 21 ? -14.562 9.32 14.656 1 96.31 21 VAL B CA 1
ATOM 2898 C C . VAL B 1 21 ? -13.773 8.945 15.906 1 96.31 21 VAL B C 1
ATOM 2900 O O . VAL B 1 21 ? -12.672 8.391 15.812 1 96.31 21 VAL B O 1
ATOM 2903 N N . GLU B 1 22 ? -14.312 9.141 17.031 1 94.5 22 GLU B N 1
ATOM 2904 C CA . GLU B 1 22 ? -13.648 8.875 18.312 1 94.5 22 GLU B CA 1
ATOM 2905 C C . GLU B 1 22 ? -13.461 7.375 18.531 1 94.5 22 GLU B C 1
ATOM 2907 O O . GLU B 1 22 ? -12.43 6.949 19.047 1 94.5 22 GLU B O 1
ATOM 2912 N N . LYS B 1 23 ? -14.367 6.652 18.094 1 93.75 23 LYS B N 1
ATOM 2913 C CA . LYS B 1 23 ? -14.359 5.219 18.391 1 93.75 23 LYS B CA 1
ATOM 2914 C C . LYS B 1 23 ? -13.531 4.457 17.344 1 93.75 23 LYS B C 1
ATOM 2916 O O . LYS B 1 23 ? -12.906 3.445 17.672 1 93.75 23 LYS B O 1
ATOM 2921 N N . ALA B 1 24 ? -13.602 4.918 16.109 1 92.56 24 ALA B N 1
ATOM 2922 C CA . ALA B 1 24 ? -12.883 4.238 15.031 1 92.56 24 ALA B CA 1
ATOM 2923 C C . ALA B 1 24 ? -11.375 4.398 15.195 1 92.56 24 ALA B C 1
ATOM 2925 O O . ALA B 1 24 ? -10.875 5.516 15.359 1 92.56 24 ALA B O 1
ATOM 2926 N N . GLN B 1 25 ? -10.617 3.342 15.078 1 89.5 25 GLN B N 1
ATOM 2927 C CA . GLN B 1 25 ? -9.18 3.35 15.297 1 89.5 25 GLN B CA 1
ATOM 2928 C C . GLN B 1 25 ? -8.477 4.277 14.305 1 89.5 25 GLN B C 1
ATOM 2930 O O . GLN B 1 25 ? -7.613 5.066 14.688 1 89.5 25 GLN B O 1
ATOM 2935 N N . PRO B 1 26 ? -8.938 4.289 13.008 1 90.69 26 PRO B N 1
ATOM 2936 C CA . PRO B 1 26 ? -8.25 5.176 12.07 1 90.69 26 PRO B CA 1
ATOM 2937 C C . PRO B 1 26 ? -8.734 6.621 12.156 1 90.69 26 PRO B C 1
ATOM 2939 O O . PRO B 1 26 ? -8.297 7.469 11.375 1 90.69 26 PRO B O 1
ATOM 2942 N N . GLY B 1 27 ? -9.703 6.871 13.008 1 92.69 27 GLY B N 1
ATOM 2943 C CA . GLY B 1 27 ? -10.219 8.227 13.148 1 92.69 27 GLY B CA 1
ATOM 2944 C C . GLY B 1 27 ? -9.164 9.219 13.602 1 92.69 27 GLY B C 1
ATOM 2945 O O . GLY B 1 27 ? -8.352 8.914 14.477 1 92.69 27 GLY B O 1
ATOM 2946 N N . THR B 1 28 ? -9.164 10.375 12.945 1 92.19 28 THR B N 1
ATOM 2947 C CA . THR B 1 28 ? -8.219 11.445 13.273 1 92.19 28 THR B CA 1
ATOM 2948 C C . THR B 1 28 ? -8.953 12.766 13.5 1 92.19 28 THR B C 1
ATOM 2950 O O . THR B 1 28 ? -10.148 12.875 13.203 1 92.19 28 THR B O 1
ATOM 2953 N N . LEU B 1 29 ? -8.227 13.719 14.016 1 93 29 LEU B N 1
ATOM 2954 C CA . LEU B 1 29 ? -8.758 15.055 14.211 1 93 29 LEU B CA 1
ATOM 2955 C C . LEU B 1 29 ? -9.273 15.633 12.898 1 93 29 LEU B C 1
ATOM 2957 O O . LEU B 1 29 ? -10.258 16.375 12.883 1 93 29 LEU B O 1
ATOM 2961 N N . PHE B 1 30 ? -8.703 15.203 11.812 1 95 30 PHE B N 1
ATOM 2962 C CA . PHE B 1 30 ? -9.055 15.742 10.5 1 95 30 PHE B CA 1
ATOM 2963 C C . PHE B 1 30 ? -10.438 15.273 10.078 1 95 30 PHE B C 1
ATOM 2965 O O . PHE B 1 30 ? -11.047 15.852 9.172 1 95 30 PHE B O 1
ATOM 2972 N N . HIS B 1 31 ? -10.906 14.219 10.773 1 96.19 31 HIS B N 1
ATOM 2973 C CA . HIS B 1 31 ? -12.227 13.688 10.461 1 96.19 31 HIS B CA 1
ATOM 2974 C C . HIS B 1 31 ? -13.32 14.438 11.203 1 96.19 31 HIS B C 1
ATOM 2976 O O . HIS B 1 31 ? -14.5 14.32 10.875 1 96.19 31 HIS B O 1
ATOM 2982 N N . THR B 1 32 ? -12.961 15.109 12.234 1 96.06 32 THR B N 1
ATOM 2983 C CA . THR B 1 32 ? -13.969 15.688 13.125 1 96.06 32 THR B CA 1
ATOM 2984 C C . THR B 1 32 ? -14.766 16.766 12.406 1 96.06 32 THR B C 1
ATOM 2986 O O . THR B 1 32 ? -14.227 17.484 11.555 1 96.06 32 THR B O 1
ATOM 2989 N N . SER B 1 33 ? -16 16.922 12.852 1 96.81 33 SER B N 1
ATOM 2990 C CA . SER B 1 33 ? -16.906 17.891 12.227 1 96.81 33 SER B CA 1
ATOM 2991 C C . SER B 1 33 ? -16.406 19.312 12.406 1 96.81 33 SER B C 1
ATOM 2993 O O . SER B 1 33 ? -16.578 20.156 11.523 1 96.81 33 SER B O 1
ATOM 2995 N N . GLU B 1 34 ? -15.773 19.609 13.523 1 95.94 34 GLU B N 1
ATOM 2996 C CA . GLU B 1 34 ? -15.266 20.953 13.773 1 95.94 34 GLU B CA 1
ATOM 2997 C C . GLU B 1 34 ? -14.133 21.297 12.805 1 95.94 34 GLU B C 1
ATOM 2999 O O . GLU B 1 34 ? -14.109 22.391 12.234 1 95.94 34 GLU B O 1
ATOM 3004 N N . TRP B 1 35 ? -13.203 20.375 12.672 1 95.69 35 TRP B N 1
ATOM 3005 C CA . TRP B 1 35 ? -12.125 20.609 11.719 1 95.69 35 TRP B CA 1
ATOM 3006 C C . TRP B 1 35 ? -12.672 20.781 10.305 1 95.69 35 TRP B C 1
ATOM 3008 O O . TRP B 1 35 ? -12.305 21.734 9.609 1 95.69 35 TRP B O 1
ATOM 3018 N N . LEU B 1 36 ? -13.539 19.844 9.93 1 96.88 36 LEU B N 1
ATOM 3019 C CA . LEU B 1 36 ? -14.148 19.906 8.609 1 96.88 36 LEU B CA 1
ATOM 3020 C C . LEU B 1 36 ? -14.906 21.203 8.406 1 96.88 36 LEU B C 1
ATOM 3022 O O . LEU B 1 36 ? -14.891 21.781 7.316 1 96.88 36 LEU B O 1
ATOM 3026 N N . GLY B 1 37 ? -15.555 21.641 9.445 1 96.25 37 GLY B N 1
ATOM 3027 C CA . GLY B 1 37 ? -16.266 22.906 9.406 1 96.25 37 GLY B CA 1
ATOM 3028 C C . GLY B 1 37 ? -15.352 24.094 9.18 1 96.25 37 GLY B C 1
ATOM 3029 O O . GLY B 1 37 ? -15.703 25.031 8.461 1 96.25 37 GLY B O 1
ATOM 3030 N N . ILE B 1 38 ? -14.188 24.094 9.773 1 96.44 38 ILE B N 1
ATOM 3031 C CA . ILE B 1 38 ? -13.203 25.141 9.547 1 96.44 38 ILE B CA 1
ATOM 3032 C C . ILE B 1 38 ? -12.82 25.188 8.07 1 96.44 38 ILE B C 1
ATOM 3034 O O . ILE B 1 38 ? -12.781 26.25 7.461 1 96.44 38 ILE B O 1
ATOM 3038 N N . CYS B 1 39 ? -12.555 23.969 7.5 1 95.75 39 CYS B N 1
ATOM 3039 C CA . CYS B 1 39 ? -12.227 23.891 6.082 1 95.75 39 CYS B CA 1
ATOM 3040 C C . CYS B 1 39 ? -13.359 24.438 5.223 1 95.75 39 CYS B C 1
ATOM 3042 O O . CYS B 1 39 ? -13.125 25.234 4.316 1 95.75 39 CYS B O 1
ATOM 3044 N N . ARG B 1 40 ? -14.508 24.031 5.539 1 95.69 40 ARG B N 1
ATOM 3045 C CA . ARG B 1 40 ? -15.688 24.469 4.809 1 95.69 40 ARG B CA 1
ATOM 3046 C C . ARG B 1 40 ? -15.82 25.984 4.848 1 95.69 40 ARG B C 1
ATOM 3048 O O . ARG B 1 40 ? -15.945 26.641 3.805 1 95.69 40 ARG B O 1
ATOM 3055 N N . ASP B 1 41 ? -15.742 26.578 6.008 1 95.88 41 ASP B N 1
ATOM 3056 C CA . ASP B 1 41 ? -16.047 27.984 6.223 1 95.88 41 ASP B CA 1
ATOM 3057 C C . ASP B 1 41 ? -14.93 28.875 5.699 1 95.88 41 ASP B C 1
ATOM 3059 O O . ASP B 1 41 ? -15.18 29.844 4.977 1 95.88 41 ASP B O 1
ATOM 3063 N N . VAL B 1 42 ? -13.711 28.516 6.027 1 94.88 42 VAL B N 1
ATOM 3064 C CA . VAL B 1 42 ? -12.594 29.422 5.762 1 94.88 42 VAL B CA 1
ATOM 3065 C C . VAL B 1 42 ? -12.141 29.266 4.312 1 94.88 42 VAL B C 1
ATOM 3067 O O . VAL B 1 42 ? -11.727 30.25 3.678 1 94.88 42 VAL B O 1
ATOM 3070 N N . LEU B 1 43 ? -12.195 28.094 3.824 1 92.81 43 LEU B N 1
ATOM 3071 C CA . LEU B 1 43 ? -11.719 27.844 2.471 1 92.81 43 LEU B CA 1
ATOM 3072 C C . LEU B 1 43 ? -12.875 27.828 1.477 1 92.81 43 LEU B C 1
ATOM 3074 O O . LEU B 1 43 ? -12.672 27.547 0.293 1 92.81 43 LEU B O 1
ATOM 3078 N N . SER B 1 44 ? -14.031 28.125 1.93 1 91.25 44 SER B N 1
ATOM 3079 C CA . SER B 1 44 ? -15.234 28.188 1.096 1 91.25 44 SER B CA 1
ATOM 3080 C C . SER B 1 44 ? -15.391 26.922 0.261 1 91.25 44 SER B C 1
ATOM 3082 O O . SER B 1 44 ? -15.555 26.984 -0.959 1 91.25 44 SER B O 1
ATOM 3084 N N . LYS B 1 45 ? -15.289 25.797 0.924 1 92.75 45 LYS B N 1
ATOM 3085 C CA . LYS B 1 45 ? -15.469 24.5 0.276 1 92.75 45 LYS B CA 1
ATOM 3086 C C . LYS B 1 45 ? -16.875 23.953 0.518 1 92.75 45 LYS B C 1
ATOM 3088 O O . LYS B 1 45 ? -17.5 24.25 1.541 1 92.75 45 LYS B O 1
ATOM 3093 N N . ASP B 1 46 ? -17.375 23.25 -0.438 1 95.5 46 ASP B N 1
ATOM 3094 C CA . ASP B 1 46 ? -18.609 22.516 -0.25 1 95.5 46 ASP B CA 1
ATOM 3095 C C . ASP B 1 46 ? -18.359 21.188 0.459 1 95.5 46 ASP B C 1
ATOM 3097 O O . ASP B 1 46 ? -17.75 20.266 -0.117 1 95.5 46 ASP B O 1
ATOM 3101 N N . LEU B 1 47 ? -18.812 21.141 1.699 1 97.12 47 LEU B N 1
ATOM 3102 C CA . LEU B 1 47 ? -18.578 19.953 2.527 1 97.12 47 LEU B CA 1
ATOM 3103 C C . LEU B 1 47 ? -19.812 19.078 2.596 1 97.12 47 LEU B C 1
ATOM 3105 O O . LEU B 1 47 ? -20.922 19.578 2.859 1 97.12 47 LEU B O 1
ATOM 3109 N N . LYS B 1 48 ? -19.656 17.844 2.338 1 97.62 48 LYS B N 1
ATOM 3110 C CA . LYS B 1 48 ? -20.688 16.812 2.537 1 97.62 48 LYS B CA 1
ATOM 3111 C C . LYS B 1 48 ? -20.141 15.656 3.369 1 97.62 48 LYS B C 1
ATOM 3113 O O . LYS B 1 48 ? -19.062 15.133 3.09 1 97.62 48 LYS B O 1
ATOM 3118 N N . ILE B 1 49 ? -20.875 15.336 4.402 1 98.31 49 ILE B N 1
ATOM 3119 C CA . ILE B 1 49 ? -20.547 14.125 5.148 1 98.31 49 ILE B CA 1
ATOM 3120 C C . ILE B 1 49 ? -21.578 13.039 4.852 1 98.31 49 ILE B C 1
ATOM 3122 O O . ILE B 1 49 ? -22.766 13.211 5.145 1 98.31 49 ILE B O 1
ATOM 3126 N N . TYR B 1 50 ? -21.156 11.984 4.246 1 98.62 50 TYR B N 1
ATOM 3127 C CA . TYR B 1 50 ? -22.016 10.844 3.977 1 98.62 50 TYR B CA 1
ATOM 3128 C C . TYR B 1 50 ? -21.875 9.781 5.059 1 98.62 50 TYR B C 1
ATOM 3130 O O . TYR B 1 50 ? -20.766 9.398 5.414 1 98.62 50 TYR B O 1
ATOM 3138 N N . GLY B 1 51 ? -23.016 9.344 5.582 1 98.56 51 GLY B N 1
ATOM 3139 C CA . GLY B 1 51 ? -23.031 8.32 6.613 1 98.56 51 GLY B CA 1
ATOM 3140 C C . GLY B 1 51 ? -23.562 6.988 6.129 1 98.56 51 GLY B C 1
ATOM 3141 O O . GLY B 1 51 ? -24.469 6.953 5.289 1 98.56 51 GLY B O 1
ATOM 3142 N N . CYS B 1 52 ? -22.984 5.902 6.598 1 98.56 52 CYS B N 1
ATOM 3143 C CA . CYS B 1 52 ? -23.484 4.547 6.41 1 98.56 52 CYS B CA 1
ATOM 3144 C C . CYS B 1 52 ? -24.266 4.082 7.637 1 98.56 52 CYS B C 1
ATOM 3146 O O . CYS B 1 52 ? -23.719 4.047 8.742 1 98.56 52 CYS B O 1
ATOM 3148 N N . PHE B 1 53 ? -25.484 3.629 7.398 1 98.12 53 PHE B N 1
ATOM 3149 C CA . PHE B 1 53 ? -26.359 3.287 8.523 1 98.12 53 PHE B CA 1
ATOM 3150 C C . PHE B 1 53 ? -26.781 1.826 8.453 1 98.12 53 PHE B C 1
ATOM 3152 O O . PHE B 1 53 ? -27.188 1.346 7.391 1 98.12 53 PHE B O 1
ATOM 3159 N N . ARG B 1 54 ? -26.547 1.1 9.523 1 95.81 54 ARG B N 1
ATOM 3160 C CA . ARG B 1 54 ? -27.125 -0.226 9.758 1 95.81 54 ARG B CA 1
ATOM 3161 C C . ARG B 1 54 ? -28.203 -0.181 10.828 1 95.81 54 ARG B C 1
ATOM 3163 O O . ARG B 1 54 ? -27.922 0.102 11.992 1 95.81 54 ARG B O 1
ATOM 3170 N N . LYS B 1 55 ? -29.484 -0.43 10.578 1 92.5 55 LYS B N 1
ATOM 3171 C CA . LYS B 1 55 ? -30.609 -0.318 11.516 1 92.5 55 LYS B CA 1
ATOM 3172 C C . LYS B 1 55 ? -30.562 1.018 12.25 1 92.5 55 LYS B C 1
ATOM 3174 O O . LYS B 1 55 ? -30.625 1.055 13.484 1 92.5 55 LYS B O 1
ATOM 3179 N N . ASP B 1 56 ? -30.297 2.127 11.641 1 90.75 56 ASP B N 1
ATOM 3180 C CA . ASP B 1 56 ? -30.344 3.51 12.102 1 90.75 56 ASP B CA 1
ATOM 3181 C C . ASP B 1 56 ? -29.094 3.861 12.914 1 90.75 56 ASP B C 1
ATOM 3183 O O . ASP B 1 56 ? -29 4.953 13.484 1 90.75 56 ASP B O 1
ATOM 3187 N N . GLU B 1 57 ? -28.219 2.896 13 1 95.62 57 GLU B N 1
ATOM 3188 C CA . GLU B 1 57 ? -26.953 3.182 13.656 1 95.62 57 GLU B CA 1
ATOM 3189 C C . GLU B 1 57 ? -25.891 3.59 12.641 1 95.62 57 GLU B C 1
ATOM 3191 O O . GLU B 1 57 ? -25.719 2.93 11.609 1 95.62 57 GLU B O 1
ATOM 3196 N N . LEU B 1 58 ? -25.203 4.703 12.938 1 98 58 LEU B N 1
ATOM 3197 C CA . LEU B 1 58 ? -24.109 5.133 12.086 1 98 58 LEU B CA 1
ATOM 3198 C C . LEU B 1 58 ? -22.906 4.199 12.234 1 98 58 LEU B C 1
ATOM 3200 O O . LEU B 1 58 ? -22.281 4.137 13.297 1 98 58 LEU B O 1
ATOM 3204 N N . VAL B 1 59 ? -22.516 3.447 11.18 1 97.5 59 VAL B N 1
ATOM 3205 C CA . VAL B 1 59 ? -21.484 2.42 11.289 1 97.5 59 VAL B CA 1
ATOM 3206 C C . VAL B 1 59 ? -20.297 2.779 10.398 1 97.5 59 VAL B C 1
ATOM 3208 O O . VAL B 1 59 ? -19.297 2.055 10.359 1 97.5 59 VAL B O 1
ATOM 3211 N N . GLY B 1 60 ? -20.344 3.797 9.688 1 98 60 GLY B N 1
ATOM 3212 C CA . GLY B 1 60 ? -19.281 4.266 8.82 1 98 60 GLY B CA 1
ATOM 3213 C C . GLY B 1 60 ? -19.641 5.527 8.055 1 98 60 GLY B C 1
ATOM 3214 O O . GLY B 1 60 ? -20.688 6.117 8.289 1 98 60 GLY B O 1
ATOM 3215 N N . GLY B 1 61 ? -18.703 5.988 7.234 1 98.25 61 GLY B N 1
ATOM 3216 C CA . GLY B 1 61 ? -18.969 7.176 6.441 1 98.25 61 GLY B CA 1
ATOM 3217 C C . GLY B 1 61 ? -17.719 7.812 5.883 1 98.25 61 GLY B C 1
ATOM 3218 O O . GLY B 1 61 ? -16.625 7.258 6.004 1 98.25 61 GLY B O 1
ATOM 3219 N N . CYS B 1 62 ? -17.922 8.938 5.238 1 98.5 62 CYS B N 1
ATOM 3220 C CA . CYS B 1 62 ? -16.812 9.641 4.609 1 98.5 62 CYS B CA 1
ATOM 3221 C C . CYS B 1 62 ? -17.172 11.109 4.375 1 98.5 62 CYS B C 1
ATOM 3223 O O . CYS B 1 62 ? -18.188 11.414 3.771 1 98.5 62 CYS B O 1
ATOM 3225 N N . PRO B 1 63 ? -16.391 11.969 4.902 1 98.19 63 PRO B N 1
ATOM 3226 C CA . PRO B 1 63 ? -16.531 13.367 4.492 1 98.19 63 PRO B CA 1
ATOM 3227 C C . PRO B 1 63 ? -15.922 13.648 3.119 1 98.19 63 PRO B C 1
ATOM 3229 O O . PRO B 1 63 ? -14.891 13.062 2.766 1 98.19 63 PRO B O 1
ATOM 3232 N N . LEU B 1 64 ? -16.547 14.547 2.375 1 98 64 LEU B N 1
ATOM 3233 C CA . LEU B 1 64 ? -16.047 14.922 1.056 1 98 64 LEU B CA 1
ATOM 3234 C C . LEU B 1 64 ? -16.141 16.438 0.855 1 98 64 LEU B C 1
ATOM 3236 O O . LEU B 1 64 ? -17.109 17.062 1.259 1 98 64 LEU B O 1
ATOM 3240 N N . PHE B 1 65 ? -15.094 16.953 0.309 1 97.75 65 PHE B N 1
ATOM 3241 C CA . PHE B 1 65 ? -15.117 18.312 -0.249 1 97.75 65 PHE B CA 1
ATOM 3242 C C . PHE B 1 65 ? -15.414 18.266 -1.743 1 97.75 65 PHE B C 1
ATOM 3244 O O . PHE B 1 65 ? -14.664 17.656 -2.514 1 97.75 65 PHE B O 1
ATOM 3251 N N . VAL B 1 66 ? -16.484 18.953 -2.131 1 96.81 66 VAL B N 1
ATOM 3252 C CA . VAL B 1 66 ? -16.938 18.922 -3.521 1 96.81 66 VAL B CA 1
ATOM 3253 C C . VAL B 1 66 ? -16.594 20.234 -4.207 1 96.81 66 VAL B C 1
ATOM 3255 O O . VAL B 1 66 ? -16.797 21.312 -3.641 1 96.81 66 VAL B O 1
ATOM 3258 N N . LYS B 1 67 ? -16.016 20.125 -5.316 1 95 67 LYS B N 1
ATOM 3259 C CA . LYS B 1 67 ? -15.648 21.297 -6.094 1 95 67 LYS B CA 1
ATOM 3260 C C . LYS B 1 67 ? -16.125 21.172 -7.539 1 95 67 LYS B C 1
ATOM 3262 O O . LYS B 1 67 ? -16.031 20.094 -8.133 1 95 67 LYS B O 1
ATOM 3267 N N . ASN B 1 68 ? -16.656 22.25 -8.055 1 92.81 68 ASN B N 1
ATOM 3268 C CA . ASN B 1 68 ? -17 22.359 -9.469 1 92.81 68 ASN B CA 1
ATOM 3269 C C . ASN B 1 68 ? -15.945 23.141 -10.25 1 92.81 68 ASN B C 1
ATOM 3271 O O . ASN B 1 68 ? -15.766 24.344 -10.031 1 92.81 68 ASN B O 1
ATOM 3275 N N . ILE B 1 69 ? -15.281 22.469 -11.07 1 90.31 69 ILE B N 1
ATOM 3276 C CA . ILE B 1 69 ? -14.227 23.094 -11.859 1 90.31 69 ILE B CA 1
ATOM 3277 C C . ILE B 1 69 ? -14.82 23.703 -13.125 1 90.31 69 ILE B C 1
ATOM 3279 O O . ILE B 1 69 ? -15.188 22.984 -14.055 1 90.31 69 ILE B O 1
ATOM 3283 N N . LYS B 1 70 ? -14.836 25.016 -13.227 1 87 70 LYS B N 1
ATOM 3284 C CA . LYS B 1 70 ? -15.281 25.812 -14.367 1 87 70 LYS B CA 1
ATOM 3285 C C . LYS B 1 70 ? -16.656 25.359 -14.859 1 87 70 LYS B C 1
ATOM 3287 O O . LYS B 1 70 ? -16.906 25.312 -16.062 1 87 70 LYS B O 1
ATOM 3292 N N . GLY B 1 71 ? -17.438 24.75 -13.938 1 85.31 71 GLY B N 1
ATOM 3293 C CA . GLY B 1 71 ? -18.781 24.328 -14.281 1 85.31 71 GLY B CA 1
ATOM 3294 C C . GLY B 1 71 ? -18.828 23.078 -15.133 1 85.31 71 GLY B C 1
ATOM 3295 O O . GLY B 1 71 ? -19.891 22.625 -15.539 1 85.31 71 GLY B O 1
ATOM 3296 N N . ALA B 1 72 ? -17.703 22.484 -15.398 1 88.94 72 ALA B N 1
ATOM 3297 C CA . ALA B 1 72 ? -17.625 21.391 -16.359 1 88.94 72 ALA B CA 1
ATOM 3298 C C . ALA B 1 72 ? -17.312 20.078 -15.68 1 88.94 72 ALA B C 1
ATOM 3300 O O . ALA B 1 72 ? -17.781 19.016 -16.109 1 88.94 72 ALA B O 1
ATOM 3301 N N . LEU B 1 73 ? -16.516 20.141 -14.594 1 93.81 73 LEU B N 1
ATOM 3302 C CA . LEU B 1 73 ? -16.094 18.922 -13.906 1 93.81 73 LEU B CA 1
ATOM 3303 C C . LEU B 1 73 ? -16.422 19 -12.414 1 93.81 73 LEU B C 1
ATOM 3305 O O . LEU B 1 73 ? -16.062 19.984 -11.75 1 93.81 73 LEU B O 1
ATOM 3309 N N . LYS B 1 74 ? -17.109 18.078 -11.953 1 96.25 74 LYS B N 1
ATOM 3310 C CA . LYS B 1 74 ? -17.406 17.969 -10.531 1 96.25 74 LYS B CA 1
ATOM 3311 C C . LYS B 1 74 ? -16.469 16.969 -9.852 1 96.25 74 LYS B C 1
ATOM 3313 O O . LYS B 1 74 ? -16.469 15.781 -10.195 1 96.25 74 LYS B O 1
ATOM 3318 N N . VAL B 1 75 ? -15.727 17.453 -8.922 1 97.06 75 VAL B N 1
ATOM 3319 C CA . VAL B 1 75 ? -14.727 16.594 -8.281 1 97.06 75 VAL B CA 1
ATOM 3320 C C . VAL B 1 75 ? -15.016 16.5 -6.785 1 97.06 75 VAL B C 1
ATOM 3322 O O . VAL B 1 75 ? -15.43 17.469 -6.16 1 97.06 75 VAL B O 1
ATOM 3325 N N . ALA B 1 76 ? -14.859 15.32 -6.215 1 97.88 76 ALA B N 1
ATOM 3326 C CA . ALA B 1 76 ? -15.016 15.055 -4.789 1 97.88 76 ALA B CA 1
ATOM 3327 C C . ALA B 1 76 ? -13.711 14.547 -4.184 1 97.88 76 ALA B C 1
ATOM 3329 O O . ALA B 1 76 ? -13.109 13.594 -4.691 1 97.88 76 ALA B O 1
ATOM 3330 N N . ASN B 1 77 ? -13.273 15.188 -3.16 1 97.88 77 ASN B N 1
ATOM 3331 C CA . ASN B 1 77 ? -12.031 14.836 -2.479 1 97.88 77 ASN B CA 1
ATOM 3332 C C . ASN B 1 77 ? -12.227 14.734 -0.968 1 97.88 77 ASN B C 1
ATOM 3334 O O . ASN B 1 77 ? -12.883 15.586 -0.369 1 97.88 77 ASN B O 1
ATOM 3338 N N . SER B 1 78 ? -11.703 13.641 -0.394 1 97.75 78 SER B N 1
ATOM 3339 C CA . SER B 1 78 ? -11.828 13.508 1.054 1 97.75 78 SER B CA 1
ATOM 3340 C C . SER B 1 78 ? -10.867 14.438 1.781 1 97.75 78 SER B C 1
ATOM 3342 O O . SER B 1 78 ? -10.992 14.648 2.988 1 97.75 78 SER B O 1
ATOM 3344 N N . THR B 1 79 ? -9.922 14.914 1.092 1 94.88 79 THR B N 1
ATOM 3345 C CA . THR B 1 79 ? -8.93 15.805 1.693 1 94.88 79 THR B CA 1
ATOM 3346 C C . THR B 1 79 ? -9.016 17.203 1.078 1 94.88 79 THR B C 1
ATOM 3348 O O . THR B 1 79 ? -9.625 17.375 0.022 1 94.88 79 THR B O 1
ATOM 3351 N N . CYS B 1 80 ? -8.438 18.125 1.762 1 91.62 80 CYS B N 1
ATOM 3352 C CA . CYS B 1 80 ? -8.25 19.484 1.272 1 91.62 80 CYS B CA 1
ATOM 3353 C C . CYS B 1 80 ? -6.93 20.062 1.769 1 91.62 80 CYS B C 1
ATOM 3355 O O . CYS B 1 80 ? -6.125 19.359 2.379 1 91.62 80 CYS B O 1
ATOM 3357 N N . ASN B 1 81 ? -6.641 21.281 1.445 1 85.5 81 ASN B N 1
ATOM 3358 C CA . ASN B 1 81 ? -5.367 21.906 1.792 1 85.5 81 ASN B CA 1
ATOM 3359 C C . ASN B 1 81 ? -5.016 21.672 3.26 1 85.5 81 ASN B C 1
ATOM 3361 O O . ASN B 1 81 ? -5.773 22.062 4.148 1 85.5 81 ASN B O 1
ATOM 3365 N N . MET B 1 82 ? -3.881 21.016 3.473 1 86.94 82 MET B N 1
ATOM 3366 C CA . MET B 1 82 ? -3.289 20.797 4.789 1 86.94 82 MET B CA 1
ATOM 3367 C C . MET B 1 82 ? -4.195 19.938 5.66 1 86.94 82 MET B C 1
ATOM 3369 O O . MET B 1 82 ? -4.18 20.047 6.887 1 86.94 82 MET B O 1
ATOM 3373 N N . THR B 1 83 ? -5.207 19.234 5.098 1 87.31 83 THR B N 1
ATOM 3374 C CA . THR B 1 83 ? -6.023 18.219 5.75 1 87.31 83 THR B CA 1
ATOM 3375 C C . THR B 1 83 ? -5.699 16.828 5.207 1 87.31 83 THR B C 1
ATOM 3377 O O . THR B 1 83 ? -6.051 16.516 4.07 1 87.31 83 THR B O 1
ATOM 3380 N N . SER B 1 84 ? -5.066 16.156 6.184 1 85.25 84 SER B N 1
ATOM 3381 C CA . SER B 1 84 ? -4.566 14.844 5.766 1 85.25 84 SER B CA 1
ATOM 3382 C C . SER B 1 84 ? -5.496 13.727 6.215 1 85.25 84 SER B C 1
ATOM 3384 O O . SER B 1 84 ? -6.34 13.93 7.09 1 85.25 84 SER B O 1
ATOM 3386 N N . TYR B 1 85 ? -5.715 12.625 5.594 1 87.19 85 TYR B N 1
ATOM 3387 C CA . TYR B 1 85 ? -6.246 11.328 6.008 1 87.19 85 TYR B CA 1
ATOM 3388 C C . TYR B 1 85 ? -7.758 11.398 6.195 1 87.19 85 TYR B C 1
ATOM 3390 O O . TYR B 1 85 ? -8.32 10.68 7.023 1 87.19 85 TYR B O 1
ATOM 3398 N N . SER B 1 86 ? -8.547 12.164 5.754 1 93.12 86 SER B N 1
ATOM 3399 C CA . SER B 1 86 ? -9.969 12.312 6.027 1 93.12 86 SER B CA 1
ATOM 3400 C C . SER B 1 86 ? -10.805 11.469 5.07 1 93.12 86 SER B C 1
ATOM 3402 O O . SER B 1 86 ? -11.859 11.906 4.609 1 93.12 86 SER B O 1
ATOM 3404 N N . GLY B 1 87 ? -10.375 10.25 4.812 1 96.12 87 GLY B N 1
ATOM 3405 C CA . GLY B 1 87 ? -11.133 9.32 3.984 1 96.12 87 GLY B CA 1
ATOM 3406 C C . GLY B 1 87 ? -12.156 8.523 4.766 1 96.12 87 GLY B C 1
ATOM 3407 O O . GLY B 1 87 ? -12.562 8.922 5.859 1 96.12 87 GLY B O 1
ATOM 3408 N N . PRO B 1 88 ? -12.625 7.426 4.23 1 97.94 88 PRO B N 1
ATOM 3409 C CA . PRO B 1 88 ? -13.688 6.613 4.836 1 97.94 88 PRO B CA 1
ATOM 3410 C C . PRO B 1 88 ? -13.305 6.082 6.215 1 97.94 88 PRO B C 1
ATOM 3412 O O . PRO B 1 88 ? -12.156 5.711 6.441 1 97.94 88 PRO B O 1
ATOM 3415 N N . LEU B 1 89 ? -14.273 6.129 7.094 1 96.75 89 LEU B N 1
ATOM 3416 C CA . LEU B 1 89 ? -14.188 5.504 8.406 1 96.75 89 LEU B CA 1
ATOM 3417 C C . LEU B 1 89 ? -15.234 4.402 8.555 1 96.75 89 LEU B C 1
ATOM 3419 O O . LEU B 1 89 ? -16.359 4.531 8.062 1 96.75 89 LEU B O 1
ATOM 3423 N N . ILE B 1 90 ? -14.852 3.377 9.234 1 96.5 90 ILE B N 1
ATOM 3424 C CA . ILE B 1 90 ? -15.742 2.248 9.461 1 96.5 90 ILE B CA 1
ATOM 3425 C C . ILE B 1 90 ? -15.727 1.872 10.945 1 96.5 90 ILE B C 1
ATOM 3427 O O . ILE B 1 90 ? -14.688 1.969 11.602 1 96.5 90 ILE B O 1
ATOM 3431 N N . LYS B 1 91 ? -16.875 1.549 11.391 1 94.5 91 LYS B N 1
ATOM 3432 C CA . LYS B 1 91 ? -16.953 0.962 12.727 1 94.5 91 LYS B CA 1
ATOM 3433 C C . LYS B 1 91 ? -16.234 -0.383 12.773 1 94.5 91 LYS B C 1
ATOM 3435 O O . LYS B 1 91 ? -16.469 -1.249 11.93 1 94.5 91 LYS B O 1
ATOM 3440 N N . GLU B 1 92 ? -15.383 -0.567 13.719 1 90.81 92 GLU B N 1
ATOM 3441 C CA . GLU B 1 92 ? -14.617 -1.802 13.828 1 90.81 92 GLU B CA 1
ATOM 3442 C C . GLU B 1 92 ? -15.5 -2.973 14.242 1 90.81 92 GLU B C 1
ATOM 3444 O O . GLU B 1 92 ? -16.422 -2.807 15.055 1 90.81 92 GLU B O 1
ATOM 3449 N N . SER B 1 93 ? -15.109 -4.082 13.641 1 89.19 93 SER B N 1
ATOM 3450 C CA . SER B 1 93 ? -15.797 -5.32 14 1 89.19 93 SER B CA 1
ATOM 3451 C C . SER B 1 93 ? -15.336 -5.828 15.367 1 89.19 93 SER B C 1
ATOM 3453 O O . SER B 1 93 ? -14.172 -5.688 15.727 1 89.19 93 SER B O 1
ATOM 3455 N N . ASN B 1 94 ? -16.266 -6.426 16.094 1 87.88 94 ASN B N 1
ATOM 3456 C CA . ASN B 1 94 ? -15.93 -7.043 17.375 1 87.88 94 ASN B CA 1
ATOM 3457 C C . ASN B 1 94 ? -15.625 -8.531 17.219 1 87.88 94 ASN B C 1
ATOM 3459 O O . ASN B 1 94 ? -15.336 -9.219 18.188 1 87.88 94 ASN B O 1
ATOM 3463 N N . SER B 1 95 ? -15.625 -8.906 16.016 1 85.94 95 SER B N 1
ATOM 3464 C CA . SER B 1 95 ? -15.414 -10.336 15.789 1 85.94 95 SER B CA 1
ATOM 3465 C C . SER B 1 95 ? -13.945 -10.703 15.953 1 85.94 95 SER B C 1
ATOM 3467 O O . SER B 1 95 ? -13.055 -9.945 15.555 1 85.94 95 SER B O 1
ATOM 3469 N N . SER B 1 96 ? -13.641 -11.891 16.5 1 81.75 96 SER B N 1
ATOM 3470 C CA . SER B 1 96 ? -12.289 -12.414 16.625 1 81.75 96 SER B CA 1
ATOM 3471 C C . SER B 1 96 ? -11.828 -13.062 15.32 1 81.75 96 SER B C 1
ATOM 3473 O O . SER B 1 96 ? -10.633 -13.258 15.102 1 81.75 96 SER B O 1
ATOM 3475 N N . LYS B 1 97 ? -12.789 -13.445 14.469 1 79.81 97 LYS B N 1
ATOM 3476 C CA . LYS B 1 97 ? -12.477 -14.102 13.203 1 79.81 97 LYS B CA 1
ATOM 3477 C C . LYS B 1 97 ? -12.086 -13.086 12.133 1 79.81 97 LYS B C 1
ATOM 3479 O O . LYS B 1 97 ? -12.828 -12.148 11.859 1 79.81 97 LYS B O 1
ATOM 3484 N N . ALA B 1 98 ? -10.953 -13.336 11.547 1 77.62 98 ALA B N 1
ATOM 3485 C CA . ALA B 1 98 ? -10.43 -12.43 10.523 1 77.62 98 ALA B CA 1
ATOM 3486 C C . ALA B 1 98 ? -11.391 -12.312 9.344 1 77.62 98 ALA B C 1
ATOM 3488 O O . ALA B 1 98 ? -11.625 -11.219 8.836 1 77.62 98 ALA B O 1
ATOM 3489 N N . SER B 1 99 ? -11.953 -13.383 8.93 1 80.56 99 SER B N 1
ATOM 3490 C CA . SER B 1 99 ? -12.859 -13.406 7.789 1 80.56 99 SER B CA 1
ATOM 3491 C C . SER B 1 99 ? -14.086 -12.531 8.031 1 80.56 99 SER B C 1
ATOM 3493 O O . SER B 1 99 ? -14.531 -11.805 7.141 1 80.56 99 SER B O 1
ATOM 3495 N N . LYS B 1 100 ? -14.555 -12.609 9.172 1 84.06 100 LYS B N 1
ATOM 3496 C CA . LYS B 1 100 ? -15.742 -11.82 9.516 1 84.06 100 LYS B CA 1
ATOM 3497 C C . LYS B 1 100 ? -15.414 -10.336 9.578 1 84.06 100 LYS B C 1
ATOM 3499 O O . LYS B 1 100 ? -16.219 -9.5 9.164 1 84.06 100 LYS B O 1
ATOM 3504 N N . ARG B 1 101 ? -14.258 -10.023 10.078 1 88.56 101 ARG B N 1
ATOM 3505 C CA . ARG B 1 101 ? -13.828 -8.625 10.133 1 88.56 101 ARG B CA 1
ATOM 3506 C C . ARG B 1 101 ? -13.727 -8.031 8.727 1 88.56 101 ARG B C 1
ATOM 3508 O O . ARG B 1 101 ? -14.195 -6.918 8.484 1 88.56 101 ARG B O 1
ATOM 3515 N N . VAL B 1 102 ? -13.18 -8.805 7.871 1 88.75 102 VAL B N 1
ATOM 3516 C CA . VAL B 1 102 ? -13.039 -8.359 6.488 1 88.75 102 VAL B CA 1
ATOM 3517 C C . VAL B 1 102 ? -14.422 -8.211 5.852 1 88.75 102 VAL B C 1
ATOM 3519 O O . VAL B 1 102 ? -14.68 -7.23 5.148 1 88.75 102 VAL B O 1
ATOM 3522 N N . GLN B 1 103 ? -15.258 -9.133 6.09 1 87.88 103 GLN B N 1
ATOM 3523 C CA . GLN B 1 103 ? -16.609 -9.094 5.543 1 87.88 103 GLN B CA 1
ATOM 3524 C C . GLN B 1 103 ? -17.359 -7.844 6.008 1 87.88 103 GLN B C 1
ATOM 3526 O O . GLN B 1 103 ? -18.031 -7.188 5.215 1 87.88 103 GLN B O 1
ATOM 3531 N N . GLU B 1 104 ? -17.234 -7.555 7.215 1 90.81 104 GLU B N 1
ATOM 3532 C CA . GLU B 1 104 ? -17.938 -6.395 7.77 1 90.81 104 GLU B CA 1
ATOM 3533 C C . GLU B 1 104 ? -17.406 -5.094 7.176 1 90.81 104 GLU B C 1
ATOM 3535 O O . GLU B 1 104 ? -18.156 -4.16 6.93 1 90.81 104 GLU B O 1
ATOM 3540 N N . VAL B 1 105 ? -16.141 -5.062 7 1 92.94 105 VAL B N 1
ATOM 3541 C CA . VAL B 1 105 ? -15.531 -3.912 6.332 1 92.94 105 VAL B CA 1
ATOM 3542 C C . VAL B 1 105 ? -16.125 -3.756 4.934 1 92.94 105 VAL B C 1
ATOM 3544 O O . VAL B 1 105 ? -16.547 -2.662 4.551 1 92.94 105 VAL B O 1
ATOM 3547 N N . HIS B 1 106 ? -16.219 -4.816 4.195 1 94.25 106 HIS B N 1
ATOM 3548 C CA . HIS B 1 106 ? -16.75 -4.797 2.836 1 94.25 106 HIS B CA 1
ATOM 3549 C C . HIS B 1 106 ? -18.234 -4.43 2.828 1 94.25 106 HIS B C 1
ATOM 3551 O O . HIS B 1 106 ? -18.688 -3.719 1.935 1 94.25 106 HIS B O 1
ATOM 3557 N N . ASP B 1 107 ? -18.906 -4.891 3.83 1 94.94 107 ASP B N 1
ATOM 3558 C CA . ASP B 1 107 ? -20.344 -4.629 3.943 1 94.94 107 ASP B CA 1
ATOM 3559 C C . ASP B 1 107 ? -20.609 -3.131 4.066 1 94.94 107 ASP B C 1
ATOM 3561 O O . ASP B 1 107 ? -21.672 -2.65 3.656 1 94.94 107 ASP B O 1
ATOM 3565 N N . ILE B 1 108 ? -19.703 -2.463 4.609 1 97 108 ILE B N 1
ATOM 3566 C CA . ILE B 1 108 ? -19.875 -1.032 4.828 1 97 108 ILE B CA 1
ATOM 3567 C C . ILE B 1 108 ? -19.328 -0.253 3.639 1 97 108 ILE B C 1
ATOM 3569 O O . ILE B 1 108 ? -20 0.633 3.102 1 97 108 ILE B O 1
ATOM 3573 N N . LEU B 1 109 ? -18.172 -0.599 3.164 1 97.56 109 LEU B N 1
ATOM 3574 C CA . LEU B 1 109 ? -17.484 0.183 2.141 1 97.56 109 LEU B CA 1
ATOM 3575 C C . LEU B 1 109 ? -18.156 0.003 0.78 1 97.56 109 LEU B C 1
ATOM 3577 O O . LEU B 1 109 ? -18.172 0.931 -0.031 1 97.56 109 LEU B O 1
ATOM 3581 N N . ASN B 1 110 ? -18.672 -1.19 0.506 1 97.44 110 ASN B N 1
ATOM 3582 C CA . ASN B 1 110 ? -19.266 -1.437 -0.802 1 97.44 110 ASN B CA 1
ATOM 3583 C C . ASN B 1 110 ? -20.469 -0.523 -1.052 1 97.44 110 ASN B C 1
ATOM 3585 O O . ASN B 1 110 ? -20.5 0.189 -2.057 1 97.44 110 ASN B O 1
ATOM 3589 N N . PRO B 1 111 ? -21.438 -0.477 -0.112 1 98.12 111 PRO B N 1
ATOM 3590 C CA . PRO B 1 111 ? -22.531 0.462 -0.325 1 98.12 111 PRO B CA 1
ATOM 3591 C C . PRO B 1 111 ? -22.078 1.916 -0.374 1 98.12 111 PRO B C 1
ATOM 3593 O O . PRO B 1 111 ? -22.609 2.715 -1.14 1 98.12 111 PRO B O 1
ATOM 3596 N N . LEU B 1 112 ? -21.125 2.301 0.452 1 98.44 112 LEU B N 1
ATOM 3597 C CA . LEU B 1 112 ? -20.594 3.656 0.407 1 98.44 112 LEU B CA 1
ATOM 3598 C C . LEU B 1 112 ? -20.016 3.971 -0.972 1 98.44 112 LEU B C 1
ATOM 3600 O O . LEU B 1 112 ? -20.344 5 -1.563 1 98.44 112 LEU B O 1
ATOM 3604 N N . ARG B 1 113 ? -19.141 3.078 -1.469 1 98.44 113 ARG B N 1
ATOM 3605 C CA . ARG B 1 113 ? -18.562 3.232 -2.795 1 98.44 113 ARG B CA 1
ATOM 3606 C C . ARG B 1 113 ? -19.641 3.352 -3.865 1 98.44 113 ARG B C 1
ATOM 3608 O O . ARG B 1 113 ? -19.578 4.246 -4.711 1 98.44 113 ARG B O 1
ATOM 3615 N N . GLU B 1 114 ? -20.594 2.455 -3.844 1 98.12 114 GLU B N 1
ATOM 3616 C CA . GLU B 1 114 ? -21.688 2.465 -4.82 1 98.12 114 GLU B CA 1
ATOM 3617 C C . GLU B 1 114 ? -22.453 3.777 -4.77 1 98.12 114 GLU B C 1
ATOM 3619 O O . GLU B 1 114 ? -22.797 4.344 -5.809 1 98.12 114 GLU B O 1
ATOM 3624 N N . PHE B 1 115 ? -22.797 4.23 -3.584 1 98.31 115 PHE B N 1
ATOM 3625 C CA . PHE B 1 115 ? -23.5 5.496 -3.402 1 98.31 115 PHE B CA 1
ATOM 3626 C C . PHE B 1 115 ? -22.719 6.645 -4.02 1 98.31 115 PHE B C 1
ATOM 3628 O O . PHE B 1 115 ? -23.281 7.469 -4.746 1 98.31 115 PHE B O 1
ATOM 3635 N N . LEU B 1 116 ? -21.375 6.691 -3.684 1 98.31 116 LEU B N 1
ATOM 3636 C CA . LEU B 1 116 ? -20.516 7.758 -4.195 1 98.31 116 LEU B CA 1
ATOM 3637 C C . LEU B 1 116 ? -20.516 7.758 -5.723 1 98.31 116 LEU B C 1
ATOM 3639 O O . LEU B 1 116 ? -20.547 8.82 -6.348 1 98.31 116 LEU B O 1
ATOM 3643 N N . CYS B 1 117 ? -20.484 6.578 -6.305 1 97.31 117 CYS B N 1
ATOM 3644 C CA . CYS B 1 117 ? -20.438 6.441 -7.754 1 97.31 117 CYS B CA 1
ATOM 3645 C C . CYS B 1 117 ? -21.703 6.977 -8.391 1 97.31 117 CYS B C 1
ATOM 3647 O O . CYS B 1 117 ? -21.719 7.355 -9.57 1 97.31 117 CYS B O 1
ATOM 3649 N N . LYS B 1 118 ? -22.766 7.094 -7.652 1 97.12 118 LYS B N 1
ATOM 3650 C CA . LYS B 1 118 ? -24.047 7.516 -8.18 1 97.12 118 LYS B CA 1
ATOM 3651 C C . LYS B 1 118 ? -24.266 9.016 -7.984 1 97.12 118 LYS B C 1
ATOM 3653 O O . LYS B 1 118 ? -25.297 9.562 -8.383 1 97.12 118 LYS B O 1
ATOM 3658 N N . GLN B 1 119 ? -23.312 9.734 -7.41 1 96.5 119 GLN B N 1
ATOM 3659 C CA . GLN B 1 119 ? -23.5 11.148 -7.078 1 96.5 119 GLN B CA 1
ATOM 3660 C C . GLN B 1 119 ? -23.188 12.039 -8.281 1 96.5 119 GLN B C 1
ATOM 3662 O O . GLN B 1 119 ? -23.359 13.258 -8.211 1 96.5 119 GLN B O 1
ATOM 3667 N N . GLY B 1 120 ? -22.688 11.484 -9.344 1 94.38 120 GLY B N 1
ATOM 3668 C CA . GLY B 1 120 ? -22.438 12.242 -10.555 1 94.38 120 GLY B CA 1
ATOM 3669 C C . GLY B 1 120 ? -21.078 12.938 -10.547 1 94.38 120 GLY B C 1
ATOM 3670 O O . GLY B 1 120 ? -20.875 13.914 -11.266 1 94.38 120 GLY B O 1
ATOM 3671 N N . PHE B 1 121 ? -20.172 12.523 -9.734 1 97.38 121 PHE B N 1
ATOM 3672 C CA . PHE B 1 121 ? -18.828 13.086 -9.703 1 97.38 121 PHE B CA 1
ATOM 3673 C C . PHE B 1 121 ? -18.031 12.625 -10.914 1 97.38 121 PHE B C 1
ATOM 3675 O O . PHE B 1 121 ? -18.125 11.469 -11.328 1 97.38 121 PHE B O 1
ATOM 3682 N N . ASP B 1 122 ? -17.172 13.531 -11.453 1 97.19 122 ASP B N 1
ATOM 3683 C CA . ASP B 1 122 ? -16.266 13.18 -12.547 1 97.19 122 ASP B CA 1
ATOM 3684 C C . ASP B 1 122 ? -14.969 12.594 -12 1 97.19 122 ASP B C 1
ATOM 3686 O O . ASP B 1 122 ? -14.242 11.906 -12.727 1 97.19 122 ASP B O 1
ATOM 3690 N N . SER B 1 123 ? -14.688 12.906 -10.805 1 97.75 123 SER B N 1
ATOM 3691 C CA . SER B 1 123 ? -13.539 12.328 -10.102 1 97.75 123 SER B CA 1
ATOM 3692 C C . SER B 1 123 ? -13.797 12.242 -8.602 1 97.75 123 SER B C 1
ATOM 3694 O O . SER B 1 123 ? -14.383 13.156 -8.016 1 97.75 123 SER B O 1
ATOM 3696 N N . ILE B 1 124 ? -13.453 11.141 -7.984 1 98.44 124 ILE B N 1
ATOM 3697 C CA . ILE B 1 124 ? -13.516 10.938 -6.543 1 98.44 124 ILE B CA 1
ATOM 3698 C C . ILE B 1 124 ? -12.141 10.516 -6.02 1 98.44 124 ILE B C 1
ATOM 3700 O O . ILE B 1 124 ? -11.539 9.562 -6.531 1 98.44 124 ILE B O 1
ATOM 3704 N N . HIS B 1 125 ? -11.625 11.227 -5.094 1 98.31 125 HIS B N 1
ATOM 3705 C CA . HIS B 1 125 ? -10.359 10.891 -4.457 1 98.31 125 HIS B CA 1
ATOM 3706 C C . HIS B 1 125 ? -10.523 10.734 -2.951 1 98.31 125 HIS B C 1
ATOM 3708 O O . HIS B 1 125 ? -10.914 11.68 -2.262 1 98.31 125 HIS B O 1
ATOM 3714 N N . LEU B 1 126 ? -10.25 9.555 -2.422 1 98.5 126 LEU B N 1
ATOM 3715 C CA . LEU B 1 126 ? -10.367 9.25 -1 1 98.5 126 LEU B CA 1
ATOM 3716 C C . LEU B 1 126 ? -9.016 8.875 -0.411 1 98.5 126 LEU B C 1
ATOM 3718 O O . LEU B 1 126 ? -8.352 7.949 -0.897 1 98.5 126 LEU B O 1
ATOM 3722 N N . ALA B 1 127 ? -8.602 9.562 0.611 1 97.81 127 ALA B N 1
ATOM 3723 C CA . ALA B 1 127 ? -7.359 9.242 1.312 1 97.81 127 ALA B CA 1
ATOM 3724 C C . ALA B 1 127 ? -7.645 8.625 2.678 1 97.81 127 ALA B C 1
ATOM 3726 O O . ALA B 1 127 ? -8.188 9.289 3.566 1 97.81 127 ALA B O 1
ATOM 3727 N N . PHE B 1 128 ? -7.242 7.418 2.842 1 97.44 128 PHE B N 1
ATOM 3728 C CA . PHE B 1 128 ? -7.449 6.723 4.105 1 97.44 128 PHE B CA 1
ATOM 3729 C C . PHE B 1 128 ? -6.383 7.117 5.121 1 97.44 128 PHE B C 1
ATOM 3731 O O . PHE B 1 128 ? -5.289 7.547 4.746 1 97.44 128 PHE B O 1
ATOM 3738 N N . ALA B 1 129 ? -6.785 7.035 6.363 1 95.12 129 ALA B N 1
ATOM 3739 C CA . ALA B 1 129 ? -5.828 7.301 7.438 1 95.12 129 ALA B CA 1
ATOM 3740 C C . ALA B 1 129 ? -4.902 6.105 7.648 1 95.12 129 ALA B C 1
ATOM 3742 O O . ALA B 1 129 ? -5.27 4.965 7.352 1 95.12 129 ALA B O 1
ATOM 3743 N N . PRO B 1 130 ? -3.66 6.418 8.156 1 92.88 130 PRO B N 1
ATOM 3744 C CA . PRO B 1 130 ? -2.82 5.285 8.547 1 92.88 130 PRO B CA 1
ATOM 3745 C C . PRO B 1 130 ? -3.541 4.316 9.484 1 92.88 130 PRO B C 1
ATOM 3747 O O . PRO B 1 130 ? -4.285 4.742 10.367 1 92.88 130 PRO B O 1
ATOM 3750 N N . GLY B 1 131 ? -3.316 3.01 9.242 1 88.88 131 GLY B N 1
ATOM 3751 C CA . GLY B 1 131 ? -4.012 2.004 10.031 1 88.88 131 GLY B CA 1
ATOM 3752 C C . GLY B 1 131 ? -5.086 1.272 9.25 1 88.88 131 GLY B C 1
ATOM 3753 O O . GLY B 1 131 ? -5.445 0.142 9.586 1 88.88 131 GLY B O 1
ATOM 3754 N N . PHE B 1 132 ? -5.691 2.018 8.297 1 92.31 132 PHE B N 1
ATOM 3755 C CA . PHE B 1 132 ? -6.637 1.336 7.418 1 92.31 132 PHE B CA 1
ATOM 3756 C C . PHE B 1 132 ? -5.906 0.574 6.32 1 92.31 132 PHE B C 1
ATOM 3758 O O . PHE B 1 132 ? -5.191 1.173 5.5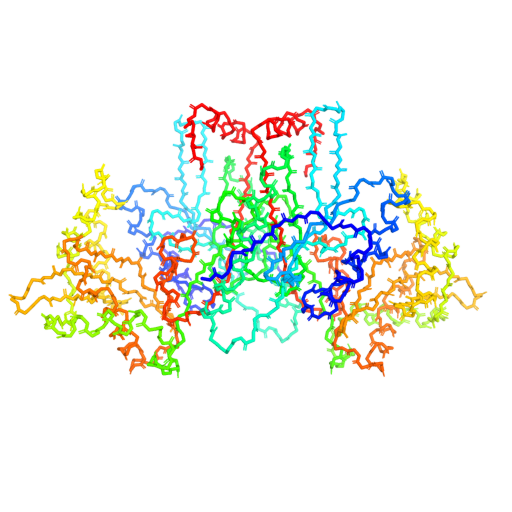12 1 92.31 132 PHE B O 1
ATOM 3765 N N . LYS B 1 133 ? -6.148 -0.732 6.172 1 90 133 LYS B N 1
ATOM 3766 C CA . LYS B 1 133 ? -5.254 -1.541 5.348 1 90 133 LYS B CA 1
ATOM 3767 C C . LYS B 1 133 ? -5.965 -2.045 4.094 1 90 133 LYS B C 1
ATOM 3769 O O . LYS B 1 133 ? -5.336 -2.229 3.051 1 90 133 LYS B O 1
ATOM 3774 N N . ASP B 1 134 ? -7.289 -2.246 4.125 1 95.12 134 ASP B N 1
ATOM 3775 C CA . ASP B 1 134 ? -7.965 -3 3.074 1 95.12 134 ASP B CA 1
ATOM 3776 C C . ASP B 1 134 ? -8.766 -2.072 2.162 1 95.12 134 ASP B C 1
ATOM 3778 O O . ASP B 1 134 ? -9.891 -1.691 2.488 1 95.12 134 ASP B O 1
ATOM 3782 N N . VAL B 1 135 ? -8.211 -1.804 0.962 1 97.25 135 VAL B N 1
ATOM 3783 C CA . VAL B 1 135 ? -8.906 -0.91 0.046 1 97.25 135 VAL B CA 1
ATOM 3784 C C . VAL B 1 135 ? -9.453 -1.705 -1.141 1 97.25 135 VAL B C 1
ATOM 3786 O O . VAL B 1 135 ? -9.82 -1.128 -2.166 1 97.25 135 VAL B O 1
ATOM 3789 N N . ARG B 1 136 ? -9.641 -3.033 -1.033 1 97.44 136 ARG B N 1
ATOM 3790 C CA . ARG B 1 136 ? -10.078 -3.926 -2.104 1 97.44 136 ARG B CA 1
ATOM 3791 C C . ARG B 1 136 ? -11.492 -3.594 -2.553 1 97.44 136 ARG B C 1
ATOM 3793 O O . ARG B 1 136 ? -11.82 -3.705 -3.738 1 97.44 136 ARG B O 1
ATOM 3800 N N . PRO B 1 137 ? -12.367 -3.131 -1.618 1 97.31 137 PRO B N 1
ATOM 3801 C CA . PRO B 1 137 ? -13.688 -2.734 -2.102 1 97.31 137 PRO B CA 1
ATOM 3802 C C . PRO B 1 137 ? -13.625 -1.729 -3.248 1 97.31 137 PRO B C 1
ATOM 3804 O O . PRO B 1 137 ? -14.523 -1.687 -4.09 1 97.31 137 PRO B O 1
ATOM 3807 N N . PHE B 1 138 ? -12.555 -0.996 -3.293 1 98.19 138 PHE B N 1
ATOM 3808 C CA . PHE B 1 138 ? -12.383 -0.001 -4.344 1 98.19 138 PHE B CA 1
ATOM 3809 C C . PHE B 1 138 ? -11.602 -0.581 -5.512 1 98.19 138 PHE B C 1
ATOM 3811 O O . PHE B 1 138 ? -12.039 -0.513 -6.66 1 98.19 138 PHE B O 1
ATOM 3818 N N . THR B 1 139 ? -10.469 -1.247 -5.246 1 97.44 139 THR B N 1
ATOM 3819 C CA . THR B 1 139 ? -9.594 -1.719 -6.309 1 97.44 139 THR B CA 1
ATOM 3820 C C . THR B 1 139 ? -10.258 -2.832 -7.113 1 97.44 139 THR B C 1
ATOM 3822 O O . THR B 1 139 ? -10.039 -2.951 -8.32 1 97.44 139 THR B O 1
ATOM 3825 N N . TRP B 1 140 ? -11.078 -3.621 -6.469 1 96.88 140 TRP B N 1
ATOM 3826 C CA . TRP B 1 140 ? -11.828 -4.66 -7.164 1 96.88 140 TRP B CA 1
ATOM 3827 C C . TRP B 1 140 ? -12.82 -4.051 -8.148 1 96.88 140 TRP B C 1
ATOM 3829 O O . TRP B 1 140 ? -13.32 -4.738 -9.039 1 96.88 140 TRP B O 1
ATOM 3839 N N . ASN B 1 141 ? -13.148 -2.828 -7.934 1 96.56 141 ASN B N 1
ATOM 3840 C CA . ASN B 1 141 ? -14.203 -2.193 -8.719 1 96.56 141 ASN B CA 1
ATOM 3841 C C . ASN B 1 141 ? -13.648 -1.065 -9.586 1 96.56 141 ASN B C 1
ATOM 3843 O O . ASN B 1 141 ? -14.32 -0.054 -9.797 1 96.56 141 ASN B O 1
ATOM 3847 N N . GLY B 1 142 ? -12.422 -1.186 -9.93 1 95.06 142 GLY B N 1
ATOM 3848 C CA . GLY B 1 142 ? -11.867 -0.377 -11 1 95.06 142 GLY B CA 1
ATOM 3849 C C . GLY B 1 142 ? -11.234 0.912 -10.508 1 95.06 142 GLY B C 1
ATOM 3850 O O . GLY B 1 142 ? -10.82 1.751 -11.312 1 95.06 142 GLY B O 1
ATOM 3851 N N . TRP B 1 143 ? -11.188 1.183 -9.203 1 97.69 143 TRP B N 1
ATOM 3852 C CA . TRP B 1 143 ? -10.523 2.379 -8.688 1 97.69 143 TRP B CA 1
ATOM 3853 C C . TRP B 1 143 ? -9.008 2.207 -8.688 1 97.69 143 TRP B C 1
ATOM 3855 O O . TRP B 1 143 ? -8.5 1.126 -8.383 1 97.69 143 TRP B O 1
ATOM 3865 N N . ASP B 1 144 ? -8.336 3.266 -8.992 1 97.31 144 ASP B N 1
ATOM 3866 C CA . ASP B 1 144 ? -6.887 3.281 -8.844 1 97.31 144 ASP B CA 1
ATOM 3867 C C . ASP B 1 144 ? -6.48 3.473 -7.387 1 97.31 144 ASP B C 1
ATOM 3869 O O . ASP B 1 144 ? -7.148 4.195 -6.641 1 97.31 144 ASP B O 1
ATOM 3873 N N . SER B 1 145 ? -5.449 2.803 -7.008 1 98.25 145 SER B N 1
ATOM 3874 C CA . SER B 1 145 ? -4.918 2.988 -5.66 1 98.25 145 SER B CA 1
ATOM 3875 C C . SER B 1 145 ? -3.514 3.58 -5.691 1 98.25 145 SER B C 1
ATOM 3877 O O . SER B 1 145 ? -2.803 3.445 -6.688 1 98.25 145 SER B O 1
ATOM 3879 N N . THR B 1 146 ? -3.109 4.297 -4.656 1 98.06 146 THR B N 1
ATOM 3880 C CA . THR B 1 146 ? -1.782 4.875 -4.477 1 98.06 146 THR B CA 1
ATOM 3881 C C . THR B 1 146 ? -1.258 4.602 -3.07 1 98.06 146 THR B C 1
ATOM 3883 O O . THR B 1 146 ? -2.014 4.668 -2.098 1 98.06 146 THR B O 1
ATOM 3886 N N . VAL B 1 147 ? 0.041 4.32 -3.043 1 97.75 147 VAL B N 1
ATOM 3887 C CA . VAL B 1 147 ? 0.718 4.09 -1.771 1 97.75 147 VAL B CA 1
ATOM 3888 C C . VAL B 1 147 ? 1.357 5.391 -1.284 1 97.75 147 VAL B C 1
ATOM 3890 O O . VAL B 1 147 ? 2.066 6.059 -2.039 1 97.75 147 VAL B O 1
ATOM 3893 N N . HIS B 1 148 ? 1.009 5.758 -0.084 1 96.88 148 HIS B N 1
ATOM 3894 C CA . HIS B 1 148 ? 1.635 6.879 0.613 1 96.88 148 HIS B CA 1
ATOM 3895 C C . HIS B 1 148 ? 2.338 6.41 1.883 1 96.88 148 HIS B C 1
ATOM 3897 O O . HIS B 1 148 ? 2.166 5.266 2.309 1 96.88 148 HIS B O 1
ATOM 3903 N N . TYR B 1 149 ? 3.168 7.328 2.418 1 96.25 149 TYR B N 1
ATOM 3904 C CA . TYR B 1 149 ? 3.867 6.996 3.652 1 96.25 149 TYR B CA 1
ATOM 3905 C C . TYR B 1 149 ? 3.844 8.164 4.629 1 96.25 149 TYR B C 1
ATOM 3907 O O . TYR B 1 149 ? 3.736 9.32 4.219 1 96.25 149 TYR B O 1
ATOM 3915 N N . THR B 1 150 ? 3.861 7.84 5.828 1 95.25 150 THR B N 1
ATOM 3916 C CA . THR B 1 150 ? 4.117 8.797 6.898 1 95.25 150 THR B CA 1
ATOM 3917 C C . THR B 1 150 ? 5.188 8.273 7.852 1 95.25 150 THR B C 1
ATOM 3919 O O . THR B 1 150 ? 5.555 7.098 7.793 1 95.25 150 THR B O 1
ATOM 3922 N N . HIS B 1 151 ? 5.77 9.156 8.656 1 95.25 151 HIS B N 1
ATOM 3923 C CA . HIS B 1 151 ? 6.809 8.797 9.617 1 95.25 151 HIS B CA 1
ATOM 3924 C C . HIS B 1 151 ? 6.273 8.836 11.047 1 95.25 151 HIS B C 1
ATOM 3926 O O . HIS B 1 151 ? 5.73 9.852 11.484 1 95.25 151 HIS B O 1
ATOM 3932 N N . TYR B 1 152 ? 6.438 7.738 11.727 1 94.81 152 TYR B N 1
ATOM 3933 C CA . TYR B 1 152 ? 6.102 7.676 13.148 1 94.81 152 TYR B CA 1
ATOM 3934 C C . TYR B 1 152 ? 7.359 7.602 14 1 94.81 152 TYR B C 1
ATOM 3936 O O . TYR B 1 152 ? 8.242 6.777 13.75 1 94.81 152 TYR B O 1
ATOM 3944 N N . LEU B 1 153 ? 7.535 8.461 14.891 1 94.88 153 LEU B N 1
ATOM 3945 C CA . LEU B 1 153 ? 8.547 8.32 15.93 1 94.88 153 LEU B CA 1
ATOM 3946 C C . LEU B 1 153 ? 7.996 7.562 17.125 1 94.88 153 LEU B C 1
ATOM 3948 O O . LEU B 1 153 ? 6.957 7.934 17.688 1 94.88 153 LEU B O 1
ATOM 3952 N N . ASN B 1 154 ? 8.648 6.492 17.469 1 94.25 154 ASN B N 1
ATOM 3953 C CA . ASN B 1 154 ? 8.266 5.688 18.625 1 94.25 154 ASN B CA 1
ATOM 3954 C C . ASN B 1 154 ? 8.688 6.348 19.938 1 94.25 154 ASN B C 1
ATOM 3956 O O . ASN B 1 154 ? 9.875 6.371 20.266 1 94.25 154 ASN B O 1
ATOM 3960 N N . LEU B 1 155 ? 7.738 6.754 20.719 1 95.69 155 LEU B N 1
ATOM 3961 C CA . LEU B 1 155 ? 8.023 7.562 21.906 1 95.69 155 LEU B CA 1
ATOM 3962 C C . LEU B 1 155 ? 8.422 6.68 23.078 1 95.69 155 LEU B C 1
ATOM 3964 O O . LEU B 1 155 ? 8.883 7.184 24.109 1 95.69 155 LEU B O 1
ATOM 3968 N N . ASN B 1 156 ? 8.289 5.402 22.906 1 94.5 156 ASN B N 1
ATOM 3969 C CA . ASN B 1 156 ? 8.711 4.488 23.969 1 94.5 156 ASN B CA 1
ATOM 3970 C C . ASN B 1 156 ? 10.219 4.27 23.953 1 94.5 156 ASN B C 1
ATOM 3972 O O . ASN B 1 156 ? 10.789 3.752 24.906 1 94.5 156 ASN B O 1
ATOM 3976 N N . GLU B 1 157 ? 10.828 4.672 22.938 1 92.19 157 GLU B N 1
ATOM 3977 C CA . GLU B 1 157 ? 12.273 4.496 22.797 1 92.19 157 GLU B CA 1
ATOM 3978 C C . GLU B 1 157 ? 13.031 5.668 23.422 1 92.19 157 GLU B C 1
ATOM 3980 O O . GLU B 1 157 ? 12.43 6.664 23.812 1 92.19 157 GLU B O 1
ATOM 3985 N N . ASP B 1 158 ? 14.344 5.402 23.562 1 93 158 ASP B N 1
ATOM 3986 C CA . ASP B 1 158 ? 15.25 6.484 23.938 1 93 158 ASP B CA 1
ATOM 3987 C C . ASP B 1 158 ? 15.703 7.281 22.719 1 93 158 ASP B C 1
ATOM 3989 O O . ASP B 1 158 ? 16.453 6.777 21.891 1 93 158 ASP B O 1
ATOM 3993 N N . VAL B 1 159 ? 15.273 8.508 22.672 1 92.38 159 VAL B N 1
ATOM 3994 C CA . VAL B 1 159 ? 15.531 9.336 21.5 1 92.38 159 VAL B CA 1
ATOM 3995 C C . VAL B 1 159 ? 17.031 9.453 21.266 1 92.38 159 VAL B C 1
ATOM 3997 O O . VAL B 1 159 ? 17.484 9.469 20.109 1 92.38 159 VAL B O 1
ATOM 4000 N N . ASP B 1 160 ? 17.859 9.469 22.281 1 93.88 160 ASP B N 1
ATOM 4001 C CA . ASP B 1 160 ? 19.297 9.672 22.156 1 93.88 160 ASP B CA 1
ATOM 4002 C C . ASP B 1 160 ? 19.969 8.469 21.484 1 93.88 160 ASP B C 1
ATOM 4004 O O . ASP B 1 160 ? 20.984 8.625 20.812 1 93.88 160 ASP B O 1
ATOM 4008 N N . ASN B 1 161 ? 19.391 7.383 21.625 1 89.69 161 ASN B N 1
ATOM 4009 C CA . ASN B 1 161 ? 19.953 6.172 21.047 1 89.69 161 ASN B CA 1
ATOM 4010 C C . ASN B 1 161 ? 19.641 6.07 19.562 1 89.69 161 ASN B C 1
ATOM 4012 O O . ASN B 1 161 ? 20.281 5.309 18.828 1 89.69 161 ASN B O 1
ATOM 4016 N N . ASN B 1 162 ? 18.734 6.883 19.188 1 87.5 162 ASN B N 1
ATOM 4017 C CA . ASN B 1 162 ? 18.219 6.637 17.844 1 87.5 162 ASN B CA 1
ATOM 4018 C C . ASN B 1 162 ? 18.531 7.797 16.906 1 87.5 162 ASN B C 1
ATOM 4020 O O . ASN B 1 162 ? 18.328 7.695 15.688 1 87.5 162 ASN B O 1
ATOM 4024 N N . ILE B 1 163 ? 19.016 8.891 17.391 1 93 163 ILE B N 1
ATOM 4025 C CA . ILE B 1 163 ? 19.266 10.039 16.531 1 93 163 ILE B CA 1
ATOM 4026 C C . ILE B 1 163 ? 20.594 9.883 15.812 1 93 163 ILE B C 1
ATOM 4028 O O . ILE B 1 163 ? 21.547 9.328 16.375 1 93 163 ILE B O 1
ATOM 4032 N N . SER B 1 164 ? 20.672 10.328 14.648 1 91.62 164 SER B N 1
ATOM 4033 C CA . SER B 1 164 ? 21.875 10.242 13.82 1 91.62 164 SER B CA 1
ATOM 4034 C C . SER B 1 164 ? 22.953 11.195 14.305 1 91.62 164 SER B C 1
ATOM 4036 O O . SER B 1 164 ? 22.672 12.094 15.109 1 91.62 164 SER B O 1
ATOM 4038 N N . ARG B 1 165 ? 24.219 11.055 13.805 1 91.69 165 ARG B N 1
ATOM 4039 C CA . ARG B 1 165 ? 25.328 11.953 14.102 1 91.69 165 ARG B CA 1
ATOM 4040 C C . ARG B 1 165 ? 25.031 13.375 13.641 1 91.69 165 ARG B C 1
ATOM 4042 O O . ARG B 1 165 ? 25.406 14.336 14.312 1 91.69 165 ARG B O 1
ATOM 4049 N N . LYS B 1 166 ? 24.375 13.492 12.516 1 92.06 166 LYS B N 1
ATOM 4050 C CA . LYS B 1 166 ? 24.016 14.797 11.977 1 92.06 166 LYS B CA 1
ATOM 4051 C C . LYS B 1 166 ? 23.062 15.539 12.922 1 92.06 166 LYS B C 1
ATOM 4053 O O . LYS B 1 166 ? 23.25 16.734 13.188 1 92.06 166 LYS B O 1
ATOM 4058 N N . ILE B 1 167 ? 22.062 14.867 13.391 1 94.75 167 ILE B N 1
ATOM 4059 C CA . ILE B 1 167 ? 21.094 15.469 14.305 1 94.75 167 ILE B CA 1
ATOM 4060 C C . ILE B 1 167 ? 21.781 15.867 15.602 1 94.75 167 ILE B C 1
ATOM 4062 O O . ILE B 1 167 ? 21.516 16.938 16.156 1 94.75 167 ILE B O 1
ATOM 4066 N N . ARG B 1 168 ? 22.672 15.055 16.109 1 96.81 168 ARG B N 1
ATOM 4067 C CA . ARG B 1 168 ? 23.422 15.375 17.312 1 96.81 168 ARG B CA 1
ATOM 4068 C C . ARG B 1 168 ? 24.219 16.672 17.141 1 96.81 168 ARG B C 1
ATOM 4070 O O . ARG B 1 168 ? 24.281 17.5 18.047 1 96.81 168 ARG B O 1
ATOM 4077 N N . ARG B 1 169 ? 24.812 16.75 16 1 97.25 169 ARG B N 1
ATOM 4078 C CA . ARG B 1 169 ? 25.578 17.953 15.695 1 97.25 169 ARG B CA 1
ATOM 4079 C C . ARG B 1 169 ? 24.672 19.172 15.656 1 97.25 169 ARG B C 1
ATOM 4081 O O . ARG B 1 169 ? 25.031 20.25 16.156 1 97.25 169 ARG B O 1
ATOM 4088 N N . GLU B 1 170 ? 23.531 19.016 15.047 1 97 170 GLU B N 1
ATOM 4089 C CA . GLU B 1 170 ? 22.578 20.125 14.969 1 97 170 GLU B CA 1
ATOM 4090 C C . GLU B 1 170 ? 22.094 20.531 16.359 1 97 170 GLU B C 1
ATOM 4092 O O . GLU B 1 170 ? 21.922 21.719 16.641 1 97 170 GLU B O 1
ATOM 4097 N N . LEU B 1 171 ? 21.891 19.578 17.156 1 97.81 171 LEU B N 1
ATOM 4098 C CA . LEU B 1 171 ? 21.469 19.859 18.531 1 97.81 171 LEU B CA 1
ATOM 4099 C C . LEU B 1 171 ? 22.562 20.562 19.312 1 97.81 171 LEU B C 1
ATOM 4101 O O . LEU B 1 171 ? 22.281 21.484 20.078 1 97.81 171 LEU B O 1
ATOM 4105 N N . LYS B 1 172 ? 23.75 20.094 19.125 1 98.12 172 LYS B N 1
ATOM 4106 C CA . LYS B 1 172 ? 24.875 20.766 19.766 1 98.12 172 LYS B CA 1
ATOM 4107 C C . LYS B 1 172 ? 24.969 22.234 19.328 1 98.12 172 LYS B C 1
ATOM 4109 O O . LYS B 1 172 ? 25.156 23.125 20.156 1 98.12 172 LYS B O 1
ATOM 4114 N N . THR B 1 173 ? 24.844 22.438 18.047 1 98.31 173 THR B N 1
ATOM 4115 C CA . THR B 1 173 ? 24.859 23.797 17.484 1 98.31 173 THR B CA 1
ATOM 4116 C C . THR B 1 173 ? 23.75 24.641 18.094 1 98.31 173 THR B C 1
ATOM 4118 O O . THR B 1 173 ? 23.984 25.797 18.469 1 98.31 173 THR B O 1
ATOM 4121 N N . ALA B 1 174 ? 22.547 24.109 18.156 1 98.38 174 ALA B N 1
ATOM 4122 C CA . ALA B 1 174 ? 21.406 24.812 18.734 1 98.38 174 ALA B CA 1
ATOM 4123 C C . ALA B 1 174 ? 21.672 25.188 20.188 1 98.38 174 ALA B C 1
ATOM 4125 O O . ALA B 1 174 ? 21.391 26.312 20.609 1 98.38 174 ALA B O 1
ATOM 4126 N N . ASN B 1 175 ? 22.234 24.297 20.922 1 97.69 175 ASN B N 1
ATOM 4127 C CA . ASN B 1 175 ? 22.562 24.531 22.328 1 97.69 175 ASN B CA 1
ATOM 4128 C C . ASN B 1 175 ? 23.625 25.609 22.484 1 97.69 175 ASN B C 1
ATOM 4130 O O . ASN B 1 175 ? 23.516 26.469 23.344 1 97.69 175 ASN B O 1
ATOM 4134 N N . GLU B 1 176 ? 24.609 25.5 21.641 1 98.06 176 GLU B N 1
ATOM 4135 C CA . GLU B 1 176 ? 25.703 26.469 21.688 1 98.06 176 GLU B CA 1
ATOM 4136 C C . GLU B 1 176 ? 25.203 27.875 21.344 1 98.06 176 GLU B C 1
ATOM 4138 O O . GLU B 1 176 ? 25.703 28.859 21.875 1 98.06 176 GLU B O 1
ATOM 4143 N N . ALA B 1 177 ? 24.281 27.922 20.469 1 97.88 177 ALA B N 1
ATOM 4144 C CA . ALA B 1 177 ? 23.703 29.188 20.078 1 97.88 177 ALA B CA 1
ATOM 4145 C C . ALA B 1 177 ? 22.734 29.719 21.141 1 97.88 177 ALA B C 1
ATOM 4147 O O . ALA B 1 177 ? 22.234 30.844 21.031 1 97.88 177 ALA B O 1
ATOM 4148 N N . GLY B 1 178 ? 22.438 28.938 22.125 1 98.06 178 GLY B N 1
ATOM 4149 C CA . GLY B 1 178 ? 21.562 29.328 23.219 1 98.06 178 GLY B CA 1
ATOM 4150 C C . GLY B 1 178 ? 20.094 29.25 22.859 1 98.06 178 GLY B C 1
ATOM 4151 O O . GLY B 1 178 ? 19.266 29.906 23.5 1 98.06 178 GLY B O 1
ATOM 4152 N N . LEU B 1 179 ? 19.719 28.516 21.859 1 98.44 179 LEU B N 1
ATOM 4153 C CA . LEU B 1 179 ? 18.328 28.375 21.469 1 98.44 179 LEU B CA 1
ATOM 4154 C C . LEU B 1 179 ? 17.531 27.641 22.547 1 98.44 179 LEU B C 1
ATOM 4156 O O . LEU B 1 179 ? 18.078 26.781 23.25 1 98.44 179 LEU B O 1
ATOM 4160 N N . LYS B 1 180 ? 16.297 28.031 22.688 1 98.12 180 LYS B N 1
ATOM 4161 C CA . LYS B 1 180 ? 15.406 27.375 23.641 1 98.12 180 LYS B CA 1
ATOM 4162 C C . LYS B 1 180 ? 14.047 27.094 23 1 98.12 180 LYS B C 1
ATOM 4164 O O . LYS B 1 180 ? 13.641 27.781 22.062 1 98.12 180 LYS B O 1
ATOM 4169 N N . THR B 1 181 ? 13.438 26.078 23.469 1 97.69 181 THR B N 1
ATOM 4170 C CA . THR B 1 181 ? 12.094 25.719 23.031 1 97.69 181 THR B CA 1
ATOM 4171 C C . THR B 1 181 ? 11.07 26.031 24.109 1 97.69 181 THR B C 1
ATOM 4173 O O . THR B 1 181 ? 11.32 25.812 25.297 1 97.69 181 THR B O 1
ATOM 4176 N N . ARG B 1 182 ? 9.922 26.516 23.781 1 97.06 182 ARG B N 1
ATOM 4177 C CA . ARG B 1 182 ? 8.828 26.734 24.719 1 97.06 182 ARG B CA 1
ATOM 4178 C C . ARG B 1 182 ? 7.477 26.562 24.031 1 97.06 182 ARG B C 1
ATOM 4180 O O . ARG B 1 182 ? 7.375 26.688 22.812 1 97.06 182 ARG B O 1
ATOM 4187 N N . VAL B 1 183 ? 6.473 26.328 24.828 1 96.75 183 VAL B N 1
ATOM 4188 C CA . VAL B 1 183 ? 5.105 26.297 24.328 1 96.75 183 VAL B CA 1
ATOM 4189 C C . VAL B 1 183 ? 4.602 27.734 24.125 1 96.75 183 VAL B C 1
ATOM 4191 O O . VAL B 1 183 ? 4.707 28.562 25.031 1 96.75 183 VAL B O 1
ATOM 4194 N N . TRP B 1 184 ? 4.129 28.062 22.938 1 96.25 184 TRP B N 1
ATOM 4195 C CA . TRP B 1 184 ? 3.639 29.391 22.609 1 96.25 184 TRP B CA 1
ATOM 4196 C C . TRP B 1 184 ? 2.52 29.328 21.578 1 96.25 184 TRP B C 1
ATOM 4198 O O . TRP B 1 184 ? 2.773 29.422 20.375 1 96.25 184 TRP B O 1
ATOM 4208 N N . ASN B 1 185 ? 1.292 29.266 22.078 1 96.12 185 ASN B N 1
ATOM 4209 C CA . ASN B 1 185 ? 0.14 29.141 21.188 1 96.12 185 ASN B CA 1
ATOM 4210 C C . ASN B 1 185 ? -0.313 30.5 20.672 1 96.12 185 ASN B C 1
ATOM 4212 O O . ASN B 1 185 ? -1.336 31.031 21.109 1 96.12 185 ASN B O 1
ATOM 4216 N N . ASP B 1 186 ? 0.396 31.047 19.75 1 96.56 186 ASP B N 1
ATOM 4217 C CA . ASP B 1 186 ? 0.113 32.344 19.172 1 96.56 186 ASP B CA 1
ATOM 4218 C C . ASP B 1 186 ? 0.029 32.281 17.641 1 96.56 186 ASP B C 1
ATOM 4220 O O . ASP B 1 186 ? 1.052 32.156 16.969 1 96.56 186 ASP B O 1
ATOM 4224 N N . PRO B 1 187 ? -1.164 32.438 17.125 1 97.12 187 PRO B N 1
ATOM 4225 C CA . PRO B 1 187 ? -1.333 32.281 15.68 1 97.12 187 PRO B CA 1
ATOM 4226 C C . PRO B 1 187 ? -0.556 33.344 14.891 1 97.12 187 PRO B C 1
ATOM 4228 O O . PRO B 1 187 ? -0.093 33.062 13.781 1 97.12 187 PRO B O 1
ATOM 4231 N N . GLU B 1 188 ? -0.391 34.5 15.398 1 96.75 188 GLU B N 1
ATOM 4232 C CA . GLU B 1 188 ? 0.346 35.562 14.711 1 96.75 188 GLU B CA 1
ATOM 4233 C C . GLU B 1 188 ? 1.814 35.188 14.531 1 96.75 188 GLU B C 1
ATOM 4235 O O . GLU B 1 188 ? 2.393 35.375 13.469 1 96.75 188 GLU B O 1
ATOM 4240 N N . THR B 1 189 ? 2.367 34.688 15.594 1 97.06 189 THR B N 1
ATOM 4241 C CA . THR B 1 189 ? 3.754 34.219 15.523 1 97.06 189 THR B CA 1
ATOM 4242 C C . THR B 1 189 ? 3.918 33.125 14.469 1 97.06 189 THR B C 1
ATOM 4244 O O . THR B 1 189 ? 4.836 33.188 13.648 1 97.06 189 THR B O 1
ATOM 4247 N N . TYR B 1 190 ? 3.057 32.188 14.539 1 97.56 190 TYR B N 1
ATOM 4248 C CA . TYR B 1 190 ? 3.172 31.109 13.586 1 97.56 190 TYR B CA 1
ATOM 4249 C C . TYR B 1 190 ? 3.029 31.609 12.148 1 97.56 190 TYR B C 1
ATOM 4251 O O . TYR B 1 190 ? 3.85 31.281 11.289 1 97.56 190 TYR B O 1
ATOM 4259 N N . TYR B 1 191 ? 1.997 32.344 11.914 1 97 191 TYR B N 1
ATOM 4260 C CA . TYR B 1 191 ? 1.72 32.781 10.555 1 97 191 TYR B CA 1
ATOM 4261 C C . TYR B 1 191 ? 2.848 33.656 10.023 1 97 191 TYR B C 1
ATOM 4263 O O . TYR B 1 191 ? 3.17 33.625 8.836 1 97 191 TYR B O 1
ATOM 4271 N N . HIS B 1 192 ? 3.396 34.469 10.875 1 96.06 192 HIS B N 1
ATOM 4272 C CA . HIS B 1 192 ? 4.551 35.281 10.492 1 96.06 192 HIS B CA 1
ATOM 4273 C C . HIS B 1 192 ? 5.703 34.406 10.016 1 96.06 192 HIS B C 1
ATOM 4275 O O . HIS B 1 192 ? 6.262 34.625 8.945 1 96.06 192 HIS B O 1
ATOM 4281 N N . LEU B 1 193 ? 6.047 33.406 10.789 1 96.81 193 LEU B N 1
ATOM 4282 C CA . LEU B 1 193 ? 7.109 32.469 10.422 1 96.81 193 LEU B CA 1
ATOM 4283 C C . LEU B 1 193 ? 6.785 31.75 9.109 1 96.81 193 LEU B C 1
ATOM 4285 O O . LEU B 1 193 ? 7.648 31.625 8.234 1 96.81 193 LEU B O 1
ATOM 4289 N N . LEU B 1 194 ? 5.523 31.297 9.039 1 95.94 194 LEU B N 1
ATOM 4290 C CA . LEU B 1 194 ? 5.086 30.594 7.836 1 95.94 194 LEU B CA 1
ATOM 4291 C C . LEU B 1 194 ? 5.234 31.484 6.609 1 95.94 194 LEU B C 1
ATOM 4293 O O . LEU B 1 194 ? 5.691 31.031 5.559 1 95.94 194 LEU B O 1
ATOM 4297 N N . SER B 1 195 ? 4.898 32.719 6.742 1 95.38 195 SER B N 1
ATOM 4298 C CA . SER B 1 195 ? 4.977 33.688 5.645 1 95.38 195 SER B CA 1
ATOM 4299 C C . SER B 1 195 ? 6.418 33.875 5.191 1 95.38 195 SER B C 1
ATOM 4301 O O . SER B 1 195 ? 6.684 34.062 4 1 95.38 195 SER B O 1
ATOM 4303 N N . MET B 1 196 ? 7.363 33.844 6.074 1 94.44 196 MET B N 1
ATOM 4304 C CA . MET B 1 196 ? 8.773 34 5.746 1 94.44 196 MET B CA 1
ATOM 4305 C C . MET B 1 196 ? 9.266 32.844 4.859 1 94.44 196 MET B C 1
ATOM 4307 O O . MET B 1 196 ? 10.039 33.062 3.926 1 94.44 196 MET B O 1
ATOM 4311 N N . VAL B 1 197 ? 8.773 31.672 5.18 1 90.19 197 VAL B N 1
ATOM 4312 C CA . VAL B 1 197 ? 9.148 30.484 4.414 1 90.19 197 VAL B CA 1
ATOM 4313 C C . VAL B 1 197 ? 8.695 30.641 2.965 1 90.19 197 VAL B C 1
ATOM 4315 O O . VAL B 1 197 ? 9.469 30.406 2.035 1 90.19 197 VAL B O 1
ATOM 4318 N N . TYR B 1 198 ? 7.473 31.047 2.766 1 91.75 198 TYR B N 1
ATOM 4319 C CA . TYR B 1 198 ? 6.879 31.094 1.436 1 91.75 198 TYR B CA 1
ATOM 4320 C C . TYR B 1 198 ? 7.328 32.344 0.683 1 91.75 198 TYR B C 1
ATOM 4322 O O . TYR B 1 198 ? 7.469 32.312 -0.542 1 91.75 198 TYR B O 1
ATOM 4330 N N . GLU B 1 199 ? 7.574 33.406 1.366 1 90.25 199 GLU B N 1
ATOM 4331 C CA . GLU B 1 199 ? 8.078 34.625 0.738 1 90.25 199 GLU B CA 1
ATOM 4332 C C . GLU B 1 199 ? 9.43 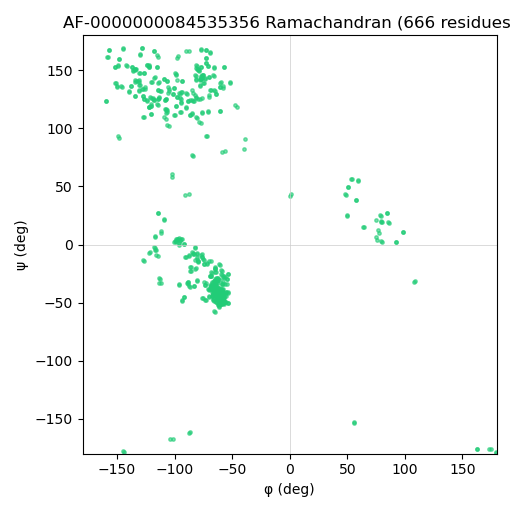34.375 0.073 1 90.25 199 GLU B C 1
ATOM 4334 O O . GLU B 1 199 ? 9.688 34.875 -1.023 1 90.25 199 GLU B O 1
ATOM 4339 N N . LYS B 1 200 ? 10.203 33.688 0.688 1 87.75 200 LYS B N 1
ATOM 4340 C CA . LYS B 1 200 ? 11.516 33.344 0.143 1 87.75 200 LYS B CA 1
ATOM 4341 C C . LYS B 1 200 ? 11.391 32.562 -1.164 1 87.75 200 LYS B C 1
ATOM 4343 O O . LYS B 1 200 ? 12.25 32.688 -2.041 1 87.75 200 LYS B O 1
ATOM 4348 N N . GLN B 1 201 ? 10.375 31.828 -1.306 1 86.88 201 GLN B N 1
ATOM 4349 C CA . GLN B 1 201 ? 10.133 31.031 -2.504 1 86.88 201 GLN B CA 1
ATOM 4350 C C . GLN B 1 201 ? 9.227 31.766 -3.482 1 86.88 201 GLN B C 1
ATOM 4352 O O . GLN B 1 201 ? 8.812 31.203 -4.5 1 86.88 201 GLN B O 1
ATOM 4357 N N . LYS B 1 202 ? 8.852 33 -3.17 1 90.75 202 LYS B N 1
ATOM 4358 C CA . LYS B 1 202 ? 7.949 33.812 -3.973 1 90.75 202 LYS B CA 1
ATOM 4359 C C . LYS B 1 202 ? 6.605 33.125 -4.176 1 90.75 202 LYS B C 1
ATOM 4361 O O . LYS B 1 202 ? 6.066 33.125 -5.285 1 90.75 202 LYS B O 1
ATOM 4366 N N . LEU B 1 203 ? 6.191 32.469 -3.092 1 89.38 203 LEU B N 1
ATOM 4367 C CA . LEU B 1 203 ? 4.91 31.781 -3.084 1 89.38 203 LEU B CA 1
ATOM 4368 C C . LEU B 1 203 ? 4.016 32.312 -1.966 1 89.38 203 LEU B C 1
ATOM 4370 O O . LEU B 1 203 ? 4.504 32.844 -0.98 1 89.38 203 LEU B O 1
ATOM 4374 N N . ALA B 1 204 ? 2.746 32.188 -2.156 1 89 204 ALA B N 1
ATOM 4375 C CA . ALA B 1 204 ? 1.794 32.469 -1.084 1 89 204 ALA B CA 1
ATOM 4376 C C . ALA B 1 204 ? 1.702 31.312 -0.114 1 89 204 ALA B C 1
ATOM 4378 O O . ALA B 1 204 ? 1.897 30.156 -0.506 1 89 204 ALA B O 1
ATOM 4379 N N . PRO B 1 205 ? 1.403 31.656 1.151 1 89.94 205 PRO B N 1
ATOM 4380 C CA . PRO B 1 205 ? 1.174 30.562 2.084 1 89.94 205 PRO B CA 1
ATOM 4381 C C . PRO B 1 205 ? 0.057 29.625 1.628 1 89.94 205 PRO B C 1
ATOM 4383 O O . PRO B 1 205 ? -0.844 30.031 0.897 1 89.94 205 PRO B O 1
ATOM 4386 N N . PRO B 1 206 ? 0.166 28.422 2.057 1 88.62 206 PRO B N 1
ATOM 4387 C CA . PRO B 1 206 ? -0.786 27.422 1.573 1 88.62 206 PRO B CA 1
ATOM 4388 C C . PRO B 1 206 ? -2.205 27.656 2.084 1 88.62 206 PRO B C 1
ATOM 4390 O O . PRO B 1 206 ? -3.172 27.203 1.464 1 88.62 206 PRO B O 1
ATOM 4393 N N . LEU B 1 207 ? -2.342 28.297 3.271 1 93.12 207 LEU B N 1
ATOM 4394 C CA . LEU B 1 207 ? -3.631 28.625 3.869 1 93.12 207 LEU B CA 1
ATOM 4395 C C . LEU B 1 207 ? -3.646 30.062 4.371 1 93.12 207 LEU B C 1
ATOM 4397 O O . LEU B 1 207 ? -2.604 30.609 4.742 1 93.12 207 LEU B O 1
ATOM 4401 N N . PRO B 1 208 ? -4.844 30.641 4.363 1 93.94 208 PRO B N 1
ATOM 4402 C CA . PRO B 1 208 ? -4.93 32.031 4.855 1 93.94 208 PRO B CA 1
ATOM 4403 C C . PRO B 1 208 ? -4.781 32.125 6.371 1 93.94 208 PRO B C 1
ATOM 4405 O O . PRO B 1 208 ? -5.008 31.141 7.082 1 93.94 208 PRO B O 1
ATOM 4408 N N . ARG B 1 209 ? -4.449 33.312 6.777 1 95.44 209 ARG B N 1
ATOM 4409 C CA . ARG B 1 209 ? -4.25 33.594 8.188 1 95.44 209 ARG B CA 1
ATOM 4410 C C . ARG B 1 209 ? -5.461 33.188 9.016 1 95.44 209 ARG B C 1
ATOM 4412 O O . ARG B 1 209 ? -5.312 32.625 10.102 1 95.44 209 ARG B O 1
ATOM 4419 N N . GLY B 1 210 ? -6.633 33.469 8.469 1 96.19 210 GLY B N 1
ATOM 4420 C CA . GLY B 1 210 ? -7.871 33.156 9.164 1 96.19 210 GLY B CA 1
ATOM 4421 C C . GLY B 1 210 ? -8.023 31.688 9.484 1 96.19 210 GLY B C 1
ATOM 4422 O O . GLY B 1 210 ? -8.641 31.312 10.484 1 96.19 210 GLY B O 1
ATOM 4423 N N . PHE B 1 211 ? -7.551 30.859 8.68 1 96.31 211 PHE B N 1
ATOM 4424 C CA . PHE B 1 211 ? -7.605 29.422 8.938 1 96.31 211 PHE B CA 1
ATOM 4425 C C . PHE B 1 211 ? -6.832 29.062 10.203 1 96.31 211 PHE B C 1
ATOM 4427 O O . PHE B 1 211 ? -7.344 28.359 11.07 1 96.31 211 PHE B O 1
ATOM 4434 N N . PHE B 1 212 ? -5.617 29.516 10.312 1 97.06 212 PHE B N 1
ATOM 4435 C CA . PHE B 1 212 ? -4.773 29.234 11.469 1 97.06 212 PHE B CA 1
ATOM 4436 C C . PHE B 1 212 ? -5.383 29.812 12.742 1 97.06 212 PHE B C 1
ATOM 4438 O O . PHE B 1 212 ? -5.348 29.188 13.797 1 97.06 212 PHE B O 1
ATOM 4445 N N . GLU B 1 213 ? -5.918 31 12.625 1 97.94 213 GLU B N 1
ATOM 4446 C CA . GLU B 1 213 ? -6.594 31.594 13.773 1 97.94 213 GLU B CA 1
ATOM 4447 C C . GLU B 1 213 ? -7.707 30.688 14.289 1 97.94 213 GLU B C 1
ATOM 4449 O O . GLU B 1 213 ? -7.852 30.5 15.5 1 97.94 213 GLU B O 1
ATOM 4454 N N . ARG B 1 214 ? -8.453 30.109 13.375 1 97.12 214 ARG B N 1
ATOM 4455 C CA . ARG B 1 214 ? -9.531 29.203 13.758 1 97.12 214 ARG B CA 1
ATOM 4456 C C . ARG B 1 214 ? -8.977 27.938 14.391 1 97.12 214 ARG B C 1
ATOM 4458 O O . ARG B 1 214 ? -9.555 27.406 15.344 1 97.12 214 ARG B O 1
ATOM 4465 N N . VAL B 1 215 ? -7.926 27.422 13.867 1 96.88 215 VAL B N 1
ATOM 4466 C CA . VAL B 1 215 ? -7.32 26.203 14.398 1 96.88 215 VAL B CA 1
ATOM 4467 C C . VAL B 1 215 ? -6.785 26.469 15.805 1 96.88 215 VAL B C 1
ATOM 4469 O O . VAL B 1 215 ? -6.996 25.672 16.719 1 96.88 215 VAL B O 1
ATOM 4472 N N . PHE B 1 216 ? -6.133 27.625 16 1 98 216 PHE B N 1
ATOM 4473 C CA . PHE B 1 216 ? -5.613 27.969 17.328 1 98 216 PHE B CA 1
ATOM 4474 C C . PHE B 1 216 ? -6.75 28.141 18.328 1 98 216 PHE B C 1
ATOM 4476 O O . PHE B 1 216 ? -6.621 27.766 19.484 1 98 216 PHE B O 1
ATOM 4483 N N . LYS B 1 217 ? -7.785 28.75 17.859 1 97.75 217 LYS B N 1
ATOM 4484 C CA . LYS B 1 217 ? -8.961 28.859 18.719 1 97.75 217 LYS B CA 1
ATOM 4485 C C . LYS B 1 217 ? -9.477 27.484 19.109 1 97.75 217 LYS B C 1
ATOM 4487 O O . LYS B 1 217 ? -9.812 27.25 20.281 1 97.75 217 LYS B O 1
ATOM 4492 N N . LEU B 1 218 ? -9.555 26.594 18.156 1 96.19 218 LEU B N 1
ATOM 4493 C CA . LEU B 1 218 ? -9.984 25.219 18.422 1 96.19 218 LEU B CA 1
ATOM 4494 C C . LEU B 1 218 ? -9.062 24.531 19.422 1 96.19 218 LEU B C 1
ATOM 4496 O O . LEU B 1 218 ? -9.523 23.859 20.344 1 96.19 218 LEU B O 1
ATOM 4500 N N . ILE B 1 219 ? -7.762 24.688 19.281 1 96.19 219 ILE B N 1
ATOM 4501 C CA . ILE B 1 219 ? -6.762 24.125 20.172 1 96.19 219 ILE B CA 1
ATOM 4502 C C . ILE B 1 219 ? -7.012 24.625 21.594 1 96.19 219 ILE B C 1
ATOM 4504 O O . ILE B 1 219 ? -6.988 23.844 22.547 1 96.19 219 ILE B O 1
ATOM 4508 N N . GLN B 1 220 ? -7.258 25.875 21.672 1 95.94 220 GLN B N 1
ATOM 4509 C CA . GLN B 1 220 ? -7.48 26.484 22.984 1 95.94 220 GLN B CA 1
ATOM 4510 C C . GLN B 1 220 ? -8.773 25.984 23.609 1 95.94 220 GLN B C 1
ATOM 4512 O O . GLN B 1 220 ? -8.797 25.609 24.781 1 95.94 220 GLN B O 1
ATOM 4517 N N . GLU B 1 221 ? -9.781 25.922 22.859 1 95.81 221 GLU B N 1
ATOM 4518 C CA . GLU B 1 221 ? -11.109 25.594 23.375 1 95.81 221 GLU B CA 1
ATOM 4519 C C . GLU B 1 221 ? -11.219 24.109 23.703 1 95.81 221 GLU B C 1
ATOM 4521 O O . GLU B 1 221 ? -11.891 23.734 24.672 1 95.81 221 GLU B O 1
ATOM 4526 N N . LYS B 1 222 ? -10.523 23.266 22.969 1 94.38 222 LYS B N 1
ATOM 4527 C CA . LYS B 1 222 ? -10.75 21.828 23.094 1 94.38 222 LYS B CA 1
ATOM 4528 C C . LYS B 1 222 ? -9.5 21.109 23.609 1 94.38 222 LYS B C 1
ATOM 4530 O O . LYS B 1 222 ? -9.523 19.906 23.844 1 94.38 222 LYS B O 1
ATOM 4535 N N . ASP B 1 223 ? -8.391 21.828 23.781 1 94.12 223 ASP B N 1
ATOM 4536 C CA . ASP B 1 223 ? -7.125 21.266 24.219 1 94.12 223 ASP B CA 1
ATOM 4537 C C . ASP B 1 223 ? -6.711 20.094 23.328 1 94.12 223 ASP B C 1
ATOM 4539 O O . ASP B 1 223 ? -6.469 18.984 23.812 1 94.12 223 ASP B O 1
ATOM 4543 N N . ILE B 1 224 ? -6.637 20.422 22.047 1 94.88 224 ILE B N 1
ATOM 4544 C CA . ILE B 1 224 ? -6.402 19.328 21.109 1 94.88 224 ILE B CA 1
ATOM 4545 C C . ILE B 1 224 ? -5.008 19.469 20.5 1 94.88 224 ILE B C 1
ATOM 4547 O O . ILE B 1 224 ? -4.699 18.828 19.484 1 94.88 224 ILE B O 1
ATOM 4551 N N . GLY B 1 225 ? -4.156 20.359 21.047 1 96.44 225 GLY B N 1
ATOM 4552 C CA . GLY B 1 225 ? -2.816 20.516 20.5 1 96.44 225 GLY B CA 1
ATOM 4553 C C . GLY B 1 225 ? -2.047 21.672 21.125 1 96.44 225 GLY B C 1
ATOM 4554 O O . GLY B 1 225 ? -2.488 22.25 22.125 1 96.44 225 GLY B O 1
ATOM 4555 N N . TYR B 1 226 ? -0.877 21.891 20.609 1 96.88 226 TYR B N 1
ATOM 4556 C CA . TYR B 1 226 ? -0.009 22.969 21.062 1 96.88 226 TYR B CA 1
ATOM 4557 C C . TYR B 1 226 ? 1.014 23.344 20 1 96.88 226 TYR B C 1
ATOM 4559 O O . TYR B 1 226 ? 1.236 22.578 19.047 1 96.88 226 TYR B O 1
ATOM 4567 N N . MET B 1 227 ? 1.559 24.531 20.188 1 98.25 227 MET B N 1
ATOM 4568 C CA . MET B 1 227 ? 2.666 24.969 19.344 1 98.25 227 MET B CA 1
ATOM 4569 C C . MET B 1 227 ? 3.949 25.109 20.156 1 98.25 227 MET B C 1
ATOM 4571 O O . MET B 1 227 ? 3.961 25.766 21.188 1 98.25 227 MET B O 1
ATOM 4575 N N . PHE B 1 228 ? 5.016 24.453 19.703 1 97.94 228 PHE B N 1
ATOM 4576 C CA . PHE B 1 228 ? 6.359 24.719 20.188 1 97.94 228 PHE B CA 1
ATOM 4577 C C . PHE B 1 228 ? 7.074 25.734 19.312 1 97.94 228 PHE B C 1
ATOM 4579 O O . PHE B 1 228 ? 6.934 25.719 18.094 1 97.94 228 PHE B O 1
ATOM 4586 N N . VAL B 1 229 ? 7.777 26.562 19.984 1 98.38 229 VAL B N 1
ATOM 4587 C CA . VAL B 1 229 ? 8.594 27.547 19.281 1 98.38 229 VAL B CA 1
ATOM 4588 C C . VAL B 1 229 ? 10.039 27.453 19.766 1 98.38 229 VAL B C 1
ATOM 4590 O O . VAL B 1 229 ? 10.289 27.25 20.953 1 98.38 229 VAL B O 1
ATOM 4593 N N . THR B 1 230 ? 10.922 27.453 18.844 1 98.5 230 THR B N 1
ATOM 4594 C CA . THR B 1 230 ? 12.32 27.703 19.172 1 98.5 230 THR B CA 1
ATOM 4595 C C . THR B 1 230 ? 12.641 29.188 19.125 1 98.5 230 THR B C 1
ATOM 4597 O O . THR B 1 230 ? 12.312 29.875 18.141 1 98.5 230 THR B O 1
ATOM 4600 N N . GLU B 1 231 ? 13.234 29.672 20.141 1 98.12 231 GLU B N 1
ATOM 4601 C CA . GLU B 1 231 ? 13.547 31.094 20.219 1 98.12 231 GLU B CA 1
ATOM 4602 C C . GLU B 1 231 ? 15.039 31.328 20.453 1 98.12 231 GLU B C 1
ATOM 4604 O O . GLU B 1 231 ? 15.711 30.484 21.062 1 98.12 231 GLU B O 1
ATOM 4609 N N . THR B 1 232 ? 15.531 32.5 20.031 1 97.69 232 THR B N 1
ATOM 4610 C CA . THR B 1 232 ? 16.891 32.938 20.312 1 97.69 232 THR B CA 1
ATOM 4611 C C . THR B 1 232 ? 17.016 33.438 21.75 1 97.69 232 THR B C 1
ATOM 4613 O O . THR B 1 232 ? 16.016 33.594 22.453 1 97.69 232 THR B O 1
ATOM 4616 N N . PRO B 1 233 ? 18.266 33.594 22.156 1 96.94 233 PRO B N 1
ATOM 4617 C CA . PRO B 1 233 ? 18.438 34.156 23.5 1 96.94 233 PRO B CA 1
ATOM 4618 C C . PRO B 1 233 ? 17.766 35.5 23.688 1 96.94 233 PRO B C 1
ATOM 4620 O O . PRO B 1 233 ? 17.375 35.844 24.812 1 96.94 233 PRO B O 1
ATOM 4623 N N . GLU B 1 234 ? 17.594 36.281 22.641 1 96.12 234 GLU B N 1
ATOM 4624 C CA . GLU B 1 234 ? 16.953 37.594 22.688 1 96.12 234 GLU B CA 1
ATOM 4625 C C . GLU B 1 234 ? 15.438 37.5 22.688 1 96.12 234 GLU B C 1
ATOM 4627 O O . GLU B 1 234 ? 14.734 38.5 22.812 1 96.12 234 GLU B O 1
ATOM 4632 N N . GLY B 1 235 ? 14.906 36.281 22.484 1 95.12 235 GLY B N 1
ATOM 4633 C CA . GLY B 1 235 ? 13.469 36.062 22.578 1 95.12 235 GLY B CA 1
ATOM 4634 C C . GLY B 1 235 ? 12.781 36.062 21.219 1 95.12 235 GLY B C 1
ATOM 4635 O O . GLY B 1 235 ? 11.555 36.062 21.141 1 95.12 235 GLY B O 1
ATOM 4636 N N . GLU B 1 236 ? 13.562 36.031 20.203 1 96.25 236 GLU B N 1
ATOM 4637 C CA . GLU B 1 236 ? 12.984 36 18.859 1 96.25 236 GLU B CA 1
ATOM 4638 C C . GLU B 1 236 ? 12.594 34.562 18.469 1 96.25 236 GLU B C 1
ATOM 4640 O O . GLU B 1 236 ? 13.422 33.656 18.5 1 96.25 236 GLU B O 1
ATOM 4645 N N . ALA B 1 237 ? 11.266 34.438 18.125 1 97.94 237 ALA B N 1
ATOM 4646 C CA . ALA B 1 237 ? 10.82 33.156 17.609 1 97.94 237 ALA B CA 1
ATOM 4647 C C . ALA B 1 237 ? 11.375 32.875 16.203 1 97.94 237 ALA B C 1
ATOM 4649 O O . ALA B 1 237 ? 11.188 33.688 15.297 1 97.94 237 ALA B O 1
ATOM 4650 N N . ILE B 1 238 ? 12.023 31.703 15.992 1 98.31 238 ILE B N 1
ATOM 4651 C CA . ILE B 1 238 ? 12.688 31.531 14.711 1 98.31 238 ILE B CA 1
ATOM 4652 C C . ILE B 1 238 ? 12.227 30.234 14.062 1 98.31 238 ILE B C 1
ATOM 4654 O O . ILE B 1 238 ? 12.484 30 12.875 1 98.31 238 ILE B O 1
ATOM 4658 N N . ALA B 1 239 ? 11.57 29.328 14.781 1 98.38 239 ALA B N 1
ATOM 4659 C CA . ALA B 1 239 ? 10.961 28.109 14.25 1 98.38 239 ALA B CA 1
ATOM 4660 C C . ALA B 1 239 ? 9.766 27.688 15.094 1 98.38 239 ALA B C 1
ATOM 4662 O O . ALA B 1 239 ? 9.688 28.016 16.281 1 98.38 239 ALA B O 1
ATOM 4663 N N . ALA B 1 240 ? 8.836 27 14.477 1 98.5 240 ALA B N 1
ATOM 4664 C CA . ALA B 1 240 ? 7.641 26.578 15.195 1 98.5 240 ALA B CA 1
ATOM 4665 C C . ALA B 1 240 ? 7.082 25.281 14.594 1 98.5 240 ALA B C 1
ATOM 4667 O O . ALA B 1 240 ? 7.152 25.062 13.383 1 98.5 240 ALA B O 1
ATOM 4668 N N . HIS B 1 241 ? 6.648 24.391 15.445 1 97.94 241 HIS B N 1
ATOM 4669 C CA . HIS B 1 241 ? 5.824 23.234 15.109 1 97.94 241 HIS B CA 1
ATOM 4670 C C . HIS B 1 241 ? 4.438 23.328 15.734 1 97.94 241 HIS B C 1
ATOM 4672 O O . HIS B 1 241 ? 4.312 23.594 16.922 1 97.94 241 HIS B O 1
ATOM 4678 N N . LEU B 1 242 ? 3.449 23.234 14.922 1 97.56 242 LEU B N 1
ATOM 4679 C CA . LEU B 1 242 ? 2.094 23.109 15.438 1 97.56 242 LEU B CA 1
ATOM 4680 C C . LEU B 1 242 ? 1.681 21.641 15.5 1 97.56 242 LEU B C 1
ATOM 4682 O O . LEU B 1 242 ? 1.561 20.984 14.469 1 97.56 242 LEU B O 1
ATOM 4686 N N . ASN B 1 243 ? 1.479 21.125 16.719 1 96.75 243 ASN B N 1
ATOM 4687 C CA . ASN B 1 243 ? 1.145 19.734 16.969 1 96.75 243 ASN B CA 1
ATOM 4688 C C . ASN B 1 243 ? -0.326 19.562 17.344 1 96.75 243 ASN B C 1
ATOM 4690 O O . ASN B 1 243 ? -0.86 20.344 18.141 1 96.75 243 ASN B O 1
ATOM 4694 N N . LEU B 1 244 ? -0.927 18.562 16.734 1 96.38 244 LEU B N 1
ATOM 4695 C CA . LEU B 1 244 ? -2.311 18.219 17.031 1 96.38 244 LEU B CA 1
ATOM 4696 C C . LEU B 1 244 ? -2.393 16.844 17.672 1 96.38 244 LEU B C 1
ATOM 4698 O O . LEU B 1 244 ? -1.688 15.914 17.266 1 96.38 244 LEU B O 1
ATOM 4702 N N . TYR B 1 245 ? -3.279 16.75 18.703 1 93.81 245 TYR B N 1
ATOM 4703 C CA . TYR B 1 245 ? -3.398 15.492 19.438 1 93.81 245 TYR B CA 1
ATOM 4704 C C . TYR B 1 245 ? -4.344 14.531 18.719 1 93.81 245 TYR B C 1
ATOM 4706 O O . TYR B 1 245 ? -5.418 14.938 18.266 1 93.81 245 TYR B O 1
ATOM 4714 N N . GLY B 1 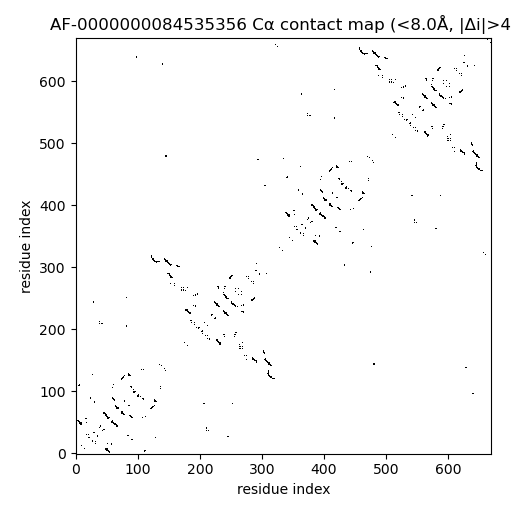246 ? -3.861 13.281 18.547 1 86.5 246 GLY B N 1
ATOM 4715 C CA . GLY B 1 246 ? -4.738 12.172 18.234 1 86.5 246 GLY B CA 1
ATOM 4716 C C . GLY B 1 246 ? -5.055 11.297 19.438 1 86.5 246 GLY B C 1
ATOM 4717 O O . GLY B 1 246 ? -4.93 11.734 20.578 1 86.5 246 GLY B O 1
ATOM 4718 N N . LYS B 1 247 ? -5.609 10.148 19.25 1 81.12 247 LYS B N 1
ATOM 4719 C CA . LYS B 1 247 ? -5.938 9.219 20.328 1 81.12 247 LYS B CA 1
ATOM 4720 C C . LYS B 1 247 ? -4.676 8.719 21.031 1 81.12 247 LYS B C 1
ATOM 4722 O O . LYS B 1 247 ? -4.512 8.922 22.234 1 81.12 247 LYS B O 1
ATOM 4727 N N . LYS B 1 248 ? -3.762 8.117 20.375 1 81.25 248 LYS B N 1
ATOM 4728 C CA . LYS B 1 248 ? -2.506 7.613 20.922 1 81.25 248 LYS B CA 1
ATOM 4729 C C . LYS B 1 248 ? -1.308 8.234 20.203 1 81.25 248 LYS B C 1
ATOM 4731 O O . LYS B 1 248 ? -0.169 8.094 20.656 1 81.25 248 LYS B O 1
ATOM 4736 N N . CYS B 1 249 ? -1.651 8.914 19.234 1 89.69 249 CYS B N 1
ATOM 4737 C CA . CYS B 1 249 ? -0.621 9.484 18.375 1 89.69 249 CYS B CA 1
ATOM 4738 C C . CYS B 1 249 ? -0.881 10.961 18.125 1 89.69 249 CYS B C 1
ATOM 4740 O O . CYS B 1 249 ? -2.035 11.383 18.016 1 89.69 249 CYS B O 1
ATOM 4742 N N . THR B 1 250 ? 0.193 11.742 18.141 1 94.56 250 THR B N 1
ATOM 4743 C CA . THR B 1 250 ? 0.088 13.141 17.734 1 94.56 250 THR B CA 1
ATOM 4744 C C . THR B 1 250 ? 0.504 13.32 16.281 1 94.56 250 THR B C 1
ATOM 4746 O O . THR B 1 250 ? 1.124 12.43 15.695 1 94.56 250 THR B O 1
ATOM 4749 N N . VAL B 1 251 ? 0.075 14.445 15.789 1 95.19 251 VAL B N 1
ATOM 4750 C CA . VAL B 1 251 ? 0.492 14.805 14.438 1 95.19 251 VAL B CA 1
ATOM 4751 C C . VAL B 1 251 ? 1.214 16.156 14.461 1 95.19 251 VAL B C 1
ATOM 4753 O O . VAL B 1 251 ? 0.665 17.156 14.938 1 95.19 251 VAL B O 1
ATOM 4756 N N . THR B 1 252 ? 2.465 16.125 14.07 1 95.75 252 THR B N 1
ATOM 4757 C CA . THR B 1 252 ? 3.1 17.406 13.766 1 95.75 252 THR B CA 1
ATOM 4758 C C . THR B 1 252 ? 2.553 17.984 12.461 1 95.75 252 THR B C 1
ATOM 4760 O O . THR B 1 252 ? 3.104 17.734 11.391 1 95.75 252 THR B O 1
ATOM 4763 N N . TRP B 1 253 ? 1.574 18.797 12.602 1 95.38 253 TRP B N 1
ATOM 4764 C CA . TRP B 1 253 ? 0.691 19.156 11.492 1 95.38 253 TRP B CA 1
ATOM 4765 C C . TRP B 1 253 ? 1.394 20.094 10.523 1 95.38 253 TRP B C 1
ATOM 4767 O O . TRP B 1 253 ? 1.347 19.891 9.305 1 95.38 253 TRP B O 1
ATOM 4777 N N . THR B 1 254 ? 2.01 21.094 10.992 1 95 254 THR B N 1
ATOM 4778 C CA . THR B 1 254 ? 2.705 22.062 10.156 1 95 254 THR B CA 1
ATOM 4779 C C . THR B 1 254 ? 3.908 22.641 10.898 1 95 254 THR B C 1
ATOM 4781 O O . THR B 1 254 ? 3.975 22.594 12.125 1 95 254 THR B O 1
ATOM 4784 N N . SER B 1 255 ? 4.816 23.062 10.164 1 94.88 255 SER B N 1
ATOM 4785 C CA . SER B 1 255 ? 6.062 23.641 10.672 1 94.88 255 SER B CA 1
ATOM 4786 C C . SER B 1 255 ? 6.457 24.891 9.898 1 94.88 255 SER B C 1
ATOM 4788 O O . SER B 1 255 ? 6.043 25.078 8.758 1 94.88 255 SER B O 1
ATOM 4790 N N . ALA B 1 256 ? 7.168 25.734 10.578 1 95.62 256 ALA B N 1
ATOM 4791 C CA . ALA B 1 256 ? 7.699 26.938 9.953 1 95.62 256 ALA B CA 1
ATOM 4792 C C . ALA B 1 256 ? 9.055 27.312 10.547 1 95.62 256 ALA B C 1
ATOM 4794 O O . ALA B 1 256 ? 9.273 27.172 11.75 1 95.62 256 ALA B O 1
ATOM 4795 N N . LEU B 1 257 ? 9.93 27.656 9.695 1 95.19 257 LEU B N 1
ATOM 4796 C CA . LEU B 1 257 ? 11.289 28.031 10.086 1 95.19 257 LEU B CA 1
ATOM 4797 C C . LEU B 1 257 ? 11.734 29.297 9.375 1 95.19 257 LEU B C 1
ATOM 4799 O O . LEU B 1 257 ? 11.578 29.422 8.156 1 95.19 257 LEU B O 1
ATOM 4803 N N . ASN B 1 258 ? 12.195 30.234 10.148 1 95.75 258 ASN B N 1
ATOM 4804 C CA . ASN B 1 258 ? 12.891 31.375 9.562 1 95.75 258 ASN B CA 1
ATOM 4805 C C . ASN B 1 258 ? 14.141 30.938 8.797 1 95.75 258 ASN B C 1
ATOM 4807 O O . ASN B 1 258 ? 15.086 30.422 9.391 1 95.75 258 ASN B O 1
ATOM 4811 N N . PRO B 1 259 ? 14.117 31.156 7.492 1 92.69 259 PRO B N 1
ATOM 4812 C CA . PRO B 1 259 ? 15.211 30.625 6.672 1 92.69 259 PRO B CA 1
ATOM 4813 C C . PRO B 1 259 ? 16.578 31.156 7.09 1 92.69 259 PRO B C 1
ATOM 4815 O O . PRO B 1 259 ? 17.594 30.5 6.867 1 92.69 259 PRO B O 1
ATOM 4818 N N . ASP B 1 260 ? 16.688 32.25 7.734 1 93.5 260 ASP B N 1
ATOM 4819 C CA . ASP B 1 260 ? 17.953 32.875 8.117 1 93.5 260 ASP B CA 1
ATOM 4820 C C . ASP B 1 260 ? 18.594 32.125 9.289 1 93.5 260 ASP B C 1
ATOM 4822 O O . ASP B 1 260 ? 19.781 32.312 9.57 1 93.5 260 ASP B O 1
ATOM 4826 N N . PHE B 1 261 ? 17.875 31.297 9.898 1 95.19 261 PHE B N 1
ATOM 4827 C CA . PHE B 1 261 ? 18.375 30.672 11.125 1 95.19 261 PHE B CA 1
ATOM 4828 C C . PHE B 1 261 ? 18.516 29.172 10.945 1 95.19 261 PHE B C 1
ATOM 4830 O O . PHE B 1 261 ? 18.75 28.453 11.922 1 95.19 261 PHE B O 1
ATOM 4837 N N . GLY B 1 262 ? 18.328 28.656 9.773 1 92.44 262 GLY B N 1
ATOM 4838 C CA . GLY B 1 262 ? 18.328 27.234 9.5 1 92.44 262 GLY B CA 1
ATOM 4839 C C . GLY B 1 262 ? 19.594 26.531 9.969 1 92.44 262 GLY B C 1
ATOM 4840 O O . GLY B 1 262 ? 19.547 25.422 10.477 1 92.44 262 GLY B O 1
ATOM 4841 N N . ARG B 1 263 ? 20.656 27.172 9.898 1 92.88 263 ARG B N 1
ATOM 4842 C CA . ARG B 1 263 ? 21.969 26.578 10.18 1 92.88 263 ARG B CA 1
ATOM 4843 C C . ARG B 1 263 ? 22.188 26.422 11.68 1 92.88 263 ARG B C 1
ATOM 4845 O O . ARG B 1 263 ? 23.109 25.719 12.102 1 92.88 263 ARG B O 1
ATOM 4852 N N . LEU B 1 264 ? 21.328 27 12.477 1 96.25 264 LEU B N 1
ATOM 4853 C CA . LEU B 1 264 ? 21.516 26.953 13.922 1 96.25 264 LEU B CA 1
ATOM 4854 C C . LEU B 1 264 ? 20.875 25.703 14.523 1 96.25 264 LEU B C 1
ATOM 4856 O O . LEU B 1 264 ? 20.984 25.469 15.727 1 96.25 264 LEU B O 1
ATOM 4860 N N . GLY B 1 265 ? 20.078 24.953 13.695 1 96.56 265 GLY B N 1
ATOM 4861 C CA . GLY B 1 265 ? 19.516 23.688 14.133 1 96.56 265 GLY B CA 1
ATOM 4862 C C . GLY B 1 265 ? 18.234 23.844 14.914 1 96.56 265 GLY B C 1
ATOM 4863 O O . GLY B 1 265 ? 17.953 23.062 15.828 1 96.56 265 GLY B O 1
ATOM 4864 N N . PRO B 1 266 ? 17.438 24.906 14.703 1 97.62 266 PRO B N 1
ATOM 4865 C CA . PRO B 1 266 ? 16.219 25.109 15.477 1 97.62 266 PRO B CA 1
ATOM 4866 C C . PRO B 1 266 ? 15.195 23.984 15.273 1 97.62 266 PRO B C 1
ATOM 4868 O O . PRO B 1 266 ? 14.453 23.641 16.203 1 97.62 266 PRO B O 1
ATOM 4871 N N . ASN B 1 267 ? 15.156 23.438 14.125 1 95.81 267 ASN B N 1
ATOM 4872 C CA . ASN B 1 267 ? 14.195 22.375 13.828 1 95.81 267 ASN B CA 1
ATOM 4873 C C . ASN B 1 267 ? 14.539 21.078 14.57 1 95.81 267 ASN B C 1
ATOM 4875 O O . ASN B 1 267 ? 13.648 20.406 15.086 1 95.81 267 ASN B O 1
ATOM 4879 N N . ALA B 1 268 ? 15.789 20.734 14.547 1 96.5 268 ALA B N 1
ATOM 4880 C CA . ALA B 1 268 ? 16.234 19.578 15.312 1 96.5 268 ALA B CA 1
ATOM 4881 C C . ALA B 1 268 ? 15.852 19.719 16.781 1 96.5 268 ALA B C 1
ATOM 4883 O O . ALA B 1 268 ? 15.391 18.766 17.406 1 96.5 268 ALA B O 1
ATOM 4884 N N . LEU B 1 269 ? 16.078 20.906 17.312 1 98.19 269 LEU B N 1
ATOM 4885 C CA . LEU B 1 269 ? 15.766 21.188 18.703 1 98.19 269 LEU B CA 1
ATOM 4886 C C . LEU B 1 269 ? 14.273 21.016 18.953 1 98.19 269 LEU B C 1
ATOM 4888 O O . LEU B 1 269 ? 13.875 20.469 19.984 1 98.19 269 LEU B O 1
ATOM 4892 N N . LEU B 1 270 ? 13.43 21.453 18.047 1 98.06 270 LEU B N 1
ATOM 4893 C CA . LEU B 1 270 ? 11.984 21.312 18.172 1 98.06 270 LEU B CA 1
ATOM 4894 C C . LEU B 1 270 ? 11.594 19.828 18.234 1 98.06 270 LEU B C 1
ATOM 4896 O O . LEU B 1 270 ? 10.898 19.406 19.156 1 98.06 270 LEU B O 1
ATOM 4900 N N . TYR B 1 271 ? 12.016 19.047 17.281 1 96.75 271 TYR B N 1
ATOM 4901 C CA . TYR B 1 271 ? 11.672 17.625 17.234 1 96.75 271 TYR B CA 1
ATOM 4902 C C . TYR B 1 271 ? 12.125 16.922 18.5 1 96.75 271 TYR B C 1
ATOM 4904 O O . TYR B 1 271 ? 11.391 16.109 19.062 1 96.75 271 TYR B O 1
ATOM 4912 N N . TYR B 1 272 ? 13.328 17.219 18.891 1 97.56 272 TYR B N 1
ATOM 4913 C CA . TYR B 1 272 ? 13.891 16.594 20.094 1 97.56 272 TYR B CA 1
ATOM 4914 C C . TYR B 1 272 ? 13.039 16.906 21.312 1 97.56 272 TYR B C 1
ATOM 4916 O O . TYR B 1 272 ? 12.656 15.992 22.047 1 97.56 272 TYR B O 1
ATOM 4924 N N . ASN B 1 273 ? 12.758 18.141 21.516 1 97.75 273 ASN B N 1
ATOM 4925 C CA . ASN B 1 273 ? 11.984 18.547 22.688 1 97.75 273 ASN B CA 1
ATOM 4926 C C . ASN B 1 273 ? 10.539 18.062 22.594 1 97.75 273 ASN B C 1
ATOM 4928 O O . ASN B 1 273 ? 9.922 17.734 23.609 1 97.75 273 ASN B O 1
ATOM 4932 N N . GLU B 1 274 ? 9.969 18.062 21.391 1 97.25 274 GLU B N 1
ATOM 4933 C CA . GLU B 1 274 ? 8.633 17.5 21.188 1 97.25 274 GLU B CA 1
ATOM 4934 C C . GLU B 1 274 ? 8.586 16.031 21.594 1 97.25 274 GLU B C 1
ATOM 4936 O O . GLU B 1 274 ? 7.652 15.594 22.25 1 97.25 274 GLU B O 1
ATOM 4941 N N . PHE B 1 275 ? 9.586 15.312 21.125 1 96.88 275 PHE B N 1
ATOM 4942 C CA . PHE B 1 275 ? 9.695 13.898 21.469 1 96.88 275 PHE B CA 1
ATOM 4943 C C . PHE B 1 275 ? 9.648 13.711 22.984 1 96.88 275 PHE B C 1
ATOM 4945 O O . PHE B 1 275 ? 8.844 12.93 23.484 1 96.88 275 PHE B O 1
ATOM 4952 N N . LEU B 1 276 ? 10.461 14.453 23.688 1 97.12 276 LEU B N 1
ATOM 4953 C CA . LEU B 1 276 ? 10.555 14.328 25.141 1 97.12 276 LEU B CA 1
ATOM 4954 C C . LEU B 1 276 ? 9.25 14.75 25.812 1 97.12 276 LEU B C 1
ATOM 4956 O O . LEU B 1 276 ? 8.773 14.086 26.734 1 97.12 276 LEU B O 1
ATOM 4960 N N . ASP B 1 277 ? 8.703 15.812 25.359 1 97 277 ASP B N 1
ATOM 4961 C CA . ASP B 1 277 ? 7.473 16.328 25.953 1 97 277 ASP B CA 1
ATOM 4962 C C . ASP B 1 277 ? 6.32 15.344 25.766 1 97 277 ASP B C 1
ATOM 4964 O O . ASP B 1 277 ? 5.609 15.031 26.719 1 97 277 ASP B O 1
ATOM 4968 N N . LEU B 1 278 ? 6.094 14.859 24.562 1 96.44 278 LEU B N 1
ATOM 4969 C CA . LEU B 1 278 ? 4.996 13.945 24.266 1 96.44 278 LEU B CA 1
ATOM 4970 C C . LEU B 1 278 ? 5.188 12.617 24.984 1 96.44 278 LEU B C 1
ATOM 4972 O O . LEU B 1 278 ? 4.215 12.008 25.438 1 96.44 278 LEU B O 1
ATOM 4976 N N . LYS B 1 279 ? 6.441 12.211 25.031 1 96.12 279 LYS B N 1
ATOM 4977 C CA . LYS B 1 279 ? 6.75 11.023 25.828 1 96.12 279 LYS B CA 1
ATOM 4978 C C . LYS B 1 279 ? 6.305 11.211 27.281 1 96.12 279 LYS B C 1
ATOM 4980 O O . LYS B 1 279 ? 5.676 10.32 27.859 1 96.12 279 LYS B O 1
ATOM 4985 N N . SER B 1 280 ? 6.594 12.312 27.859 1 96.12 280 SER B N 1
ATOM 4986 C CA . SER B 1 280 ? 6.238 12.586 29.25 1 96.12 280 SER B CA 1
ATOM 4987 C C . SER B 1 280 ? 4.723 12.625 29.422 1 96.12 280 SER B C 1
ATOM 4989 O O . SER B 1 280 ? 4.223 12.422 30.531 1 96.12 280 SER B O 1
ATOM 4991 N N . ARG B 1 281 ? 3.996 12.898 28.375 1 93.62 281 ARG B N 1
ATOM 4992 C CA . ARG B 1 281 ? 2.537 12.953 28.406 1 93.62 281 ARG B CA 1
ATOM 4993 C C . ARG B 1 281 ? 1.932 11.602 28.047 1 93.62 281 ARG B C 1
ATOM 4995 O O . ARG B 1 281 ? 0.72 11.492 27.844 1 93.62 281 ARG B O 1
ATOM 5002 N N . ASN B 1 282 ? 2.705 10.594 27.781 1 93.38 282 ASN B N 1
ATOM 5003 C CA . ASN B 1 282 ? 2.336 9.195 27.641 1 93.38 282 ASN B CA 1
ATOM 5004 C C . ASN B 1 282 ? 1.72 8.922 26.266 1 93.38 282 ASN B C 1
ATOM 5006 O O . ASN B 1 282 ? 0.815 8.094 26.141 1 93.38 282 ASN B O 1
ATOM 5010 N N . PHE B 1 283 ? 2.061 9.734 25.344 1 95.62 283 PHE B N 1
ATOM 5011 C CA . PHE B 1 283 ? 1.77 9.344 23.969 1 95.62 283 PHE B CA 1
ATOM 5012 C C . PHE B 1 283 ? 2.678 8.203 23.531 1 95.62 283 PHE B C 1
ATOM 5014 O O . PHE B 1 283 ? 3.783 8.047 24.047 1 95.62 283 PHE B O 1
ATOM 5021 N N . GLU B 1 284 ? 2.182 7.438 22.578 1 95.12 284 GLU B N 1
ATOM 5022 C CA . GLU B 1 284 ? 2.955 6.281 22.141 1 95.12 284 GLU B CA 1
ATOM 5023 C C . GLU B 1 284 ? 3.771 6.613 20.891 1 95.12 284 GLU B C 1
ATOM 5025 O O . GLU B 1 284 ? 4.891 6.125 20.719 1 95.12 284 GLU B O 1
ATOM 5030 N N . TYR B 1 285 ? 3.18 7.469 20.031 1 95.06 285 TYR B N 1
ATOM 5031 C CA . TYR B 1 285 ? 3.834 7.801 18.766 1 95.06 285 TYR B CA 1
ATOM 5032 C C . TYR B 1 285 ? 3.645 9.273 18.438 1 95.06 285 TYR B C 1
ATOM 5034 O O . TYR B 1 285 ? 2.686 9.906 18.875 1 95.06 285 TYR B O 1
ATOM 5042 N N . MET B 1 286 ? 4.535 9.75 17.719 1 95.69 286 MET B N 1
ATOM 5043 C CA . MET B 1 286 ? 4.406 11.055 17.078 1 95.69 286 MET B CA 1
ATOM 5044 C C . MET B 1 286 ? 4.5 10.93 15.562 1 95.69 286 MET B C 1
ATOM 5046 O O . MET B 1 286 ? 5.527 10.5 15.031 1 95.69 286 MET B O 1
ATOM 5050 N N . ASN B 1 287 ? 3.396 11.188 14.922 1 95.44 287 ASN B N 1
ATOM 5051 C CA . ASN B 1 287 ? 3.379 11.219 13.469 1 95.44 287 ASN B CA 1
ATOM 5052 C C . ASN B 1 287 ? 3.977 12.516 12.93 1 95.44 287 ASN B C 1
ATOM 5054 O O . ASN B 1 287 ? 3.332 13.57 12.969 1 95.44 287 ASN B O 1
ATOM 5058 N N . VAL B 1 288 ? 5.156 12.492 12.422 1 94.56 288 VAL B N 1
ATOM 5059 C CA . VAL B 1 288 ? 5.844 13.703 11.984 1 94.56 288 VAL B CA 1
ATOM 5060 C C . VAL B 1 288 ? 5.652 13.891 10.477 1 94.56 288 VAL B C 1
ATOM 5062 O O . VAL B 1 288 ? 6.23 14.805 9.883 1 94.56 288 VAL B O 1
ATOM 5065 N N . MET B 1 289 ? 4.844 13.062 9.836 1 91.62 289 MET B N 1
ATOM 5066 C CA . MET B 1 289 ? 4.449 13.18 8.43 1 91.62 289 MET B CA 1
ATOM 5067 C C . MET B 1 289 ? 5.672 13.234 7.523 1 91.62 289 MET B C 1
ATOM 5069 O O . MET B 1 289 ? 6.672 12.562 7.781 1 91.62 289 MET B O 1
ATOM 5073 N N . ALA B 1 290 ? 5.645 13.82 6.406 1 88.06 290 ALA B N 1
ATOM 5074 C CA . ALA B 1 290 ? 6.73 14.289 5.551 1 88.06 290 ALA B CA 1
ATOM 5075 C C . ALA B 1 290 ? 7.367 13.125 4.793 1 88.06 290 ALA B C 1
ATOM 5077 O O . ALA B 1 290 ? 8.453 13.266 4.223 1 88.06 290 ALA B O 1
ATOM 5078 N N . ALA B 1 291 ? 6.809 11.938 4.812 1 92.5 291 ALA B N 1
ATOM 5079 C CA . ALA B 1 291 ? 7.461 10.789 4.188 1 92.5 291 ALA B CA 1
ATOM 5080 C C . ALA B 1 291 ? 7.25 10.789 2.676 1 92.5 291 ALA B C 1
ATOM 5082 O O . ALA B 1 291 ? 7.93 10.07 1.946 1 92.5 291 ALA B O 1
ATOM 5083 N N . ASN B 1 292 ? 6.348 11.562 2.172 1 93.12 292 ASN B N 1
ATOM 5084 C CA . ASN B 1 292 ? 5.996 11.516 0.755 1 93.12 292 ASN B CA 1
ATOM 5085 C C . ASN B 1 292 ? 6.844 12.484 -0.067 1 93.12 292 ASN B C 1
ATOM 5087 O O . ASN B 1 292 ? 6.793 12.461 -1.298 1 93.12 292 ASN B O 1
ATOM 5091 N N . ILE B 1 293 ? 7.574 13.344 0.614 1 88.62 293 ILE B N 1
ATOM 5092 C CA . ILE B 1 293 ? 8.422 14.328 -0.047 1 88.62 293 ILE B CA 1
ATOM 5093 C C . ILE B 1 293 ? 9.875 14.133 0.384 1 88.62 293 ILE B C 1
ATOM 5095 O O . ILE B 1 293 ? 10.203 14.273 1.562 1 88.62 293 ILE B O 1
ATOM 5099 N N . SER B 1 294 ? 10.695 13.852 -0.632 1 86.69 294 SER B N 1
ATOM 5100 C CA . SER B 1 294 ? 12.062 13.406 -0.384 1 86.69 294 SER B CA 1
ATOM 5101 C C . SER B 1 294 ? 12.844 14.438 0.423 1 86.69 294 SER B C 1
ATOM 5103 O O . SER B 1 294 ? 13.508 14.094 1.406 1 86.69 294 SER B O 1
ATOM 5105 N N . ARG B 1 295 ? 12.688 15.734 0.125 1 82.94 295 ARG B N 1
ATOM 5106 C CA . ARG B 1 295 ? 13.477 16.781 0.77 1 82.94 295 ARG B CA 1
ATOM 5107 C C . ARG B 1 295 ? 13.188 16.844 2.266 1 82.94 295 ARG B C 1
ATOM 5109 O O . ARG B 1 295 ? 14.062 17.188 3.059 1 82.94 295 ARG B O 1
ATOM 5116 N N . PHE B 1 296 ? 12.023 16.469 2.643 1 84.62 296 PHE B N 1
ATOM 5117 C CA . PHE B 1 296 ? 11.641 16.516 4.047 1 84.62 296 PHE B CA 1
ATOM 5118 C C . PHE B 1 296 ? 12.016 15.211 4.754 1 84.62 296 PHE B C 1
ATOM 5120 O O . PHE B 1 296 ? 12.383 15.219 5.93 1 84.62 296 PHE B O 1
ATOM 5127 N N . ALA B 1 297 ? 11.945 14.156 3.982 1 88.56 297 ALA B N 1
ATOM 5128 C CA . ALA B 1 297 ? 12.172 12.836 4.562 1 88.56 297 ALA B CA 1
ATOM 5129 C C . ALA B 1 297 ? 13.625 12.68 5.008 1 88.56 297 ALA B C 1
ATOM 5131 O O . ALA B 1 297 ? 13.898 12.047 6.031 1 88.56 297 ALA B O 1
ATOM 5132 N N . ASP B 1 298 ? 14.523 13.281 4.262 1 86.44 298 ASP B N 1
ATOM 5133 C CA . ASP B 1 298 ? 15.945 13.133 4.555 1 86.44 298 ASP B CA 1
ATOM 5134 C C . ASP B 1 298 ? 16.266 13.602 5.973 1 86.44 298 ASP B C 1
ATOM 5136 O O . ASP B 1 298 ? 16.938 12.891 6.727 1 86.44 298 ASP B O 1
ATOM 5140 N N . PHE B 1 299 ? 15.836 14.734 6.301 1 90.06 299 PHE B N 1
ATOM 5141 C CA . PHE B 1 299 ? 16.062 15.281 7.633 1 90.06 299 PHE B CA 1
ATOM 5142 C C . PHE B 1 299 ? 15.414 14.406 8.695 1 90.06 299 PHE B C 1
ATOM 5144 O O . PHE B 1 299 ? 16.047 14.07 9.703 1 90.06 299 PHE B O 1
ATOM 5151 N N . ILE B 1 300 ? 14.148 14.039 8.516 1 92.81 300 ILE B N 1
ATOM 5152 C CA . ILE B 1 300 ? 13.359 13.32 9.508 1 92.81 300 ILE B CA 1
ATOM 5153 C C . ILE B 1 300 ? 13.977 11.945 9.75 1 92.81 300 ILE B C 1
ATOM 5155 O O . ILE B 1 300 ? 13.938 11.43 10.875 1 92.81 300 ILE B O 1
ATOM 5159 N N . MET B 1 301 ? 14.594 11.391 8.75 1 91 301 MET B N 1
ATOM 5160 C CA . MET B 1 301 ? 15.234 10.078 8.875 1 91 301 MET B CA 1
ATOM 5161 C C . MET B 1 301 ? 16.297 10.094 9.961 1 91 301 MET B C 1
ATOM 5163 O O . MET B 1 301 ? 16.594 9.062 10.555 1 91 301 MET B O 1
ATOM 5167 N N . GLY B 1 302 ? 16.859 11.266 10.219 1 91.94 302 GLY B N 1
ATOM 5168 C CA . GLY B 1 302 ? 17.844 11.414 11.273 1 91.94 302 GLY B CA 1
ATOM 5169 C C . GLY B 1 302 ? 17.312 11.055 12.648 1 91.94 302 GLY B C 1
ATOM 5170 O O . GLY B 1 302 ? 18.094 10.836 13.578 1 91.94 302 GLY B O 1
ATOM 5171 N N . PHE B 1 303 ? 16.031 11.008 12.82 1 93.38 303 PHE B N 1
ATOM 5172 C CA . PHE B 1 303 ? 15.414 10.648 14.086 1 93.38 303 PHE B CA 1
ATOM 5173 C C . PHE B 1 303 ? 14.992 9.188 14.086 1 93.38 303 PHE B C 1
ATOM 5175 O O . PHE B 1 303 ? 14.344 8.719 15.031 1 93.38 303 PHE B O 1
ATOM 5182 N N . SER B 1 304 ? 15.258 8.438 13.047 1 90.75 304 SER B N 1
ATOM 5183 C CA . SER B 1 304 ? 15.008 7.008 12.891 1 90.75 304 SER B CA 1
ATOM 5184 C C . SER B 1 304 ? 13.523 6.688 13.039 1 90.75 304 SER B C 1
ATOM 5186 O O . SER B 1 304 ? 13.148 5.824 13.836 1 90.75 304 SER B O 1
ATOM 5188 N N . PRO B 1 305 ? 12.719 7.344 12.242 1 93.44 305 PRO B N 1
ATOM 5189 C CA . PRO B 1 305 ? 11.281 7.086 12.328 1 93.44 305 PRO B CA 1
ATOM 5190 C C . 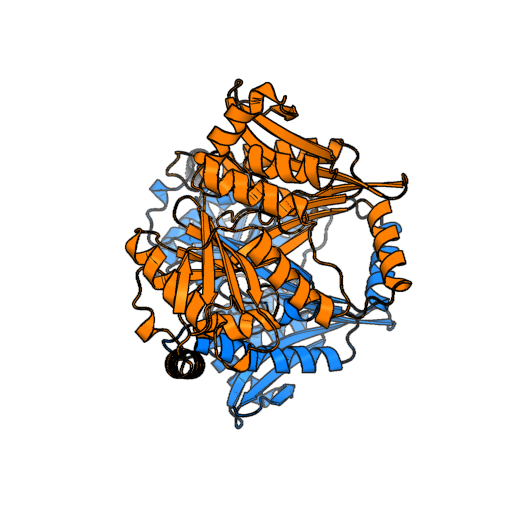PRO B 1 305 ? 10.883 5.73 11.75 1 93.44 305 PRO B C 1
ATOM 5192 O O . PRO B 1 305 ? 11.648 5.133 10.992 1 93.44 305 PRO B O 1
ATOM 5195 N N . GLU B 1 306 ? 9.766 5.207 12.203 1 92.5 306 GLU B N 1
ATOM 5196 C CA . GLU B 1 306 ? 9.109 4.098 11.508 1 92.5 306 GLU B CA 1
ATOM 5197 C C . GLU B 1 306 ? 8.352 4.586 10.281 1 92.5 306 GLU B C 1
ATOM 5199 O O . GLU B 1 306 ? 7.699 5.633 10.32 1 92.5 306 GLU B O 1
ATOM 5204 N N . LEU B 1 307 ? 8.492 3.84 9.195 1 94.06 307 LEU B N 1
ATOM 5205 C CA . LEU B 1 307 ? 7.781 4.156 7.965 1 94.06 307 LEU B CA 1
ATOM 5206 C C . LEU B 1 307 ? 6.426 3.453 7.93 1 94.06 307 LEU B C 1
ATOM 5208 O O . LEU B 1 307 ? 6.359 2.221 7.941 1 94.06 307 LEU B O 1
ATOM 5212 N N . ILE B 1 308 ? 5.34 4.223 7.891 1 94.25 308 ILE B N 1
ATOM 5213 C CA . ILE B 1 308 ? 3.994 3.668 7.93 1 94.25 308 ILE B CA 1
ATOM 5214 C C . ILE B 1 308 ? 3.281 3.951 6.609 1 94.25 308 ILE B C 1
ATOM 5216 O O . ILE B 1 308 ? 3.102 5.113 6.23 1 94.25 308 ILE B O 1
ATOM 5220 N N . PRO B 1 309 ? 2.863 2.896 5.898 1 96 309 PRO B N 1
ATOM 5221 C CA . PRO B 1 309 ? 2.104 3.141 4.668 1 96 309 PRO B CA 1
ATOM 5222 C C . PRO B 1 309 ? 0.639 3.479 4.938 1 96 309 PRO B C 1
ATOM 5224 O O . PRO B 1 309 ? 0.096 3.105 5.98 1 96 309 PRO B O 1
ATOM 5227 N N . TYR B 1 310 ? 0.073 4.25 4.07 1 96.75 310 TYR B N 1
ATOM 5228 C CA . TYR B 1 310 ? -1.366 4.457 3.963 1 96.75 310 TYR B CA 1
ATOM 5229 C C . TYR B 1 310 ? -1.785 4.637 2.51 1 96.75 310 TYR B C 1
ATOM 5231 O O . TYR B 1 310 ? -0.936 4.73 1.619 1 96.75 310 TYR B O 1
ATOM 5239 N N . TYR B 1 311 ? -3.119 4.59 2.271 1 97.75 311 TYR B N 1
ATOM 5240 C CA . TYR B 1 311 ? -3.521 4.41 0.881 1 97.75 311 TYR B CA 1
ATOM 5241 C C . TYR B 1 311 ? -4.57 5.438 0.479 1 97.75 311 TYR B C 1
ATOM 5243 O O . TYR B 1 311 ? -5.367 5.883 1.311 1 97.75 311 TYR B O 1
ATOM 5251 N N . SER B 1 312 ? -4.527 5.809 -0.757 1 98.19 312 SER B N 1
ATOM 5252 C CA . SER B 1 312 ? -5.633 6.543 -1.361 1 98.19 312 SER B CA 1
ATOM 5253 C C . SER B 1 312 ? -6.184 5.809 -2.58 1 98.19 312 SER B C 1
ATOM 5255 O O . SER B 1 312 ? -5.508 4.953 -3.154 1 98.19 312 SER B O 1
ATOM 5257 N N . VAL B 1 313 ? -7.422 6.047 -2.85 1 98.44 313 VAL B N 1
ATOM 5258 C CA . VAL B 1 313 ? -8.078 5.48 -4.023 1 98.44 313 VAL B CA 1
ATOM 5259 C C . VAL B 1 313 ? -8.734 6.598 -4.836 1 98.44 313 VAL B C 1
ATOM 5261 O O . VAL B 1 313 ? -9.18 7.605 -4.277 1 98.44 313 VAL B O 1
ATOM 5264 N N . THR B 1 314 ? -8.773 6.426 -6.152 1 98.44 314 THR B N 1
ATOM 5265 C CA . THR B 1 314 ? -9.32 7.445 -7.043 1 98.44 314 THR B CA 1
ATOM 5266 C C . THR B 1 314 ? -10.148 6.809 -8.156 1 98.44 314 THR B C 1
ATOM 5268 O O . THR B 1 314 ? -9.758 5.781 -8.711 1 98.44 314 THR B O 1
ATOM 5271 N N . LEU B 1 315 ? -11.258 7.301 -8.375 1 98.06 315 LEU B N 1
ATOM 5272 C CA . LEU B 1 315 ? -12.078 6.992 -9.539 1 98.06 315 LEU B CA 1
ATOM 5273 C C . LEU B 1 315 ? -12.211 8.211 -10.445 1 98.06 315 LEU B C 1
ATOM 5275 O O . LEU B 1 315 ? -12.438 9.328 -9.969 1 98.06 315 LEU B O 1
ATOM 5279 N N . GLU B 1 316 ? -11.992 7.996 -11.719 1 95.56 316 GLU B N 1
ATOM 5280 C CA . GLU B 1 316 ? -12.109 9.078 -12.695 1 95.56 316 GLU B CA 1
ATOM 5281 C C . GLU B 1 316 ? -13.023 8.68 -13.852 1 95.56 316 GLU B C 1
ATOM 5283 O O . GLU B 1 316 ? -12.945 7.559 -14.352 1 95.56 316 GLU B O 1
ATOM 5288 N N . SER B 1 317 ? -13.891 9.586 -14.172 1 92.75 317 SER B N 1
ATOM 5289 C CA . SER B 1 317 ? -14.664 9.383 -15.383 1 92.75 317 SER B CA 1
ATOM 5290 C C . SER B 1 317 ? -13.797 9.516 -16.625 1 92.75 317 SER B C 1
ATOM 5292 O O . SER B 1 317 ? -12.664 10.008 -16.562 1 92.75 317 SER B O 1
ATOM 5294 N N . LYS B 1 318 ? -14.344 9.047 -17.766 1 88.25 318 LYS B N 1
ATOM 5295 C CA . LYS B 1 318 ? -13.648 9.219 -19.047 1 88.25 318 LYS B CA 1
ATOM 5296 C C . LYS B 1 318 ? -13.406 10.695 -19.344 1 88.25 318 LYS B C 1
ATOM 5298 O O . LYS B 1 318 ? -12.312 11.07 -19.781 1 88.25 318 LYS B O 1
ATOM 5303 N N . LYS B 1 319 ? -14.469 11.469 -19.094 1 89.94 319 LYS B N 1
ATOM 5304 C CA . LYS B 1 319 ? -14.391 12.906 -19.328 1 89.94 319 LYS B CA 1
ATOM 5305 C C . LYS B 1 319 ? -13.258 13.531 -18.5 1 89.94 319 LYS B C 1
ATOM 5307 O O . LYS B 1 319 ? -12.461 14.305 -19.031 1 89.94 319 LYS B O 1
ATOM 5312 N N . TYR B 1 320 ? -13.172 13.18 -17.312 1 91.44 320 TYR B N 1
ATOM 5313 C CA . TYR B 1 320 ? -12.141 13.711 -16.438 1 91.44 320 TYR B CA 1
ATOM 5314 C C . TYR B 1 320 ? -10.758 13.242 -16.875 1 91.44 320 TYR B C 1
ATOM 5316 O O . TYR B 1 320 ? -9.805 14.023 -16.891 1 91.44 320 TYR B O 1
ATOM 5324 N N . SER B 1 321 ? -10.633 11.984 -17.25 1 87.19 321 SER B N 1
ATOM 5325 C CA . SER B 1 321 ? -9.359 11.414 -17.672 1 87.19 321 SER B CA 1
ATOM 5326 C C . SER B 1 321 ? -8.82 12.117 -18.906 1 87.19 321 SER B C 1
ATOM 5328 O O . SER B 1 321 ? -7.617 12.375 -19.016 1 87.19 321 SER B O 1
ATOM 5330 N N . ILE B 1 322 ? -9.688 12.391 -19.781 1 85.62 322 ILE B N 1
ATOM 5331 C CA . ILE B 1 322 ? -9.305 13.094 -21 1 85.62 322 ILE B CA 1
ATOM 5332 C C . ILE B 1 322 ? -8.852 14.508 -20.672 1 85.62 322 ILE B C 1
ATOM 5334 O O . ILE B 1 322 ? -7.797 14.961 -21.125 1 85.62 322 ILE B O 1
ATOM 5338 N N . ALA B 1 323 ? -9.664 15.18 -19.844 1 87.31 323 ALA B N 1
ATOM 5339 C CA . ALA B 1 323 ? -9.312 16.531 -19.438 1 87.31 323 ALA B CA 1
ATOM 5340 C C . ALA B 1 323 ? -7.961 16.562 -18.734 1 87.31 323 ALA B C 1
ATOM 5342 O O . ALA B 1 323 ? -7.145 17.453 -18.984 1 87.31 323 ALA B O 1
ATOM 5343 N N . LYS B 1 324 ? -7.777 15.609 -17.906 1 86.5 324 LYS B N 1
ATOM 5344 C CA . LYS B 1 324 ? -6.527 15.5 -17.156 1 86.5 324 LYS B CA 1
ATOM 5345 C C . LYS B 1 324 ? -5.34 15.289 -18.094 1 86.5 324 LYS B C 1
ATOM 5347 O O . LYS B 1 324 ? -4.301 15.938 -17.938 1 86.5 324 LYS B O 1
ATOM 5352 N N . THR B 1 325 ? -5.492 14.406 -19.031 1 82.19 325 THR B N 1
ATOM 5353 C CA . THR B 1 325 ? -4.434 14.125 -19.984 1 82.19 325 THR B CA 1
ATOM 5354 C C . THR B 1 325 ? -4.105 15.367 -20.812 1 82.19 325 THR B C 1
ATOM 5356 O O . THR B 1 325 ? -2.934 15.688 -21.016 1 82.19 325 THR B O 1
ATOM 5359 N N . LEU B 1 326 ? -5.133 16 -21.266 1 82.31 326 LEU B N 1
ATOM 5360 C CA . LEU B 1 326 ? -4.953 17.219 -22.047 1 82.31 326 LEU B CA 1
ATOM 5361 C C . LEU B 1 326 ? -4.258 18.297 -21.234 1 82.31 326 LEU B C 1
ATOM 5363 O O . LEU B 1 326 ? -3.389 19.016 -21.75 1 82.31 326 LEU B O 1
ATOM 5367 N N . TYR B 1 327 ? -4.656 18.406 -20.062 1 82.25 327 TYR B N 1
ATOM 5368 C CA . TYR B 1 327 ? -4.035 19.375 -19.172 1 82.25 327 TYR B CA 1
ATOM 5369 C C . TYR B 1 327 ? -2.551 19.078 -18.984 1 82.25 327 TYR B C 1
ATOM 5371 O O . TYR B 1 327 ? -1.719 19.984 -19.047 1 82.25 327 TYR B O 1
ATOM 5379 N N . LYS B 1 328 ? -2.186 17.859 -18.812 1 80.75 328 LYS B N 1
ATOM 5380 C CA . LYS B 1 328 ? -0.799 17.438 -18.609 1 80.75 328 LYS B CA 1
ATOM 5381 C C . LYS B 1 328 ? 0.041 17.719 -19.859 1 80.75 328 LYS B C 1
ATOM 5383 O O . LYS B 1 328 ? 1.226 18.047 -19.75 1 80.75 328 LYS B O 1
ATOM 5388 N N . ILE B 1 329 ? -0.538 17.562 -20.922 1 79.75 329 ILE B N 1
ATOM 5389 C CA . ILE B 1 329 ? 0.165 17.766 -22.188 1 79.75 329 ILE B CA 1
ATOM 5390 C C . ILE B 1 329 ? 0.436 19.266 -22.391 1 79.75 329 ILE B C 1
ATOM 5392 O O . ILE B 1 329 ? 1.507 19.641 -22.859 1 79.75 329 ILE B O 1
ATOM 5396 N N . THR B 1 330 ? -0.47 20.047 -22.016 1 80.69 330 THR B N 1
ATOM 5397 C CA . THR B 1 330 ? -0.384 21.469 -22.328 1 80.69 330 THR B CA 1
ATOM 5398 C C . THR B 1 330 ? 0.368 22.219 -21.219 1 80.69 330 THR B C 1
ATOM 5400 O O . THR B 1 330 ? 0.897 23.312 -21.453 1 80.69 330 THR B O 1
ATOM 5403 N N . HIS B 1 331 ? 0.258 21.812 -19.938 1 75.75 331 HIS B N 1
ATOM 5404 C CA . HIS B 1 331 ? 0.915 22.547 -18.859 1 75.75 331 HIS B CA 1
ATOM 5405 C C . HIS B 1 331 ? 2.178 21.828 -18.406 1 75.75 331 HIS B C 1
ATOM 5407 O O . HIS B 1 331 ? 2.973 22.391 -17.641 1 75.75 331 HIS B O 1
ATOM 5413 N N . ASN B 1 332 ? 3.156 21.625 -19.266 1 56.53 332 ASN B N 1
ATOM 5414 C CA . ASN B 1 332 ? 4.449 21 -18.984 1 56.53 332 ASN B CA 1
ATOM 5415 C C . ASN B 1 332 ? 4.566 20.578 -17.531 1 56.53 332 ASN B C 1
ATOM 5417 O O . ASN B 1 332 ? 5.102 21.328 -16.703 1 56.53 332 ASN B O 1
ATOM 5421 N N . GLU B 1 333 ? 3.711 20.094 -16.969 1 47.06 333 GLU B N 1
ATOM 5422 C CA . GLU B 1 333 ? 4.039 19.844 -15.57 1 47.06 333 GLU B CA 1
ATOM 5423 C C . GLU B 1 333 ? 5.27 18.938 -15.445 1 47.06 333 GLU B C 1
ATOM 5425 O O . GLU B 1 333 ? 5.297 17.844 -15.992 1 47.06 333 GLU B O 1
ATOM 5430 N N . THR B 1 334 ? 6.352 19.578 -15.609 1 36.94 334 THR B N 1
ATOM 5431 C CA . THR B 1 334 ? 7.66 19 -15.328 1 36.94 334 THR B CA 1
ATOM 5432 C C . THR B 1 334 ? 7.609 18.141 -14.07 1 36.94 334 THR B C 1
ATOM 5434 O O . THR B 1 334 ? 7.352 18.641 -12.977 1 36.94 334 THR B O 1
ATOM 5437 N N . TYR B 1 335 ? 7.355 16.984 -14.211 1 29 335 TYR B N 1
ATOM 5438 C CA . TYR B 1 335 ? 7.801 16.188 -13.07 1 29 335 TYR B CA 1
ATOM 5439 C C . TYR B 1 335 ? 9.32 16.141 -13.008 1 29 335 TYR B C 1
ATOM 5441 O O . TYR B 1 335 ? 9.992 16.125 -14.039 1 29 335 TYR B O 1
#

Sequence (670 aa):
MDEIEVRELAPSEYNEWDLLVEKAQPGTLFHTSEWLGICRDVLSKDLKIYGCFRKDELVGGCPLFVKNIKGALKVANSTCNMTSYSGPLIKESNSSKASKRVQEVHDILNPLREFLCKQGFDSIHLAFAPGFKDVRPFTWNGWDSTVHYTHYLNLNEDVDNNISRKIRRELKTANEAGLKTRVWNDPETYYHLLSMVYEKQKLAPPLPRGFFERVFKLIQEKDIGYMFVTETPEGEAIAAHLNLYGKKCTVTWTSALNPDFGRLGPNALLYYNEFLDLKSRNFEYMNVMAANISRFADFIMGFSPELIPYYSVTLESKKYSIAKTLYKITHNETYMDEIEVRELAPSEYNEWDLLVEKAQPGTLFHTSEWLGICRDVLSKDLKIYGCFRKDELVGGCPLFVKNIKGALKVANSTCNMTSYSGPLIKESNSSKASKRVQEVHDILNPLREFLCKQGFDSIHLAFAPGFKDVRPFTWNGWDSTVHYTHYLNLNEDVDNNISRKIRRELKTANEAGLKTRVWNDPETYYHLLSMVYEKQKLAPPLPRGFFERVFKLIQEKDIGYMFVTETPEGEAIAAHLNLYGKKCTVTWTSALNPDFGRLGPNALLYYNEFLDLKSRNFEYMNVMAANISRFADFIMGFSPELIPYYSVTLESKKYSIAKTLYKITHNETY

Solvent-accessible surface area (backbone atoms only — not comparable to full-atom values): 35174 Å² total; per-residue (Å²): 130,85,68,58,47,68,46,73,58,51,79,87,44,38,65,59,50,36,51,47,37,69,69,19,83,51,41,45,60,52,59,26,55,68,50,44,44,49,48,24,66,69,66,69,43,46,69,45,42,36,35,28,23,50,94,86,37,79,45,31,32,34,43,31,39,45,46,68,50,90,83,76,41,36,36,35,23,22,48,54,89,96,37,65,45,16,18,68,46,54,58,74,66,87,58,89,47,56,39,55,37,52,48,53,51,44,56,52,46,41,50,49,51,55,53,56,68,68,69,70,54,29,27,40,38,37,30,35,20,60,83,54,81,83,62,53,70,42,49,62,67,72,26,47,39,36,73,43,45,30,24,32,36,65,37,84,55,62,67,81,80,43,42,34,72,67,46,51,51,29,36,49,42,16,53,75,67,45,48,44,74,46,82,55,86,43,52,66,62,51,50,52,30,38,42,49,48,23,50,75,68,76,41,74,60,91,63,58,69,68,50,48,45,52,50,49,49,48,24,67,75,65,66,40,46,52,23,42,29,26,22,42,75,89,64,48,76,45,27,38,40,39,33,36,50,46,90,55,34,33,32,51,71,47,71,28,44,31,73,92,49,57,89,41,16,43,65,52,44,46,54,53,52,47,48,54,52,43,32,74,70,66,35,52,32,37,32,58,42,50,49,66,41,64,84,51,29,62,63,53,37,31,56,37,39,45,82,42,62,24,40,33,39,36,43,66,34,70,69,42,50,51,52,50,51,52,46,50,69,71,56,64,67,77,120,130,84,70,58,47,67,46,72,59,51,81,89,45,38,64,60,52,38,51,47,37,69,68,18,85,49,42,45,60,54,58,27,55,68,52,44,45,49,47,23,66,68,66,69,43,45,72,46,43,35,35,28,25,49,93,85,36,78,44,29,33,34,45,31,39,46,45,68,51,90,83,75,40,36,35,34,24,22,47,53,88,96,38,65,45,15,20,68,47,55,58,75,67,87,57,89,47,56,38,56,37,53,49,52,51,44,57,52,46,42,48,47,52,55,54,54,68,68,69,70,55,29,28,40,39,36,30,35,20,60,81,55,81,83,60,52,71,42,49,61,68,72,27,48,40,36,74,43,44,30,24,32,36,65,36,83,56,62,66,81,80,42,42,34,72,67,46,52,49,27,36,50,44,18,53,74,65,46,47,44,73,44,83,54,86,42,51,66,62,51,50,53,31,36,42,50,47,23,50,75,69,75,42,75,60,90,64,59,69,69,49,48,46,52,50,50,49,47,24,67,75,65,67,39,46,51,22,41,28,25,23,42,76,89,63,49,75,44,25,39,39,39,34,36,52,46,92,54,35,31,31,51,72,47,71,28,43,33,73,91,49,57,89,40,16,44,64,51,44,46,54,53,51,48,49,54,52,43,32,76,71,68,35,51,32,37,32,58,42,49,48,66,40,64,83,51,30,60,62,52,36,31,56,36,40,45,82,42,63,23,39,31,38,35,42,67,35,71,70,41,49,51,52,50,52,52,46,51,68,72,56,64,68,76,121

pLDDT: mean 93.37, std 7.56, range [29.0, 98.62]

Radius of gyration: 27.24 Å; Cα contacts (8 Å, |Δi|>4): 1303; chains: 2; bounding box: 63×82×62 Å

InterPro domains:
  IPR016181 Acyl-CoA N-acyltransferase [SSF55729] (157-314)
  IPR038740 BioF2-like, acetyltransferase domain [PF13480] (164-289)
  IPR050644 Peptidoglycan Glycine Bridge Synthesis [PTHR36174] (1-330)

Foldseek 3Di:
DFAKDKDWDDPVCLVLQQVLLQQFPLRWPLQHPLNVVLCCPQVVWDKTWMFIDGVNHGFKTAIWTWDQDVVPAIEIERADQLRAARFMTGHADPDPDPVVRVVRVLSRVLVRVVVVVPPPHQKYKGWHGFPDDDPCSFVVVPWDKDKDKWWKFFLVDDLVVQFAPVLVVLVVLLVVQVKDKDWDLDLVLQVVLQQLVQVVVVHDRSGDSSSSVSVSVVCVVVVFWTKMFIAGPVGHTFKMFTWGHDDQEIESRDMGGNPVCVSSNRVSVVVVVVSVVVSVVPRGIYTDTPRRPPVSVVNVCSSVTDMTMTMMIMDHHPVRVVVVVVCCVVVVPPD/DAAKDKDWDDPVCLVLQQVLLQQFPLRWPLQHPLNVVLCCPQVVWDKTWMFIDGVNHGFKTAIWTWDQDVVPAIEIERADQLRAARFMTGHADPDPDPVVRVVRVLSRVLVRVVVVVPPPHQKYKGWHGFPDDDPCSFVVVPWDKDKDKWWKFFLVDDLVVQFAPVLVVLVVLLVVQVKDKDWDLDLVLQVVLQQLVQVVVVHDRSGDSSSSVSVSVVCVVPVFWTKMFIAGPVGHTFKMFTWGHDDQEIESRDMGGNPVCVSSNRVSVVVVVVSVVVSVVPRGIYTDTCRRPPVSVVNVCSSVTDMTMTMMIMDHHPVRVVVVVVCCVVVVPPD